Protein AF-0000000077170512 (afdb_homodimer)

Nearest PDB structures (foldseek):
  5c8l-assembly1_B  TM=9.390E-01  e=8.797E-17  Bdellovibrio bacteriovorus HD100
  5c7q-assembly1_B  TM=9.021E-01  e=3.080E-17  Bdellovibrio bacteriovorus HD100
  8wv3-assembly1_A  TM=8.940E-01  e=6.772E-16  Bacillus methanolicus
  8wv3-assembly1_E  TM=8.574E-01  e=9.608E-16  Bacillus methanolicus
  8wv3-assembly1_D  TM=8.695E-01  e=1.624E-15  Bacillus methanolicus

Solvent-accessible surface area (backbone atoms only — not comparable to full-atom values): 24021 Å² total; per-residue (Å²): 134,82,80,77,80,73,77,77,74,79,69,76,72,68,70,63,70,68,68,71,76,76,66,76,72,72,63,60,56,57,63,62,65,64,47,69,57,77,74,52,62,45,78,74,48,74,44,79,79,46,77,58,99,75,40,31,38,33,39,30,35,34,31,37,65,88,64,52,71,51,77,47,64,35,39,46,48,73,22,31,23,36,36,48,38,28,78,47,100,55,31,34,46,28,24,42,33,72,36,74,78,72,71,43,67,30,49,33,52,35,47,47,71,35,55,84,90,53,53,65,66,58,40,35,55,50,29,35,18,72,48,58,20,30,45,62,76,42,78,42,79,61,51,60,28,26,33,41,77,83,44,38,60,34,44,35,38,28,32,40,30,31,68,63,42,87,50,66,63,88,74,76,56,92,83,59,63,54,43,62,38,80,38,51,56,86,46,50,66,58,33,39,74,71,53,44,32,31,45,20,49,41,48,23,46,45,56,50,47,54,63,59,66,77,101,135,82,81,74,80,73,77,77,76,78,72,78,73,69,69,63,73,69,66,70,79,79,66,74,71,72,62,59,57,56,62,64,64,63,47,71,55,77,74,53,62,44,77,73,47,76,46,80,79,45,76,57,101,74,42,31,40,34,37,31,36,33,30,40,65,88,62,53,70,51,77,47,64,32,38,45,50,74,21,31,24,37,36,48,39,29,76,47,99,55,30,34,47,28,23,42,32,71,37,74,78,72,70,44,68,29,47,32,50,36,47,47,72,36,54,84,90,53,50,64,67,59,41,33,54,50,29,35,19,72,50,58,20,30,45,62,76,43,77,41,78,61,51,60,26,28,34,41,75,81,45,38,60,34,44,34,40,30,30,40,30,30,66,64,41,87,50,66,64,86,77,74,57,92,84,57,62,54,44,62,40,82,37,52,57,86,46,49,68,57,34,40,74,70,54,45,33,32,44,20,51,39,48,24,45,45,56,49,47,55,64,60,68,78,101

Foldseek 3Di:
DPPPPPPDPPDPVVVPPVPPPPPDPPVVVVVVVPPPVLWDKAWPDKDFPDDDPFWTWMKTWIATSVGDIDIAIAIEGPAKEFEFEDADLFKTKWKWWQDPVVRHIATFTFMDGDDVPDDRVNRHQVRCCQQEQKGFDDKDWLAWDDQDPSHYPHIYTYMYTYDIDGHHDPDHPPRTDIYIDMDTLVCVVVCCVVPNHVRSRRVVNNVSVVVVSVD/DPPPPPPPPPDPPVVPPVPPDPPDVPVVVVVVVPPPVLWDKAWPDKDFPDDDPFWTWMKTWIATSVGDIDIAIAIEGPAKEFEFEDADLFKTKWKWWQDPVVRHIATFTFMDGDDVPDDRVRRHQVRCCQQEQKGFDDKDWLAWDDQDPSHYPHIYTYMYTYDIDGHHDPDHDPRTDIDIDMDTLVCVVVCCVVPNHVRSRRVVNNVSVVVVSVD

Structure (mmCIF, N/CA/C/O backbone):
data_AF-0000000077170512-model_v1
#
loop_
_entity.id
_entity.type
_entity.pdbx_description
1 polymer 'Gll1085 protein'
#
loop_
_atom_site.group_PDB
_atom_site.id
_atom_site.type_symbol
_atom_site.label_atom_id
_atom_site.label_alt_id
_atom_site.label_comp_id
_atom_site.label_asym_id
_atom_site.label_entity_id
_atom_site.label_seq_id
_atom_site.pdbx_PDB_ins_code
_atom_site.Cartn_x
_atom_site.Cartn_y
_atom_site.Cartn_z
_atom_site.occupancy
_atom_site.B_iso_or_equiv
_atom_site.auth_seq_id
_atom_site.auth_comp_id
_atom_site.auth_asym_id
_atom_site.auth_atom_id
_atom_site.pdbx_PDB_model_num
ATOM 1 N N . MET A 1 1 ? 16.453 44.406 10.508 1 22.77 1 MET A N 1
ATOM 2 C CA . MET A 1 1 ? 15.117 44.969 10.312 1 22.77 1 MET A CA 1
ATOM 3 C C . MET A 1 1 ? 14.242 44.031 9.484 1 22.77 1 MET A C 1
ATOM 5 O O . MET A 1 1 ? 14.5 43.812 8.297 1 22.77 1 MET A O 1
ATOM 9 N N . ILE A 1 2 ? 13.875 42.812 10.047 1 24.81 2 ILE A N 1
ATOM 10 C CA . ILE A 1 2 ? 13.375 41.562 9.484 1 24.81 2 ILE A CA 1
ATOM 11 C C . ILE A 1 2 ? 12 41.812 8.859 1 24.81 2 ILE A C 1
ATOM 13 O O . ILE A 1 2 ? 11.062 42.219 9.547 1 24.81 2 ILE A O 1
ATOM 17 N N . PHE A 1 3 ? 11.906 42.219 7.582 1 23.97 3 PHE A N 1
ATOM 18 C CA . PHE A 1 3 ? 10.734 42.562 6.793 1 23.97 3 PHE A CA 1
ATOM 19 C C . PHE A 1 3 ? 9.688 41.469 6.867 1 23.97 3 PHE A C 1
ATOM 21 O O . PHE A 1 3 ? 9.961 40.312 6.5 1 23.97 3 PHE A O 1
ATOM 28 N N . TRP A 1 4 ? 8.781 41.406 7.887 1 22.59 4 TRP A N 1
ATOM 29 C CA . TRP A 1 4 ? 7.609 40.594 8.219 1 22.59 4 TRP A CA 1
ATOM 30 C C . TRP A 1 4 ? 6.598 40.625 7.078 1 22.59 4 TRP A C 1
ATOM 32 O O . TRP A 1 4 ? 6.02 41.688 6.773 1 22.59 4 TRP A O 1
ATOM 42 N N . TYR A 1 5 ? 6.918 40.094 5.891 1 26.72 5 TYR A N 1
ATOM 43 C CA . TYR A 1 5 ? 5.93 40.031 4.82 1 26.72 5 TYR A CA 1
ATOM 44 C C . TYR A 1 5 ? 4.617 39.438 5.32 1 26.72 5 TYR A C 1
ATOM 46 O O . TYR A 1 5 ? 4.59 38.312 5.812 1 26.72 5 TYR A O 1
ATOM 54 N N . THR A 1 6 ? 3.654 40.219 5.902 1 26.62 6 THR A N 1
ATOM 55 C CA . THR A 1 6 ? 2.275 39.969 6.316 1 26.62 6 THR A CA 1
ATOM 56 C C . THR A 1 6 ? 1.455 39.406 5.16 1 26.62 6 THR A C 1
ATOM 58 O O . THR A 1 6 ? 1.339 40.031 4.105 1 26.62 6 THR A O 1
ATOM 61 N N . VAL A 1 7 ? 1.487 38.156 4.891 1 29.14 7 VAL A N 1
ATOM 62 C CA . VAL A 1 7 ? 0.583 37.562 3.91 1 29.14 7 VAL A CA 1
ATOM 63 C C . VAL A 1 7 ? -0.853 38 4.211 1 29.14 7 VAL A C 1
ATOM 65 O O . VAL A 1 7 ? -1.357 37.781 5.312 1 29.14 7 VAL A O 1
ATOM 68 N N . PRO A 1 8 ? -1.385 39.031 3.523 1 30.42 8 PRO A N 1
ATOM 69 C CA . PRO A 1 8 ? -2.732 39.562 3.746 1 30.42 8 PRO A CA 1
ATOM 70 C C . PRO A 1 8 ? -3.809 38.5 3.682 1 30.42 8 PRO A C 1
ATOM 72 O O . PRO A 1 8 ? -3.736 37.594 2.84 1 30.42 8 PRO A O 1
ATOM 75 N N . VAL A 1 9 ? -4.379 38.094 4.797 1 29.77 9 VAL A N 1
ATOM 76 C CA . VAL A 1 9 ? -5.574 37.281 4.957 1 29.77 9 VAL A CA 1
ATOM 77 C C . VAL A 1 9 ? -6.723 37.875 4.141 1 29.77 9 VAL A C 1
ATOM 79 O O . VAL A 1 9 ? -7.043 39.062 4.273 1 29.77 9 VAL A O 1
ATOM 82 N N . LEU A 1 10 ? -6.953 37.438 2.91 1 31.06 10 LEU A N 1
ATOM 83 C CA . LEU A 1 10 ? -8.055 37.938 2.088 1 31.06 10 LEU A CA 1
ATOM 84 C C . LEU A 1 10 ? -9.359 37.938 2.875 1 31.06 10 LEU A C 1
ATOM 86 O O . LEU A 1 10 ? -9.648 37 3.609 1 31.06 10 LEU A O 1
ATOM 90 N N . PRO A 1 11 ? -10.008 39.062 3.113 1 29.45 11 PRO A N 1
ATOM 91 C CA . PRO A 1 11 ? -11.242 39.312 3.873 1 29.45 11 PRO A CA 1
ATOM 92 C C . PRO A 1 11 ? -12.398 38.438 3.402 1 29.45 11 PRO A C 1
ATOM 94 O O . PRO A 1 11 ? -12.43 38.031 2.238 1 29.45 11 PRO A O 1
ATOM 97 N N . ALA A 1 12 ? -13.141 37.781 4.293 1 31.14 12 ALA A N 1
ATOM 98 C CA . ALA A 1 12 ? -14.297 36.906 4.211 1 31.14 12 ALA A CA 1
ATOM 99 C C . ALA A 1 12 ? -15.383 37.5 3.314 1 31.14 12 ALA A C 1
ATOM 101 O O . ALA A 1 12 ? -16.203 36.781 2.752 1 31.14 12 ALA A O 1
ATOM 102 N N . ARG A 1 13 ? -15.555 38.844 3.271 1 31.28 13 ARG A N 1
ATOM 103 C CA . ARG A 1 13 ? -16.703 39.469 2.641 1 31.28 13 ARG A CA 1
ATOM 104 C C . ARG A 1 13 ? -16.734 39.188 1.141 1 31.28 13 ARG A C 1
ATOM 106 O O . ARG A 1 13 ? -17.75 39.406 0.479 1 31.28 13 ARG A O 1
ATOM 113 N N . LEU A 1 14 ? -15.578 39.031 0.5 1 31.12 14 LEU A N 1
ATOM 114 C CA . LEU A 1 14 ? -15.609 38.969 -0.957 1 31.12 14 LEU A CA 1
ATOM 115 C C . LEU A 1 14 ? -16.281 37.688 -1.435 1 31.12 14 LEU A C 1
ATOM 117 O O . LEU A 1 14 ? -16.547 37.531 -2.629 1 31.12 14 LEU A O 1
ATOM 121 N N . VAL A 1 15 ? -16.5 36.688 -0.584 1 28.34 15 VAL A N 1
ATOM 122 C CA . VAL A 1 15 ? -17.016 35.438 -1.14 1 28.34 15 VAL A CA 1
ATOM 123 C C . VAL A 1 15 ? -18.5 35.594 -1.431 1 28.34 15 VAL A C 1
ATOM 125 O O . VAL A 1 15 ? -19.078 34.75 -2.121 1 28.34 15 VAL A O 1
ATOM 128 N N . ARG A 1 16 ? -19.203 36.469 -0.872 1 27.42 16 ARG A N 1
ATOM 129 C CA . ARG A 1 16 ? -20.656 36.469 -1.036 1 27.42 16 ARG A CA 1
ATOM 130 C C . ARG A 1 16 ? -21.047 36.875 -2.451 1 27.42 16 ARG A C 1
ATOM 132 O O . ARG A 1 16 ? -21.969 36.344 -3.033 1 27.42 16 ARG A O 1
ATOM 139 N N . ASP A 1 17 ? -20.547 38.031 -2.9 1 28.09 17 ASP A N 1
ATOM 140 C CA . ASP A 1 17 ? -21.188 38.688 -4.039 1 28.09 17 ASP A CA 1
ATOM 141 C C . ASP A 1 1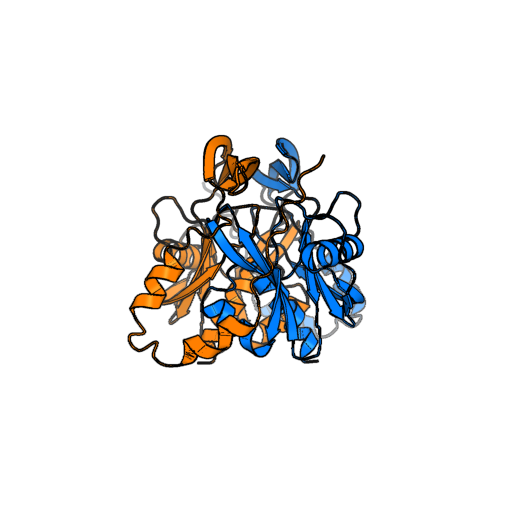7 ? -20.891 37.938 -5.336 1 28.09 17 ASP A C 1
ATOM 143 O O . ASP A 1 17 ? -21.375 38.312 -6.406 1 28.09 17 ASP A O 1
ATOM 147 N N . ALA A 1 18 ? -19.844 37.219 -5.508 1 30.72 18 ALA A N 1
ATOM 148 C CA . ALA A 1 18 ? -19.562 36.625 -6.812 1 30.72 18 ALA A CA 1
ATOM 149 C C . ALA A 1 18 ? -20.625 35.594 -7.18 1 30.72 18 ALA A C 1
ATOM 151 O O . ALA A 1 18 ? -20.516 34.938 -8.219 1 30.72 18 ALA A O 1
ATOM 152 N N . ALA A 1 19 ? -21.609 35.312 -6.398 1 30.95 19 ALA A N 1
ATOM 153 C CA . ALA A 1 19 ? -22.625 34.344 -6.727 1 30.95 19 ALA A CA 1
ATOM 154 C C . ALA A 1 19 ? -23.469 34.781 -7.906 1 30.95 19 ALA A C 1
ATOM 156 O O . ALA A 1 19 ? -24.25 34 -8.461 1 30.95 19 ALA A O 1
ATOM 157 N N . GLY A 1 20 ? -23.672 36.062 -8.078 1 28.64 20 GLY A N 1
ATOM 158 C CA . GLY A 1 20 ? -24.75 36.344 -9.008 1 28.64 20 GLY A CA 1
ATOM 159 C C . GLY A 1 20 ? -24.453 35.938 -10.43 1 28.64 20 GLY A C 1
ATOM 160 O O . GLY A 1 20 ? -25.297 35.344 -11.102 1 28.64 20 GLY A O 1
ATOM 161 N N . ARG A 1 21 ? -23.688 36.812 -11.219 1 29.8 21 ARG A N 1
ATOM 162 C CA . ARG A 1 21 ? -23.656 36.906 -12.672 1 29.8 21 ARG A CA 1
ATOM 163 C C . ARG A 1 21 ? -22.859 35.781 -13.297 1 29.8 21 ARG A C 1
ATOM 165 O O . ARG A 1 21 ? -22.516 35.844 -14.484 1 29.8 21 ARG A O 1
ATOM 172 N N . LEU A 1 22 ? -22.078 34.938 -12.562 1 31.88 22 LEU A N 1
ATOM 173 C CA . LEU A 1 22 ? -21.219 34.094 -13.398 1 31.88 22 LEU A CA 1
ATOM 174 C C . LEU A 1 22 ? -22.031 33.094 -14.18 1 31.88 22 LEU A C 1
ATOM 176 O O . LEU A 1 22 ? -22.578 32.156 -13.602 1 31.88 22 LEU A O 1
ATOM 180 N N . HIS A 1 23 ? -22.703 33.594 -15.227 1 28.78 23 HIS A N 1
ATOM 181 C CA . HIS A 1 23 ? -23.484 32.812 -16.188 1 28.78 23 HIS A CA 1
ATOM 182 C C . HIS A 1 23 ? -22.719 31.594 -16.672 1 28.78 23 HIS A C 1
ATOM 184 O O . HIS A 1 23 ? -23.281 30.516 -16.781 1 28.78 23 HIS A O 1
ATOM 190 N N . HIS A 1 24 ? -21.766 31.938 -17.672 1 30.2 24 HIS A N 1
ATOM 191 C CA . HIS A 1 24 ? -21.391 30.859 -18.578 1 30.2 24 HIS A CA 1
ATOM 192 C C . HIS A 1 24 ? -20.484 29.844 -17.891 1 30.2 24 HIS A C 1
ATOM 194 O O . HIS A 1 24 ? -19.406 30.188 -17.406 1 30.2 24 HIS A O 1
ATOM 200 N N . PRO A 1 25 ? -20.938 28.688 -17.422 1 30.44 25 PRO A N 1
ATOM 201 C CA . PRO A 1 25 ? -20.328 27.672 -16.562 1 30.44 25 PRO A CA 1
ATOM 202 C C . PRO A 1 25 ? -19.031 27.094 -17.156 1 30.44 25 PRO A C 1
ATOM 204 O O . PRO A 1 25 ? -18.281 26.406 -16.453 1 30.44 25 PRO A O 1
ATOM 207 N N . HIS A 1 26 ? -18.922 27.188 -18.484 1 31.75 26 HIS A N 1
ATOM 208 C CA . HIS A 1 26 ? -17.844 26.406 -19.094 1 31.75 26 HIS A CA 1
ATOM 209 C C . HIS A 1 26 ? -16.484 27 -18.734 1 31.75 26 HIS A C 1
ATOM 211 O O . HIS A 1 26 ? -15.445 26.344 -18.891 1 31.75 26 HIS A O 1
ATOM 217 N N . GLN A 1 27 ? -16.328 28.406 -18.719 1 28.5 27 GLN A N 1
ATOM 218 C CA . GLN A 1 27 ? -15.016 29.031 -18.641 1 28.5 27 GLN A CA 1
ATOM 219 C C . GLN A 1 27 ? -14.344 28.75 -17.312 1 28.5 27 GLN A C 1
ATOM 221 O O . GLN A 1 27 ? -13.133 28.938 -17.156 1 28.5 27 GLN A O 1
ATOM 226 N N . ILE A 1 28 ? -15.133 28.609 -16.234 1 29.56 28 ILE A N 1
ATOM 227 C CA . ILE A 1 28 ? -14.477 28.578 -14.93 1 29.56 28 ILE A CA 1
ATOM 228 C C . ILE A 1 28 ? -13.68 27.281 -14.789 1 29.56 28 ILE A C 1
ATOM 230 O O . ILE A 1 28 ? -12.664 27.25 -14.094 1 29.56 28 ILE A O 1
ATOM 234 N N . LEU A 1 29 ? -14.133 26.234 -15.539 1 31.84 29 LEU A N 1
ATOM 235 C CA . LEU A 1 29 ? -13.406 24.984 -15.344 1 31.84 29 LEU A CA 1
ATOM 236 C C . LEU A 1 29 ? -11.992 25.078 -15.914 1 31.84 29 LEU A C 1
ATOM 238 O O . LEU A 1 29 ? -11.086 24.375 -15.445 1 31.84 29 LEU A O 1
ATOM 242 N N . GLU A 1 30 ? -11.797 25.734 -17.094 1 32.41 30 GLU A N 1
ATOM 243 C CA . GLU A 1 30 ? -10.461 25.812 -17.672 1 32.41 30 GLU A CA 1
ATOM 244 C C . GLU A 1 30 ? -9.508 26.562 -16.734 1 32.41 30 GLU A C 1
ATOM 246 O O . GLU A 1 30 ? -8.32 26.266 -16.688 1 32.41 30 GLU A O 1
ATOM 251 N N . SER A 1 31 ? -9.953 27.734 -16.25 1 33.31 31 SER A N 1
ATOM 252 C CA . SER A 1 31 ? -9.031 28.531 -15.445 1 33.31 31 SER A CA 1
ATOM 253 C C . SER A 1 31 ? -8.617 27.797 -14.172 1 33.31 31 SER A C 1
ATOM 255 O O . SER A 1 31 ? -7.559 28.078 -13.602 1 33.31 31 SER A O 1
ATOM 257 N N . PHE A 1 32 ? -9.5 26.984 -13.578 1 33.38 32 PHE A N 1
ATOM 258 C CA . PHE A 1 32 ? -9.102 26.234 -12.383 1 33.38 32 PHE A CA 1
ATOM 259 C C . PHE A 1 32 ? -8.109 25.141 -12.734 1 33.38 32 PHE A C 1
ATOM 261 O O . PHE A 1 32 ? -7.367 24.656 -11.875 1 33.38 32 PHE A O 1
ATOM 268 N N . MET A 1 33 ? -8.172 24.484 -13.883 1 35.94 33 MET A N 1
ATOM 269 C CA . MET A 1 33 ? -7.258 23.406 -14.219 1 35.94 33 MET A CA 1
ATOM 270 C C . MET A 1 33 ? -5.848 23.922 -14.461 1 35.94 33 MET A C 1
ATOM 272 O O . MET A 1 33 ? -4.879 23.172 -14.414 1 35.94 33 MET A O 1
ATOM 276 N N . SER A 1 34 ? -5.691 25.047 -15.18 1 37.09 34 SER A N 1
ATOM 277 C CA . SER A 1 34 ? -4.328 25.531 -15.352 1 37.09 34 SER A CA 1
ATOM 278 C C . SER A 1 34 ? -3.707 25.938 -14.023 1 37.09 34 SER A C 1
ATOM 280 O O . SER A 1 34 ? -2.828 26.797 -13.977 1 37.09 34 SER A O 1
ATOM 282 N N . SER A 1 35 ? -4.492 26.109 -12.953 1 37.19 35 SER A N 1
ATOM 283 C CA . SER A 1 35 ? -3.805 26.484 -11.727 1 37.19 35 SER A CA 1
ATOM 284 C C . SER A 1 35 ? -2.504 25.703 -11.555 1 37.19 35 SER A C 1
ATOM 286 O O . SER A 1 35 ? -2.516 24.484 -11.461 1 37.19 35 SER A O 1
ATOM 288 N N . GLU A 1 36 ? -1.503 25.953 -12.305 1 42.88 36 GLU A N 1
ATOM 289 C CA . GLU A 1 36 ? -0.194 25.656 -11.734 1 42.88 36 GLU A CA 1
ATOM 290 C C . GLU A 1 36 ? -0.282 25.469 -10.227 1 42.88 36 GLU A C 1
ATOM 292 O O . GLU A 1 36 ? -0.507 26.422 -9.484 1 42.88 36 GLU A O 1
ATOM 297 N N . SER A 1 37 ? -1.019 24.547 -9.797 1 49.59 37 SER A N 1
ATOM 298 C CA . SER A 1 37 ? -1.184 24.344 -8.359 1 49.59 37 SER A CA 1
ATOM 299 C C . SER A 1 37 ? 0.036 24.844 -7.59 1 49.59 37 SER A C 1
ATOM 301 O O . SER A 1 37 ? 1.172 24.5 -7.93 1 49.59 37 SER A O 1
ATOM 303 N N . LEU A 1 38 ? 0.061 26.031 -7.113 1 53 38 LEU A N 1
ATOM 304 C CA . LEU A 1 38 ? 0.953 26.719 -6.188 1 53 38 LEU A CA 1
ATOM 305 C C . LEU A 1 38 ? 1.815 25.719 -5.422 1 53 38 LEU A C 1
ATOM 307 O O . LEU A 1 38 ? 2.902 26.062 -4.953 1 53 38 LEU A O 1
ATOM 311 N N . ASP A 1 39 ? 1.523 24.375 -5.457 1 63.28 39 ASP A N 1
ATOM 312 C CA . ASP A 1 39 ? 2.299 23.531 -4.551 1 63.28 39 ASP A CA 1
ATOM 313 C C . ASP A 1 39 ? 3.1 22.484 -5.324 1 63.28 39 ASP A C 1
ATOM 315 O O . ASP A 1 39 ? 3.795 21.656 -4.723 1 63.28 39 ASP A O 1
ATOM 319 N N . SER A 1 40 ? 3.215 22.672 -6.723 1 81.62 40 SER A N 1
ATOM 320 C CA . SER A 1 40 ? 3.938 21.641 -7.449 1 81.62 40 SER A CA 1
ATOM 321 C C . SER A 1 40 ? 5.445 21.812 -7.297 1 81.62 40 SER A C 1
ATOM 323 O O . SER A 1 40 ? 5.941 22.922 -7.16 1 81.62 40 SER A O 1
ATOM 325 N N . TRP A 1 41 ? 6.133 20.656 -7.172 1 89.56 41 TRP A N 1
ATOM 326 C CA . TRP A 1 41 ? 7.59 20.594 -7.117 1 89.56 41 TRP A CA 1
ATOM 327 C C . TRP A 1 41 ? 8.172 20.297 -8.492 1 89.56 41 TRP A C 1
ATOM 329 O O . TRP A 1 41 ? 7.676 19.438 -9.211 1 89.56 41 TRP A O 1
ATOM 339 N N . GLN A 1 42 ? 9.172 21.109 -8.852 1 93.75 42 GLN A N 1
ATOM 340 C CA . GLN A 1 42 ? 9.82 20.922 -10.148 1 93.75 42 GLN A CA 1
ATOM 341 C C . GLN A 1 42 ? 11.008 19.969 -10.039 1 93.75 42 GLN A C 1
ATOM 343 O O . GLN A 1 42 ? 11.914 20.188 -9.234 1 93.75 42 GLN A O 1
ATOM 348 N N . LYS A 1 43 ? 11.023 18.938 -10.875 1 96.56 43 LYS A N 1
ATOM 349 C CA . LYS A 1 43 ? 12.188 18.047 -10.953 1 96.56 43 LYS A CA 1
ATOM 350 C C . LYS A 1 43 ? 13.336 18.719 -11.695 1 96.56 43 LYS A C 1
ATOM 352 O O . LYS A 1 43 ? 13.18 19.156 -12.836 1 96.56 43 LYS A O 1
ATOM 357 N N . LEU A 1 44 ? 14.438 18.797 -11.102 1 97.5 44 LEU A N 1
ATOM 358 C CA . LEU A 1 44 ? 15.617 19.422 -11.695 1 97.5 44 LEU A CA 1
ATOM 359 C C . LEU A 1 44 ? 16.469 18.391 -12.43 1 97.5 44 LEU A C 1
ATOM 361 O O . LEU A 1 44 ? 16.969 18.656 -13.523 1 97.5 44 LEU A O 1
ATOM 365 N N . ASP A 1 45 ? 16.719 17.312 -11.781 1 97.62 45 ASP A N 1
ATOM 366 C CA . ASP A 1 45 ? 17.422 16.172 -12.367 1 97.62 45 ASP A CA 1
ATOM 367 C C . ASP A 1 45 ? 17.094 14.883 -11.625 1 97.62 45 ASP A C 1
ATOM 369 O O . ASP A 1 45 ? 16.453 14.914 -10.578 1 97.62 45 ASP A O 1
ATOM 373 N N . SER A 1 46 ? 17.484 13.789 -12.297 1 98 46 SER A N 1
ATOM 374 C CA . SER A 1 46 ? 17.203 12.469 -11.727 1 98 46 SER A CA 1
ATOM 375 C C . SER A 1 46 ? 18.375 11.516 -11.953 1 98 46 SER A C 1
ATOM 377 O O . SER A 1 46 ? 19.109 11.648 -12.945 1 98 46 SER A O 1
ATOM 379 N N . GLU A 1 47 ? 18.484 10.609 -10.961 1 98.12 47 GLU A N 1
ATOM 380 C CA . GLU A 1 47 ? 19.547 9.617 -11.031 1 98.12 47 GLU A CA 1
ATOM 381 C C . GLU A 1 47 ? 19.047 8.234 -10.609 1 98.12 47 GLU A C 1
ATOM 383 O O . GLU A 1 47 ? 18.281 8.117 -9.656 1 98.12 47 GLU A O 1
ATOM 388 N N . THR A 1 48 ? 19.547 7.203 -11.375 1 98.31 48 THR A N 1
ATOM 389 C CA . THR A 1 48 ? 19.344 5.832 -10.922 1 98.31 48 THR A CA 1
ATOM 390 C C . THR A 1 48 ? 20.469 5.391 -10 1 98.31 48 THR A C 1
ATOM 392 O O . THR A 1 48 ? 21.625 5.328 -10.422 1 98.31 48 THR A O 1
ATOM 395 N N . LEU A 1 49 ? 20.094 5.062 -8.766 1 98.25 49 LEU A N 1
ATOM 396 C CA . LEU A 1 49 ? 21.109 4.695 -7.773 1 98.25 49 LEU A CA 1
ATOM 397 C C . LEU A 1 49 ? 21.359 3.193 -7.793 1 98.25 49 LEU A C 1
ATOM 399 O O . LEU A 1 49 ? 22.422 2.738 -7.344 1 98.25 49 LEU A O 1
ATOM 403 N N . GLY A 1 50 ? 20.391 2.377 -8.25 1 97.62 50 GLY A N 1
ATOM 404 C CA . GLY A 1 50 ? 20.453 0.931 -8.383 1 97.62 50 GLY A CA 1
ATOM 405 C C . GLY A 1 50 ? 19.281 0.347 -9.156 1 97.62 50 GLY A C 1
ATOM 406 O O . GLY A 1 50 ? 18.25 1.001 -9.312 1 97.62 50 GLY A O 1
ATOM 407 N N . THR A 1 51 ? 19.609 -0.862 -9.672 1 96.75 51 THR A N 1
ATOM 408 C CA . THR A 1 51 ? 18.547 -1.569 -10.398 1 96.75 51 THR A CA 1
ATOM 409 C C . THR A 1 51 ? 18.5 -3.035 -9.977 1 96.75 51 THR A C 1
ATOM 411 O O . THR A 1 51 ? 19.484 -3.574 -9.461 1 96.75 51 THR A O 1
ATOM 414 N N . ASN A 1 52 ? 17.391 -3.625 -10.039 1 96.69 52 ASN A N 1
ATOM 415 C CA . ASN A 1 52 ? 17.156 -5.062 -9.945 1 96.69 52 ASN A CA 1
ATOM 416 C C . ASN A 1 52 ? 16.109 -5.527 -10.953 1 96.69 52 ASN A C 1
ATOM 418 O O . ASN A 1 52 ? 15.586 -4.723 -11.727 1 96.69 52 ASN A O 1
ATOM 422 N N . PRO A 1 53 ? 15.773 -6.781 -10.969 1 93.81 53 PRO A N 1
ATOM 423 C CA . PRO A 1 53 ? 14.891 -7.266 -12.031 1 93.81 53 PRO A CA 1
ATOM 424 C C . PRO A 1 53 ? 13.477 -6.703 -11.938 1 93.81 53 PRO A C 1
ATOM 426 O O . PRO A 1 53 ? 12.727 -6.742 -12.914 1 93.81 53 PRO A O 1
ATOM 429 N N . TYR A 1 54 ? 13.109 -6.074 -10.859 1 94.12 54 TYR A N 1
ATOM 430 C CA . TYR A 1 54 ? 11.711 -5.762 -10.609 1 94.12 54 TYR A CA 1
ATOM 431 C C . TYR A 1 54 ? 11.484 -4.254 -10.555 1 94.12 54 TYR A C 1
ATOM 433 O O . TYR A 1 54 ? 10.414 -3.764 -10.922 1 94.12 54 TYR A O 1
ATOM 441 N N . TRP A 1 55 ? 12.508 -3.533 -10.039 1 96.31 55 TRP A N 1
ATOM 442 C CA . TRP A 1 55 ? 12.328 -2.098 -9.844 1 96.31 55 TRP A CA 1
ATOM 443 C C . TRP A 1 55 ? 13.68 -1.391 -9.758 1 96.31 55 TRP A C 1
ATOM 445 O O . TRP A 1 55 ? 14.727 -2.041 -9.68 1 96.31 55 TRP A O 1
ATOM 455 N N . SER A 1 56 ? 13.633 -0.048 -9.859 1 97.94 56 SER A N 1
ATOM 456 C CA . SER A 1 56 ? 14.828 0.789 -9.758 1 97.94 56 SER A CA 1
ATOM 457 C C . SER A 1 56 ? 14.766 1.699 -8.539 1 97.94 56 SER A C 1
ATOM 459 O O . SER A 1 56 ? 13.688 2.193 -8.18 1 97.94 56 SER A O 1
ATOM 461 N N . TYR A 1 57 ? 15.922 1.845 -7.906 1 98.5 57 TYR A N 1
ATOM 462 C CA . TYR A 1 57 ? 16.141 2.83 -6.855 1 98.5 57 TYR A CA 1
ATOM 463 C C . TYR A 1 57 ? 16.578 4.168 -7.445 1 98.5 57 TYR A C 1
ATOM 465 O O . TYR A 1 57 ? 17.641 4.262 -8.062 1 98.5 57 TYR A O 1
ATOM 473 N N . ARG A 1 58 ? 15.719 5.238 -7.211 1 98.62 58 ARG A N 1
ATOM 474 C CA . ARG A 1 58 ? 15.906 6.512 -7.895 1 98.62 58 ARG A CA 1
ATOM 475 C C . ARG A 1 58 ? 16.094 7.648 -6.895 1 98.62 58 ARG A C 1
ATOM 477 O O . ARG A 1 58 ? 15.664 7.543 -5.742 1 98.62 58 ARG A O 1
ATOM 484 N N . ARG A 1 59 ? 16.719 8.703 -7.418 1 98.38 59 ARG A N 1
ATOM 485 C CA . ARG A 1 59 ? 16.875 9.961 -6.688 1 98.38 59 ARG A CA 1
ATOM 486 C C . ARG A 1 59 ? 16.594 11.156 -7.594 1 98.38 59 ARG A C 1
ATOM 488 O O . ARG A 1 59 ? 17.141 11.25 -8.688 1 98.38 59 ARG A O 1
ATOM 495 N N . ASP A 1 60 ? 15.75 12.055 -7.102 1 98.12 60 ASP A N 1
ATOM 496 C CA . ASP A 1 60 ? 15.469 13.297 -7.816 1 98.12 60 ASP A CA 1
ATOM 497 C C . ASP A 1 60 ? 15.906 14.508 -7 1 98.12 60 ASP A C 1
ATOM 499 O O . ASP A 1 60 ? 15.734 14.539 -5.781 1 98.12 60 ASP A O 1
ATOM 503 N N . HIS A 1 61 ? 16.516 15.406 -7.707 1 97.88 61 HIS A N 1
ATOM 504 C CA . HIS A 1 61 ? 16.609 16.766 -7.176 1 97.88 61 HIS A CA 1
ATOM 505 C C . HIS A 1 61 ? 15.391 17.594 -7.586 1 97.88 61 HIS A C 1
ATOM 507 O O . HIS A 1 61 ? 14.961 17.547 -8.742 1 97.88 61 HIS A O 1
ATOM 513 N N . PHE A 1 62 ? 14.844 18.234 -6.57 1 95.38 62 PHE A N 1
ATOM 514 C CA . PHE A 1 62 ? 13.648 19 -6.902 1 95.38 62 PHE A CA 1
ATOM 515 C C . PHE A 1 62 ? 13.719 20.406 -6.309 1 95.38 62 PHE A C 1
ATOM 517 O O . PHE A 1 62 ? 14.578 20.688 -5.477 1 95.38 62 PHE A O 1
ATOM 524 N N . ARG A 1 63 ? 12.844 21.297 -6.855 1 94.5 63 ARG A N 1
ATOM 525 C CA . ARG A 1 63 ? 12.617 22.641 -6.34 1 94.5 63 ARG A CA 1
ATOM 526 C C . ARG A 1 63 ? 11.133 22.891 -6.086 1 94.5 63 ARG A C 1
ATOM 528 O O . ARG A 1 63 ? 10.297 22.578 -6.938 1 94.5 63 ARG A O 1
ATOM 535 N N . THR A 1 64 ? 10.93 23.375 -4.855 1 89.69 64 THR A N 1
ATOM 536 C CA . THR A 1 64 ? 9.539 23.672 -4.516 1 89.69 64 THR A CA 1
ATOM 537 C C . THR A 1 64 ? 9.102 25 -5.141 1 89.69 64 THR A C 1
ATOM 539 O O . THR A 1 64 ? 9.93 25.734 -5.695 1 89.69 64 THR A O 1
ATOM 542 N N . ALA A 1 65 ? 7.766 25.25 -5.078 1 83.94 65 ALA A N 1
ATOM 543 C CA . ALA A 1 65 ? 7.234 26.516 -5.578 1 83.94 65 ALA A CA 1
ATOM 544 C C . ALA A 1 65 ? 7.848 27.703 -4.836 1 83.94 65 ALA A C 1
ATOM 546 O O . ALA A 1 65 ? 8.047 28.766 -5.418 1 83.94 65 ALA A O 1
ATOM 547 N N . GLY A 1 66 ? 8.203 27.516 -3.574 1 83.5 66 GLY A N 1
ATOM 548 C CA . GLY A 1 66 ? 8.82 28.547 -2.76 1 83.5 66 GLY A CA 1
ATOM 549 C C . GLY A 1 66 ? 10.305 28.703 -3.025 1 83.5 66 GLY A C 1
ATOM 550 O O . GLY A 1 66 ? 10.961 29.578 -2.451 1 83.5 66 GLY A O 1
ATOM 551 N N . GLY A 1 67 ? 10.812 27.828 -3.811 1 87.75 67 GLY A N 1
ATOM 552 C CA . GLY A 1 67 ? 12.195 27.969 -4.23 1 87.75 67 GLY A CA 1
ATOM 553 C C . GLY A 1 67 ? 13.148 27.062 -3.463 1 87.75 67 GLY A C 1
ATOM 554 O O . GLY A 1 67 ? 14.328 26.984 -3.795 1 87.75 67 GLY A O 1
ATOM 555 N N . ASN A 1 68 ? 12.641 26.375 -2.432 1 89.06 68 ASN A N 1
ATOM 556 C CA . ASN A 1 68 ? 13.484 25.453 -1.68 1 89.06 68 ASN A CA 1
ATOM 557 C C . ASN A 1 68 ? 13.844 24.219 -2.502 1 89.06 68 ASN A C 1
ATOM 559 O O . ASN A 1 68 ? 13.008 23.719 -3.256 1 89.06 68 ASN A O 1
ATOM 563 N N . THR A 1 69 ? 15.117 23.797 -2.352 1 93.44 69 THR A N 1
ATOM 564 C CA . THR A 1 69 ? 15.562 22.609 -3.072 1 93.44 69 THR A CA 1
ATOM 565 C C . THR A 1 69 ? 15.719 21.422 -2.119 1 93.44 69 THR A C 1
ATOM 567 O O . THR A 1 69 ? 15.898 21.609 -0.914 1 93.44 69 THR A O 1
ATOM 570 N N . GLY A 1 70 ? 15.516 20.203 -2.721 1 94 70 GLY A N 1
ATOM 571 C CA . GLY A 1 70 ? 15.648 19 -1.93 1 94 70 GLY A CA 1
ATOM 572 C C . GLY A 1 70 ? 15.891 17.75 -2.773 1 94 70 GLY A C 1
ATOM 573 O O . GLY A 1 70 ? 16.109 17.859 -3.982 1 94 70 GLY A O 1
ATOM 574 N N . ILE A 1 71 ? 16.078 16.656 -2.076 1 96.69 71 ILE A N 1
ATOM 575 C CA . ILE A 1 71 ? 16.297 15.359 -2.703 1 96.69 71 ILE A CA 1
ATOM 576 C C . ILE A 1 71 ? 15.141 14.422 -2.365 1 96.69 71 ILE A C 1
ATOM 578 O O . ILE A 1 71 ? 14.68 14.383 -1.223 1 96.69 71 ILE A O 1
ATOM 582 N N . TYR A 1 72 ? 14.648 13.812 -3.41 1 97.06 72 TYR A N 1
ATOM 583 C CA . TYR A 1 72 ? 13.602 12.812 -3.223 1 97.06 72 TYR A CA 1
ATOM 584 C C . TYR A 1 72 ? 14.086 11.422 -3.627 1 97.06 72 TYR A C 1
ATOM 586 O O . TYR A 1 72 ? 14.57 11.234 -4.746 1 97.06 72 TYR A O 1
ATOM 594 N N . TYR A 1 73 ? 13.977 10.43 -2.725 1 98.12 73 TYR A N 1
ATOM 595 C CA . TYR A 1 73 ? 14.336 9.039 -2.98 1 98.12 73 TYR A CA 1
ATOM 596 C C . TYR A 1 73 ? 13.086 8.188 -3.178 1 98.12 73 TYR A C 1
ATOM 598 O O . TYR A 1 73 ? 12.109 8.32 -2.43 1 98.12 73 TYR A O 1
ATOM 606 N N . TYR A 1 74 ? 13.102 7.324 -4.254 1 98.38 74 TYR A N 1
ATOM 607 C CA . TYR A 1 74 ? 11.906 6.523 -4.484 1 98.38 74 TYR A CA 1
ATOM 608 C C . TYR A 1 74 ? 12.227 5.281 -5.305 1 98.38 74 TYR A C 1
ATOM 610 O O . TYR A 1 74 ? 13.328 5.156 -5.852 1 98.38 74 TYR A O 1
ATOM 618 N N . VAL A 1 75 ? 11.281 4.348 -5.234 1 98.44 75 VAL A N 1
ATOM 619 C CA . VAL A 1 75 ? 11.312 3.148 -6.066 1 98.44 75 VAL A CA 1
ATOM 620 C C . VAL A 1 75 ? 10.453 3.363 -7.312 1 98.44 75 VAL A C 1
ATOM 622 O O . VAL A 1 75 ? 9.297 3.773 -7.211 1 98.44 75 VAL A O 1
ATOM 625 N N . GLN A 1 76 ? 11.047 3.129 -8.43 1 97.81 76 GLN A N 1
ATOM 626 C CA . GLN A 1 76 ? 10.312 3.219 -9.688 1 97.81 76 GLN A CA 1
ATOM 627 C C . GLN A 1 76 ? 9.977 1.831 -10.227 1 97.81 76 GLN A C 1
ATOM 629 O O . GLN A 1 76 ? 10.852 0.966 -10.312 1 97.81 76 GLN A O 1
ATOM 634 N N . THR A 1 77 ? 8.75 1.587 -10.562 1 96.25 77 THR A N 1
ATOM 635 C CA . THR A 1 77 ? 8.289 0.316 -11.109 1 96.25 77 THR A CA 1
ATOM 636 C C . THR A 1 77 ? 7.375 0.544 -12.312 1 96.25 77 THR A C 1
ATOM 638 O O . THR A 1 77 ? 6.844 1.643 -12.492 1 96.25 77 THR A O 1
ATOM 641 N N . PRO A 1 78 ? 7.152 -0.504 -13.172 1 95.31 78 PRO A N 1
ATOM 642 C CA . PRO A 1 78 ? 6.234 -0.377 -14.305 1 95.31 78 PRO A CA 1
ATOM 643 C C . PRO A 1 78 ? 4.77 -0.344 -13.875 1 95.31 78 PRO A C 1
ATOM 645 O O . PRO A 1 78 ? 3.885 -0.089 -14.703 1 95.31 78 PRO A O 1
ATOM 648 N N . GLY A 1 79 ? 4.477 -0.568 -12.594 1 97 79 GLY A N 1
ATOM 649 C CA . GLY A 1 79 ? 3.107 -0.646 -12.117 1 97 79 GLY A CA 1
ATOM 650 C C . GLY A 1 79 ? 2.656 -2.064 -11.828 1 97 79 GLY A C 1
ATOM 651 O O . GLY A 1 79 ? 3.439 -3.008 -11.945 1 97 79 GLY A O 1
ATOM 652 N N . SER A 1 80 ? 1.445 -2.201 -11.344 1 98.38 80 SER A N 1
ATOM 653 C CA . SER A 1 80 ? 0.914 -3.504 -10.961 1 98.38 80 SER A CA 1
ATOM 654 C C . SER A 1 80 ? -0.582 -3.596 -11.242 1 98.38 80 SER A C 1
ATOM 656 O O . SER A 1 80 ? -1.207 -2.607 -11.633 1 98.38 80 SER A O 1
ATOM 658 N N . VAL A 1 81 ? -1.082 -4.828 -11.133 1 98.75 81 VAL A N 1
ATOM 659 C CA . VAL A 1 81 ? -2.508 -5.094 -11.305 1 98.75 81 VAL A CA 1
ATOM 660 C C . VAL A 1 81 ? -2.99 -6.031 -10.203 1 98.75 81 VAL A C 1
ATOM 662 O O . VAL A 1 81 ? -2.232 -6.879 -9.719 1 98.75 81 VAL A O 1
ATOM 665 N N . LEU A 1 82 ? -4.176 -5.828 -9.805 1 98.81 82 LEU A N 1
ATOM 666 C CA . LEU A 1 82 ? -4.898 -6.781 -8.969 1 98.81 82 LEU A CA 1
ATOM 667 C C . LEU A 1 82 ? -6.234 -7.156 -9.602 1 98.81 82 LEU A C 1
ATOM 669 O O . LEU A 1 82 ? -6.871 -6.324 -10.25 1 98.81 82 LEU A O 1
ATOM 673 N N . VAL A 1 83 ? -6.625 -8.383 -9.422 1 98.81 83 VAL A N 1
ATOM 674 C CA . VAL A 1 83 ? -7.836 -8.914 -10.039 1 98.81 83 VAL A CA 1
ATOM 675 C C . VAL A 1 83 ? -8.797 -9.406 -8.953 1 98.81 83 VAL A C 1
ATOM 677 O O . VAL A 1 83 ? -8.375 -10.055 -7.992 1 98.81 83 VAL A O 1
ATOM 680 N N . VAL A 1 84 ? -10.023 -9.039 -9.078 1 98.81 84 VAL A N 1
ATOM 681 C CA . VAL A 1 84 ? -11.109 -9.547 -8.242 1 98.81 84 VAL A CA 1
ATOM 682 C C . VAL A 1 84 ? -11.992 -10.484 -9.055 1 98.81 84 VAL A C 1
ATOM 684 O O . VAL A 1 84 ? -12.984 -10.062 -9.656 1 98.81 84 VAL A O 1
ATOM 687 N N . PRO A 1 85 ? -11.617 -11.75 -9.062 1 98.69 85 PRO A N 1
ATOM 688 C CA . PRO A 1 85 ? -12.375 -12.719 -9.852 1 98.69 85 PRO A CA 1
ATOM 689 C C . PRO A 1 85 ? -13.617 -13.234 -9.117 1 98.69 85 PRO A C 1
ATOM 691 O O . PRO A 1 85 ? -13.492 -13.953 -8.125 1 98.69 85 PRO A O 1
ATOM 694 N N . LEU A 1 86 ? -14.75 -12.93 -9.648 1 98.38 86 LEU A N 1
ATOM 695 C CA . LEU A 1 86 ? -16 -13.398 -9.055 1 98.38 86 LEU A CA 1
ATOM 696 C C . LEU A 1 86 ? -16.453 -14.695 -9.711 1 98.38 86 LEU A C 1
ATOM 698 O O . LEU A 1 86 ? -16.797 -14.711 -10.898 1 98.38 86 LEU A O 1
ATOM 702 N N . MET A 1 87 ? -16.453 -15.758 -8.906 1 97.62 87 MET A N 1
ATOM 703 C CA . MET A 1 87 ? -16.953 -17.047 -9.383 1 97.62 87 MET A CA 1
ATOM 704 C C . MET A 1 87 ? -18.469 -17 -9.547 1 97.62 87 MET A C 1
ATOM 706 O O . MET A 1 87 ? -19.016 -17.625 -10.461 1 97.62 87 MET A O 1
ATOM 710 N N . ASP A 1 88 ? -19.078 -16.344 -8.625 1 95.69 88 ASP A N 1
ATOM 711 C CA . ASP A 1 88 ? -20.484 -15.922 -8.625 1 95.69 88 ASP A CA 1
ATOM 712 C C . ASP A 1 88 ? -20.688 -14.656 -7.797 1 95.69 88 ASP A C 1
ATOM 714 O O . ASP A 1 88 ? -19.719 -14 -7.418 1 95.69 88 ASP A O 1
ATOM 718 N N . GLU A 1 89 ? -21.859 -14.297 -7.543 1 92.12 89 GLU A N 1
ATOM 719 C CA . GLU A 1 89 ? -22.125 -13.008 -6.902 1 92.12 89 GLU A CA 1
ATOM 720 C C . GLU A 1 89 ? -21.672 -13.016 -5.441 1 92.12 89 GLU A C 1
ATOM 722 O O . GLU A 1 89 ? -21.562 -11.961 -4.82 1 92.12 89 GLU A O 1
ATOM 727 N N . LYS A 1 90 ? -21.375 -14.195 -4.914 1 95.88 90 LYS A N 1
ATOM 728 C CA . LYS A 1 90 ? -21.125 -14.266 -3.477 1 95.88 90 LYS A CA 1
ATOM 729 C C . LYS A 1 90 ? -19.766 -14.891 -3.186 1 95.88 90 LYS A C 1
ATOM 731 O O . LYS A 1 90 ? -19.406 -15.117 -2.025 1 95.88 90 LYS A O 1
ATOM 736 N N . THR A 1 91 ? -19.078 -15.203 -4.246 1 97.69 91 THR A N 1
ATOM 737 C CA . THR A 1 91 ? -17.812 -15.914 -4.039 1 97.69 91 THR A CA 1
ATOM 738 C C . THR A 1 91 ? -16.703 -15.289 -4.867 1 97.69 91 THR A C 1
ATOM 740 O O . THR A 1 91 ? -16.844 -15.117 -6.078 1 97.69 91 THR A O 1
ATOM 743 N N . VAL A 1 92 ? -15.633 -14.914 -4.223 1 98.38 92 VAL A N 1
ATOM 744 C CA . VAL A 1 92 ? -14.453 -14.375 -4.887 1 98.38 92 VAL A CA 1
ATOM 745 C C . VAL A 1 92 ? -13.305 -15.383 -4.801 1 98.38 92 VAL A C 1
ATOM 747 O O . VAL A 1 92 ? -13.141 -16.047 -3.779 1 98.38 92 VAL A O 1
ATOM 750 N N . LEU A 1 93 ? -12.586 -15.562 -5.875 1 98.38 93 LEU A N 1
ATOM 751 C CA . LEU A 1 93 ? -11.422 -16.438 -5.906 1 98.38 93 LEU A CA 1
ATOM 752 C C . LEU A 1 93 ? -10.164 -15.695 -5.457 1 98.38 93 LEU A C 1
ATOM 754 O O . LEU A 1 93 ? -9.758 -14.727 -6.09 1 98.38 93 LEU A O 1
ATOM 758 N N . MET A 1 94 ? -9.586 -16.109 -4.348 1 98.38 94 MET A N 1
ATOM 759 C CA . MET A 1 94 ? -8.352 -15.547 -3.818 1 98.38 94 MET A CA 1
ATOM 760 C C . MET A 1 94 ? -7.211 -16.562 -3.881 1 98.38 94 MET A C 1
ATOM 762 O O . MET A 1 94 ? -7.395 -17.672 -4.375 1 98.38 94 MET A O 1
ATOM 766 N N . VAL A 1 95 ? -6.023 -16.109 -3.518 1 97.19 95 VAL A N 1
ATOM 767 C CA . VAL A 1 95 ? -4.867 -17 -3.488 1 97.19 95 VAL A CA 1
ATOM 768 C C . VAL A 1 95 ? -4.184 -16.922 -2.125 1 97.19 95 VAL A C 1
ATOM 770 O O . VAL A 1 95 ? -4.09 -15.836 -1.539 1 97.19 95 VAL A O 1
ATOM 773 N N . ARG A 1 96 ? -3.846 -18.016 -1.607 1 95.06 96 ARG A N 1
ATOM 774 C CA . ARG A 1 96 ? -2.965 -18.047 -0.444 1 95.06 96 ARG A CA 1
ATOM 775 C C . ARG A 1 96 ? -1.499 -18.031 -0.866 1 95.06 96 ARG A C 1
ATOM 777 O O . ARG A 1 96 ? -1.05 -18.906 -1.606 1 95.06 96 ARG A O 1
ATOM 784 N N . GLN A 1 97 ? -0.778 -17.078 -0.463 1 91.38 97 GLN A N 1
ATOM 785 C CA . GLN A 1 97 ? 0.589 -16.875 -0.927 1 91.38 97 GLN A CA 1
ATOM 786 C C . GLN A 1 97 ? 1.544 -16.672 0.248 1 91.38 97 GLN A C 1
ATOM 788 O O . GLN A 1 97 ? 1.252 -15.914 1.169 1 91.38 97 GLN A O 1
ATOM 793 N N . TYR A 1 98 ? 2.693 -17.406 0.185 1 91.19 98 TYR A N 1
ATOM 794 C CA . TYR A 1 98 ? 3.768 -17.188 1.146 1 91.19 98 TYR A CA 1
ATOM 795 C C . TYR A 1 98 ? 4.551 -15.922 0.799 1 91.19 98 TYR A C 1
ATOM 797 O O . TYR A 1 98 ? 4.914 -15.711 -0.359 1 91.19 98 TYR A O 1
ATOM 805 N N . ARG A 1 99 ? 4.789 -15.109 1.825 1 92.88 99 ARG A N 1
ATOM 806 C CA . ARG A 1 99 ? 5.555 -13.883 1.65 1 92.88 99 ARG A CA 1
ATOM 807 C C . ARG A 1 99 ? 6.828 -13.906 2.492 1 92.88 99 ARG A C 1
ATOM 809 O O . ARG A 1 99 ? 6.766 -13.82 3.721 1 92.88 99 ARG A O 1
ATOM 816 N N . TYR A 1 100 ? 7.918 -13.922 1.833 1 92.94 100 TYR A N 1
ATOM 817 C CA . TYR A 1 100 ? 9.242 -14.078 2.418 1 92.94 100 TYR A CA 1
ATOM 818 C C . TYR A 1 100 ? 9.516 -12.992 3.455 1 92.94 100 TYR A C 1
ATOM 820 O O . TYR A 1 100 ? 9.969 -13.289 4.566 1 92.94 100 TYR A O 1
ATOM 828 N N . LEU A 1 101 ? 9.172 -11.789 3.184 1 95.38 101 LEU A N 1
ATOM 829 C CA . LEU A 1 101 ? 9.586 -10.664 4.016 1 95.38 101 LEU A CA 1
ATOM 830 C C . LEU A 1 101 ? 8.844 -10.672 5.348 1 95.38 101 LEU A C 1
ATOM 832 O O . LEU A 1 101 ? 9.273 -10.031 6.305 1 95.38 101 LEU A O 1
ATOM 836 N N . ARG A 1 102 ? 7.715 -11.383 5.371 1 93.5 102 ARG A N 1
ATOM 837 C CA . ARG A 1 102 ? 6.965 -11.477 6.621 1 93.5 102 ARG A CA 1
ATOM 838 C C . ARG A 1 102 ? 6.949 -12.914 7.133 1 93.5 102 ARG A C 1
ATOM 840 O O . ARG A 1 102 ? 6.34 -13.203 8.164 1 93.5 102 ARG A O 1
ATOM 847 N N . ASP A 1 103 ? 7.512 -13.781 6.43 1 92.12 103 ASP A N 1
ATOM 848 C CA . ASP A 1 103 ? 7.652 -15.195 6.746 1 92.12 103 ASP A CA 1
ATOM 849 C C . ASP A 1 103 ? 6.312 -15.805 7.164 1 92.12 103 ASP A C 1
ATOM 851 O O . ASP A 1 103 ? 6.223 -16.484 8.188 1 92.12 103 ASP A O 1
ATOM 855 N N . CYS A 1 104 ? 5.27 -15.445 6.441 1 92.12 104 CYS A N 1
ATOM 856 C CA . CYS A 1 104 ? 3.939 -16 6.664 1 92.12 104 CYS A CA 1
ATOM 857 C C . CYS A 1 104 ? 3.094 -15.922 5.402 1 92.12 104 CYS A C 1
ATOM 859 O O . CYS A 1 104 ? 3.502 -15.312 4.41 1 92.12 104 CYS A O 1
ATOM 861 N N . GLU A 1 105 ? 2.002 -16.641 5.441 1 92.62 105 GLU A N 1
ATOM 862 C CA . GLU A 1 105 ? 1.076 -16.609 4.312 1 92.62 105 GLU A CA 1
ATOM 863 C C . GLU A 1 105 ? 0.07 -15.469 4.449 1 92.62 105 GLU A C 1
ATOM 865 O O . GLU A 1 105 ? -0.214 -15.016 5.559 1 92.62 105 GLU A O 1
ATOM 870 N N . SER A 1 106 ? -0.353 -15.023 3.363 1 93.62 106 SER A N 1
ATOM 871 C CA . SER A 1 106 ? -1.479 -14.102 3.281 1 93.62 106 SER A CA 1
ATOM 872 C C . SER A 1 106 ? -2.516 -14.578 2.271 1 93.62 106 SER A C 1
ATOM 874 O O . SER A 1 106 ? -2.164 -15.133 1.228 1 93.62 106 SER A O 1
ATOM 876 N N . LEU A 1 107 ? -3.727 -14.445 2.674 1 97.5 107 LEU A N 1
ATOM 877 C CA . LEU A 1 107 ? -4.785 -14.547 1.674 1 97.5 107 LEU A CA 1
ATOM 878 C C . LEU A 1 107 ? -4.887 -13.258 0.862 1 97.5 107 LEU A C 1
ATOM 880 O O . LEU A 1 107 ? -5.059 -12.172 1.427 1 97.5 107 LEU A O 1
ATOM 884 N N . GLU A 1 108 ? -4.738 -13.359 -0.487 1 98.31 108 GLU A N 1
ATOM 885 C CA . GLU A 1 108 ? -4.605 -12.18 -1.334 1 98.31 108 GLU A CA 1
ATOM 886 C C . GLU A 1 108 ? -5.465 -12.305 -2.59 1 98.31 108 GLU A C 1
ATOM 888 O O . GLU A 1 108 ? -5.852 -13.406 -2.979 1 98.31 108 GLU A O 1
ATOM 893 N N . LEU A 1 109 ? -5.77 -11.156 -3.143 1 98.62 109 LEU A N 1
ATOM 894 C CA . LEU A 1 109 ? -6.258 -11.164 -4.516 1 98.62 109 LEU A CA 1
ATOM 895 C C . LEU A 1 109 ? -5.133 -11.492 -5.492 1 98.62 109 LEU A C 1
ATOM 897 O O . LEU A 1 109 ? -3.99 -11.07 -5.297 1 98.62 109 LEU A O 1
ATOM 901 N N . PRO A 1 110 ? -5.465 -12.289 -6.551 1 97.81 110 PRO A N 1
ATOM 902 C CA . PRO A 1 110 ? -4.414 -12.516 -7.543 1 97.81 110 PRO A CA 1
ATOM 903 C C . PRO A 1 110 ? -3.955 -11.234 -8.227 1 97.81 110 PRO A C 1
ATOM 905 O O . PRO A 1 110 ? -4.742 -10.289 -8.367 1 97.81 110 PRO A O 1
ATOM 908 N N . GLY A 1 111 ? -2.736 -11.141 -8.586 1 96.94 111 GLY A N 1
ATOM 909 C CA . GLY A 1 111 ? -2.133 -9.977 -9.211 1 96.94 111 GLY A CA 1
ATOM 910 C C . GLY A 1 111 ? -0.617 -10.023 -9.227 1 96.94 111 GLY A C 1
ATOM 911 O O . GLY A 1 111 ? -0.017 -11.016 -8.805 1 96.94 111 GLY A O 1
ATOM 912 N N . GLY A 1 112 ? -0.001 -8.914 -9.719 1 95.94 112 GLY A N 1
ATOM 913 C CA . GLY A 1 112 ? 1.447 -8.828 -9.805 1 95.94 112 GLY A CA 1
ATOM 914 C C . GLY A 1 112 ? 1.924 -7.605 -10.57 1 95.94 112 GLY A C 1
ATOM 915 O O . GLY A 1 112 ? 1.119 -6.758 -10.961 1 95.94 112 GLY A O 1
ATOM 916 N N . GLY A 1 113 ? 3.201 -7.523 -10.648 1 95.56 113 GLY A N 1
ATOM 917 C CA . GLY A 1 113 ? 3.801 -6.434 -11.406 1 95.56 113 GLY A CA 1
ATOM 918 C C . GLY A 1 113 ? 3.568 -6.551 -12.898 1 95.56 113 GLY A C 1
ATOM 919 O O . GLY A 1 113 ? 3.443 -7.656 -13.43 1 95.56 113 GLY A O 1
ATOM 920 N N . ARG A 1 114 ? 3.551 -5.418 -13.453 1 95.25 114 ARG A N 1
ATOM 921 C CA . ARG A 1 114 ? 3.461 -5.383 -14.914 1 95.25 114 ARG A CA 1
ATOM 922 C C . ARG A 1 114 ? 4.848 -5.406 -15.547 1 95.25 114 ARG A C 1
ATOM 924 O O . ARG A 1 114 ? 5.805 -4.875 -14.977 1 95.25 114 ARG A O 1
ATOM 931 N N . LYS A 1 115 ? 4.895 -5.957 -16.734 1 91.88 115 LYS A N 1
ATOM 932 C CA . LYS A 1 115 ? 6.102 -5.836 -17.547 1 91.88 115 LYS A CA 1
ATOM 933 C C . LYS A 1 115 ? 6.094 -4.531 -18.344 1 91.88 115 LYS A C 1
ATOM 935 O O . LYS A 1 115 ? 5.031 -3.998 -18.656 1 91.88 115 LYS A O 1
ATOM 940 N N . ILE A 1 116 ? 7.254 -4.094 -18.656 1 90.69 116 ILE A N 1
ATOM 941 C CA . ILE A 1 116 ? 7.371 -2.875 -19.453 1 90.69 116 ILE A CA 1
ATOM 942 C C . ILE A 1 116 ? 6.621 -3.047 -20.766 1 90.69 116 ILE A C 1
ATOM 944 O O . ILE A 1 116 ? 6.805 -4.047 -21.469 1 90.69 116 ILE A O 1
ATOM 948 N N . GLY A 1 117 ? 5.746 -2.146 -21.016 1 91.81 117 GLY A N 1
ATOM 949 C CA . GLY A 1 117 ? 5.035 -2.156 -22.281 1 91.81 117 GLY A CA 1
ATOM 950 C C . GLY A 1 117 ? 3.752 -2.969 -22.234 1 91.81 117 GLY A C 1
ATOM 951 O O . GLY A 1 117 ? 2.951 -2.922 -23.172 1 91.81 117 GLY A O 1
ATOM 952 N N . GLN A 1 118 ? 3.543 -3.684 -21.219 1 95.06 118 GLN A N 1
ATOM 953 C CA . GLN A 1 118 ? 2.34 -4.496 -21.062 1 95.06 118 GLN A CA 1
ATOM 954 C C . GLN A 1 118 ? 1.167 -3.648 -20.562 1 95.06 118 GLN A C 1
ATOM 956 O O . GLN A 1 118 ? 1.311 -2.861 -19.625 1 95.06 118 GLN A O 1
ATOM 961 N N . SER A 1 119 ? 0 -3.824 -21.281 1 97.56 119 SER A N 1
ATOM 962 C CA . SER A 1 119 ? -1.175 -3.121 -20.781 1 97.56 119 SER A CA 1
ATOM 963 C C . SER A 1 119 ? -1.615 -3.682 -19.422 1 97.56 119 SER A C 1
ATOM 965 O O . SER A 1 119 ? -1.297 -4.824 -19.094 1 97.56 119 SER A O 1
ATOM 967 N N . ALA A 1 120 ? -2.322 -2.904 -18.719 1 98.31 120 ALA A N 1
ATOM 968 C CA . ALA A 1 120 ? -2.82 -3.352 -17.406 1 98.31 120 ALA A CA 1
ATOM 969 C C . ALA A 1 120 ? -3.729 -4.566 -17.562 1 98.31 120 ALA A C 1
ATOM 971 O O . ALA A 1 120 ? -3.645 -5.516 -16.781 1 98.31 120 ALA A O 1
ATOM 972 N N . LEU A 1 121 ? -4.59 -4.523 -18.594 1 98.69 121 LEU A N 1
ATOM 973 C CA . LEU A 1 121 ? -5.52 -5.629 -18.797 1 98.69 121 LEU A CA 1
ATOM 974 C C . LEU A 1 121 ? -4.77 -6.91 -19.141 1 98.69 121 LEU A C 1
ATOM 976 O O . LEU A 1 121 ? -5.066 -7.973 -18.578 1 98.69 121 LEU A O 1
ATOM 980 N N . GLU A 1 122 ? -3.787 -6.801 -20 1 98.31 122 GLU A N 1
ATOM 981 C CA . GLU A 1 122 ? -2.977 -7.969 -20.344 1 98.31 122 GLU A CA 1
ATOM 982 C C . GLU A 1 122 ? -2.283 -8.531 -19.109 1 98.31 122 GLU A C 1
ATOM 984 O O . GLU A 1 122 ? -2.25 -9.75 -18.906 1 98.31 122 GLU A O 1
ATOM 989 N N . GLY A 1 123 ? -1.72 -7.668 -18.297 1 97.81 123 GLY A N 1
ATOM 990 C CA . GLY A 1 123 ? -1.099 -8.094 -17.047 1 97.81 123 GLY A CA 1
ATOM 991 C C . GLY A 1 123 ? -2.061 -8.805 -16.125 1 97.81 123 GLY A C 1
ATOM 992 O O . GLY A 1 123 ? -1.727 -9.844 -15.547 1 97.81 123 GLY A O 1
ATOM 993 N N . ALA A 1 124 ? -3.262 -8.242 -16.047 1 98.69 124 ALA A N 1
ATOM 994 C CA . ALA A 1 124 ? -4.281 -8.812 -15.172 1 98.69 124 ALA A CA 1
ATOM 995 C C . ALA A 1 124 ? -4.668 -10.219 -15.641 1 98.69 124 ALA A C 1
ATOM 997 O O . ALA A 1 124 ? -4.766 -11.141 -14.828 1 98.69 124 ALA A O 1
ATOM 998 N N . GLN A 1 125 ? -4.855 -10.367 -16.891 1 98.31 125 GLN A N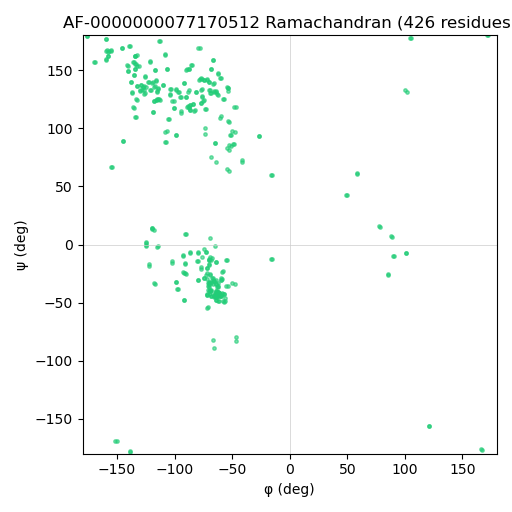 1
ATOM 999 C CA . GLN A 1 125 ? -5.234 -11.648 -17.469 1 98.31 125 GLN A CA 1
ATOM 1000 C C . GLN A 1 125 ? -4.129 -12.688 -17.281 1 98.31 125 GLN A C 1
ATOM 1002 O O . GLN A 1 125 ? -4.402 -13.828 -16.922 1 98.31 125 GLN A O 1
ATOM 1007 N N . ASN A 1 126 ? -2.924 -12.289 -17.484 1 95.5 126 ASN A N 1
ATOM 1008 C CA . ASN A 1 126 ? -1.791 -13.195 -17.297 1 95.5 126 ASN A CA 1
ATOM 1009 C C . ASN A 1 126 ? -1.661 -13.633 -15.844 1 95.5 126 ASN A C 1
ATOM 1011 O O . ASN A 1 126 ? -1.502 -14.828 -15.57 1 95.5 126 ASN A O 1
ATOM 1015 N N . GLU A 1 127 ? -1.723 -12.695 -14.922 1 96.19 127 GLU A N 1
ATOM 1016 C CA . GLU A 1 127 ? -1.567 -13.016 -13.508 1 96.19 127 GLU A CA 1
ATOM 1017 C C . GLU A 1 127 ? -2.693 -13.914 -13.016 1 96.19 127 GLU A C 1
ATOM 1019 O O . GLU A 1 127 ? -2.465 -14.82 -12.211 1 96.19 127 GLU A O 1
ATOM 1024 N N . LEU A 1 128 ? -3.941 -13.648 -13.477 1 97.12 128 LEU A N 1
ATOM 1025 C CA . LEU A 1 128 ? -5.055 -14.508 -13.086 1 97.12 128 LEU A CA 1
ATOM 1026 C C . LEU A 1 128 ? -4.789 -15.953 -13.484 1 97.12 128 LEU A C 1
ATOM 1028 O O . LEU A 1 128 ? -4.918 -16.859 -12.656 1 97.12 128 LEU A O 1
ATOM 1032 N N . ARG A 1 129 ? -4.398 -16.141 -14.688 1 95.5 129 ARG A N 1
ATOM 1033 C CA . ARG A 1 129 ? -4.168 -17.484 -15.188 1 95.5 129 ARG A CA 1
ATOM 1034 C C . ARG A 1 129 ? -2.996 -18.141 -14.469 1 95.5 129 ARG A C 1
ATOM 1036 O O . ARG A 1 129 ? -3.09 -19.297 -14.039 1 95.5 129 ARG A O 1
ATOM 1043 N N . GLU A 1 130 ? -1.953 -17.469 -14.305 1 93.31 130 GLU A N 1
ATOM 1044 C CA . GLU A 1 130 ? -0.753 -18.016 -13.68 1 93.31 130 GLU A CA 1
ATOM 1045 C C . GLU A 1 130 ? -1.022 -18.422 -12.227 1 93.31 130 GLU A C 1
ATOM 1047 O O . GLU A 1 130 ? -0.619 -19.5 -11.797 1 93.31 130 GLU A O 1
ATOM 1052 N N . GLU A 1 131 ? -1.745 -17.609 -11.531 1 94.31 131 GLU A N 1
ATOM 1053 C CA . GLU A 1 131 ? -1.85 -17.797 -10.086 1 94.31 131 GLU A CA 1
ATOM 1054 C C . GLU A 1 131 ? -3.055 -18.672 -9.734 1 94.31 131 GLU A C 1
ATOM 1056 O O . GLU A 1 131 ? -3.096 -19.266 -8.656 1 94.31 131 GLU A O 1
ATOM 1061 N N . THR A 1 132 ? -4.086 -18.719 -10.609 1 94.5 132 THR A N 1
ATOM 1062 C CA . THR A 1 13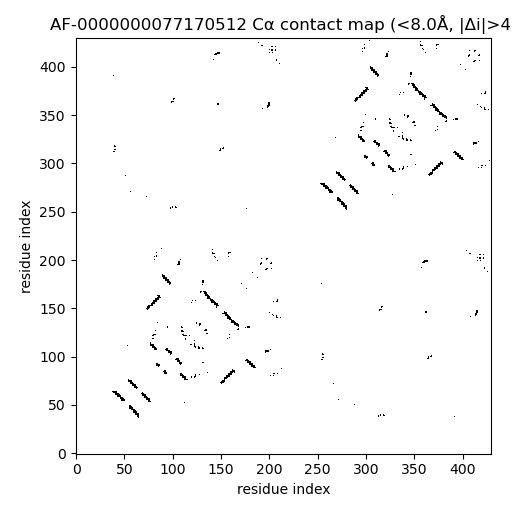2 ? -5.316 -19.406 -10.211 1 94.5 132 THR A CA 1
ATOM 1063 C C . THR A 1 132 ? -5.66 -20.516 -11.188 1 94.5 132 THR A C 1
ATOM 1065 O O . THR A 1 132 ? -6.488 -21.375 -10.883 1 94.5 132 THR A O 1
ATOM 1068 N N . GLY A 1 133 ? -5.082 -20.516 -12.375 1 93.75 133 GLY A N 1
ATOM 1069 C CA . GLY A 1 133 ? -5.418 -21.484 -13.398 1 93.75 133 GLY A CA 1
ATOM 1070 C C . GLY A 1 133 ? -6.727 -21.188 -14.102 1 93.75 133 GLY A C 1
ATOM 1071 O O . GLY A 1 133 ? -7.316 -22.062 -14.734 1 93.75 133 GLY A O 1
ATOM 1072 N N . PHE A 1 134 ? -7.246 -19.938 -13.953 1 96.38 134 PHE A N 1
ATOM 1073 C CA . PHE A 1 134 ? -8.516 -19.562 -14.578 1 96.38 134 PHE A CA 1
ATOM 1074 C C . PHE A 1 134 ? -8.312 -18.438 -15.594 1 96.38 134 PHE A C 1
ATOM 1076 O O . PHE A 1 134 ? -7.395 -17.641 -15.453 1 96.38 134 PHE A O 1
ATOM 1083 N N . ARG A 1 135 ? -9.125 -18.406 -16.594 1 97.62 135 ARG A N 1
ATOM 1084 C CA . ARG A 1 135 ? -9.383 -17.25 -17.453 1 97.62 135 ARG A CA 1
ATOM 1085 C C . ARG A 1 135 ? -10.773 -16.672 -17.188 1 97.62 135 ARG A C 1
ATOM 1087 O O . ARG A 1 135 ? -11.617 -17.328 -16.578 1 97.62 135 ARG A O 1
ATOM 1094 N N . ALA A 1 136 ? -11.016 -15.469 -17.641 1 98.56 136 ALA A N 1
ATOM 1095 C CA . ALA A 1 136 ? -12.328 -14.836 -17.5 1 98.56 136 ALA A CA 1
ATOM 1096 C C . ALA A 1 136 ? -12.789 -14.227 -18.812 1 98.56 136 ALA A C 1
ATOM 1098 O O . ALA A 1 136 ? -11.969 -13.812 -19.641 1 98.56 136 ALA A O 1
ATOM 1099 N N . ALA A 1 137 ? -14.078 -14.125 -18.969 1 98.38 137 ALA A N 1
ATOM 1100 C CA . ALA A 1 137 ? -14.633 -13.602 -20.219 1 98.38 137 ALA A CA 1
ATOM 1101 C C . ALA A 1 137 ? -15 -12.133 -20.078 1 98.38 137 ALA A C 1
ATOM 1103 O O . ALA A 1 137 ? -15 -11.383 -21.062 1 98.38 137 ALA A O 1
ATOM 1104 N N . LEU A 1 138 ? -15.406 -11.703 -18.922 1 98.38 138 LEU A N 1
ATOM 1105 C CA . LEU A 1 138 ? -15.828 -10.328 -18.672 1 98.38 138 LEU A CA 1
ATOM 1106 C C . LEU A 1 138 ? -14.859 -9.625 -17.734 1 98.38 138 LEU A C 1
ATOM 1108 O O . LEU A 1 138 ? -14.531 -10.148 -16.656 1 98.38 138 LEU A O 1
ATOM 1112 N N . TRP A 1 139 ? -14.359 -8.516 -18.203 1 98.62 139 TRP A N 1
ATOM 1113 C CA . TRP A 1 139 ? -13.406 -7.715 -17.438 1 98.62 139 TRP A CA 1
ATOM 1114 C C . TRP A 1 139 ? -13.891 -6.277 -17.297 1 98.62 139 TRP A C 1
ATOM 1116 O O . TRP A 1 139 ? -14.422 -5.695 -18.25 1 98.62 139 TRP A O 1
ATOM 1126 N N . GLN A 1 140 ? -13.781 -5.715 -16.094 1 98.12 140 GLN A N 1
ATOM 1127 C CA . GLN A 1 140 ? -14.102 -4.316 -15.812 1 98.12 140 GLN A CA 1
ATOM 1128 C C . GLN A 1 140 ? -13.031 -3.666 -14.945 1 98.12 140 GLN A C 1
ATOM 1130 O O . GLN A 1 140 ? -12.75 -4.137 -13.836 1 98.12 140 GLN A O 1
ATOM 1135 N N . GLU A 1 141 ? -12.367 -2.658 -15.469 1 98.38 141 GLU A N 1
ATOM 1136 C CA . GLU A 1 141 ? -11.492 -1.849 -14.625 1 98.38 141 GLU A CA 1
ATOM 1137 C C . GLU A 1 141 ? -12.297 -1.025 -13.625 1 98.38 141 GLU A C 1
ATOM 1139 O O . GLU A 1 141 ? -13.242 -0.329 -14 1 98.38 141 GLU A O 1
ATOM 1144 N N . VAL A 1 142 ? -11.961 -1.048 -12.344 1 97.56 142 VAL A N 1
ATOM 1145 C CA . VAL A 1 142 ? -12.797 -0.386 -11.344 1 97.56 142 VAL A CA 1
ATOM 1146 C C . VAL A 1 142 ? -11.992 0.701 -10.641 1 97.56 142 VAL A C 1
ATOM 1148 O O . VAL A 1 142 ? -12.375 1.166 -9.562 1 97.56 142 VAL A O 1
ATOM 1151 N N . GLY A 1 143 ? -10.836 1.056 -11.211 1 97 143 GLY A N 1
ATOM 1152 C CA . GLY A 1 143 ? -9.992 2.098 -10.648 1 97 143 GLY A CA 1
ATOM 1153 C C . GLY A 1 143 ? -8.594 1.614 -10.297 1 97 143 GLY A C 1
ATOM 1154 O O . GLY A 1 143 ? -8.094 0.671 -10.906 1 97 143 GLY A O 1
ATOM 1155 N N . GLY A 1 144 ? -7.996 2.326 -9.375 1 98.19 144 GLY A N 1
ATOM 1156 C CA . GLY A 1 144 ? -6.637 2.031 -8.953 1 98.19 144 GLY A CA 1
ATOM 1157 C C . GLY A 1 144 ? -6.16 2.918 -7.816 1 98.19 144 GLY A C 1
ATOM 1158 O O . GLY A 1 144 ? -6.918 3.746 -7.312 1 98.19 144 GLY A O 1
ATOM 1159 N N . PHE A 1 145 ? -4.945 2.672 -7.398 1 98.56 145 PHE A N 1
ATOM 1160 C CA . PHE A 1 145 ? -4.363 3.404 -6.281 1 98.56 145 PHE A CA 1
ATOM 1161 C C . PHE A 1 145 ? -2.842 3.307 -6.305 1 98.56 145 PHE A C 1
ATOM 1163 O O . PHE A 1 145 ? -2.277 2.473 -7.016 1 98.56 145 PHE A O 1
ATOM 1170 N N . ASN A 1 146 ? -2.223 4.215 -5.664 1 98.56 146 ASN A N 1
ATOM 1171 C CA . ASN A 1 146 ? -0.823 4.074 -5.277 1 98.56 146 ASN A CA 1
ATOM 1172 C C . ASN A 1 146 ? -0.677 3.291 -3.977 1 98.56 146 ASN A C 1
ATOM 1174 O O . ASN A 1 146 ? -1.229 3.682 -2.945 1 98.56 146 ASN A O 1
ATOM 1178 N N . PRO A 1 147 ? 0.043 2.162 -3.988 1 98.44 147 PRO A N 1
ATOM 1179 C CA . PRO A 1 147 ? 0.02 1.276 -2.822 1 98.44 147 PRO A CA 1
ATOM 1180 C C . PRO A 1 147 ? 0.829 1.824 -1.648 1 98.44 147 PRO A C 1
ATOM 1182 O O . PRO A 1 147 ? 0.593 1.44 -0.5 1 98.44 147 PRO A O 1
ATOM 1185 N N . CYS A 1 148 ? 1.823 2.582 -1.923 1 97.69 148 CYS A N 1
ATOM 1186 C CA . CYS A 1 148 ? 2.717 3.049 -0.868 1 97.69 148 CYS A CA 1
ATOM 1187 C C . CYS A 1 148 ? 3.199 4.465 -1.149 1 97.69 148 CYS A C 1
ATOM 1189 O O . CYS A 1 148 ? 4.281 4.66 -1.706 1 97.69 148 CYS A O 1
ATOM 1191 N N . LYS A 1 149 ? 2.412 5.371 -0.667 1 94.06 149 LYS A N 1
ATOM 1192 C CA . LYS A 1 149 ? 2.688 6.781 -0.932 1 94.06 149 LYS A CA 1
ATOM 1193 C C . LYS A 1 149 ? 4.059 7.184 -0.394 1 94.06 149 LYS A C 1
ATOM 1195 O O . LYS A 1 149 ? 4.484 6.699 0.657 1 94.06 149 LYS A O 1
ATOM 1200 N N . GLY A 1 150 ? 4.75 8.07 -1.155 1 93.44 150 GLY A N 1
ATOM 1201 C CA . GLY A 1 150 ? 6.031 8.602 -0.728 1 93.44 150 GLY A CA 1
ATOM 1202 C C . GLY A 1 150 ? 7.203 7.703 -1.086 1 93.44 150 GLY A C 1
ATOM 1203 O O . GLY A 1 150 ? 8.328 8.18 -1.253 1 93.44 150 GLY A O 1
ATOM 1204 N N . LEU A 1 151 ? 6.914 6.41 -1.225 1 97.25 151 LEU A N 1
ATOM 1205 C CA . LEU A 1 151 ? 8 5.461 -1.448 1 97.25 151 LEU A CA 1
ATOM 1206 C C . LEU A 1 151 ? 8.141 5.137 -2.932 1 97.25 151 LEU A C 1
ATOM 1208 O O . LEU A 1 151 ? 9.25 4.922 -3.422 1 97.25 151 LEU A O 1
ATOM 1212 N N . THR A 1 152 ? 7.051 5.023 -3.609 1 98.12 152 THR A N 1
ATOM 1213 C CA . THR A 1 152 ? 7.082 4.559 -4.992 1 98.12 152 THR A CA 1
ATOM 1214 C C . THR A 1 152 ? 6.082 5.332 -5.844 1 98.12 152 THR A C 1
ATOM 1216 O O . THR A 1 152 ? 5.074 5.828 -5.336 1 98.12 152 THR A O 1
ATOM 1219 N N . ASP A 1 153 ? 6.348 5.43 -7.145 1 96.81 153 ASP A N 1
ATOM 1220 C CA . ASP A 1 153 ? 5.402 5.988 -8.102 1 96.81 153 ASP A CA 1
ATOM 1221 C C . ASP A 1 153 ? 4.488 4.906 -8.672 1 96.81 153 ASP A C 1
ATOM 1223 O O . ASP A 1 153 ? 3.756 5.148 -9.633 1 96.81 153 ASP A O 1
ATOM 1227 N N . GLU A 1 154 ? 4.543 3.721 -8.109 1 97.75 154 GLU A N 1
ATOM 1228 C CA . GLU A 1 154 ? 3.742 2.586 -8.562 1 97.75 154 GLU A CA 1
ATOM 1229 C C . GLU A 1 154 ? 2.258 2.938 -8.609 1 97.75 154 GLU A C 1
ATOM 1231 O O . GLU A 1 154 ? 1.743 3.6 -7.707 1 97.75 154 GLU A O 1
ATOM 1236 N N . TRP A 1 155 ? 1.624 2.561 -9.695 1 97.94 155 TRP A N 1
ATOM 1237 C CA . TRP A 1 155 ? 0.168 2.59 -9.789 1 97.94 155 TRP A CA 1
ATOM 1238 C C . TRP A 1 155 ? -0.394 1.183 -9.953 1 97.94 155 TRP A C 1
ATOM 1240 O O . TRP A 1 155 ? 0.035 0.437 -10.836 1 97.94 155 TRP A O 1
ATOM 1250 N N . CYS A 1 156 ? -1.284 0.798 -9.094 1 98.69 156 CYS A N 1
ATOM 1251 C CA . CYS A 1 156 ? -1.946 -0.5 -9.156 1 98.69 156 CYS A CA 1
ATOM 1252 C C . CYS A 1 156 ? -3.342 -0.369 -9.758 1 98.69 156 CYS A C 1
ATOM 1254 O O . CYS A 1 156 ? -4.211 0.282 -9.172 1 98.69 156 CYS A O 1
ATOM 1256 N N . THR A 1 157 ? -3.578 -0.98 -10.867 1 98.75 157 THR A N 1
ATOM 1257 C CA . THR A 1 157 ? -4.895 -0.995 -11.5 1 98.75 157 THR A CA 1
ATOM 1258 C C . THR A 1 157 ? -5.695 -2.211 -11.047 1 98.75 157 THR A C 1
ATOM 1260 O O . THR A 1 157 ? -5.164 -3.318 -10.969 1 98.75 157 THR A O 1
ATOM 1263 N N . VAL A 1 158 ? -6.977 -1.993 -10.789 1 98.81 158 VAL A N 1
ATOM 1264 C CA . VAL A 1 158 ? -7.805 -3.061 -10.242 1 98.81 158 VAL A CA 1
ATOM 1265 C C . VAL A 1 158 ? -8.875 -3.455 -11.25 1 98.81 158 VAL A C 1
ATOM 1267 O O . VAL A 1 158 ? -9.555 -2.592 -11.82 1 98.81 158 VAL A O 1
ATOM 1270 N N . PHE A 1 159 ? -9.062 -4.762 -11.453 1 98.81 159 PHE A N 1
ATOM 1271 C CA . PHE A 1 159 ? -10.078 -5.293 -12.352 1 98.81 159 PHE A CA 1
ATOM 1272 C C . PHE A 1 159 ? -11.016 -6.242 -11.609 1 98.81 159 PHE A C 1
ATOM 1274 O O . PHE A 1 159 ? -10.57 -7.035 -10.773 1 98.81 159 PHE A O 1
ATOM 1281 N N . VAL A 1 160 ? -12.281 -6.16 -11.922 1 98.62 160 VAL A N 1
ATOM 1282 C CA . VAL A 1 160 ? -13.242 -7.211 -11.609 1 98.62 160 VAL A CA 1
ATOM 1283 C C . VAL A 1 160 ? -13.477 -8.078 -12.836 1 98.62 160 VAL A C 1
ATOM 1285 O O . VAL A 1 160 ? -13.602 -7.57 -13.953 1 98.62 160 VAL A O 1
ATOM 1288 N N . CYS A 1 161 ? -13.461 -9.352 -12.625 1 98.56 161 CYS A N 1
ATOM 1289 C CA . CYS A 1 161 ? -13.75 -10.203 -13.773 1 98.56 161 CYS A CA 1
ATOM 1290 C C . CYS A 1 161 ? -14.742 -11.297 -13.398 1 98.56 161 CYS A C 1
ATOM 1292 O O . CYS A 1 161 ? -14.914 -11.617 -12.227 1 98.56 161 CYS A O 1
ATOM 1294 N N . ARG A 1 162 ? -15.445 -11.773 -14.391 1 98.12 162 ARG A N 1
ATOM 1295 C CA . ARG A 1 162 ? -16.531 -12.742 -14.234 1 98.12 162 ARG A CA 1
ATOM 1296 C C . ARG A 1 162 ? -16.484 -13.805 -15.328 1 98.12 162 ARG A C 1
ATOM 1298 O O . ARG A 1 162 ? -15.688 -13.695 -16.266 1 98.12 162 ARG A O 1
ATOM 1305 N N . GLN A 1 163 ? -17.344 -14.844 -15.133 1 98.44 163 GLN A N 1
ATOM 1306 C CA . GLN A 1 163 ? -17.422 -15.953 -16.078 1 98.44 163 GLN A CA 1
ATOM 1307 C C . GLN A 1 163 ? -16.062 -16.641 -16.219 1 98.44 163 GLN A C 1
ATOM 1309 O O . GLN A 1 163 ? -15.539 -16.75 -17.328 1 98.44 163 GLN A O 1
ATOM 1314 N N . LEU A 1 164 ? -15.641 -17.125 -15.172 1 98.19 164 LEU A N 1
ATOM 1315 C CA . LEU A 1 164 ? -14.359 -17.812 -15.078 1 98.19 164 LEU A CA 1
ATOM 1316 C C . LEU A 1 164 ? -14.438 -19.203 -15.719 1 98.19 164 LEU A C 1
ATOM 1318 O O . LEU A 1 164 ? -15.453 -19.891 -15.586 1 98.19 164 LEU A O 1
ATOM 1322 N N . GLN A 1 165 ? -13.336 -19.547 -16.391 1 97.56 165 GLN A N 1
ATOM 1323 C CA . GLN A 1 165 ? -13.164 -20.875 -16.953 1 97.56 165 GLN A CA 1
ATOM 1324 C C . GLN A 1 165 ? -11.789 -21.453 -16.625 1 97.56 165 GLN A C 1
ATOM 1326 O O . GLN A 1 165 ? -10.781 -20.75 -16.719 1 97.56 165 GLN A O 1
ATOM 1331 N N . SER A 1 166 ? -11.805 -22.719 -16.25 1 95.19 166 SER A N 1
ATOM 1332 C CA . SER A 1 166 ? -10.531 -23.359 -15.914 1 95.19 166 SER A CA 1
ATOM 1333 C C . SER A 1 166 ? -9.609 -23.406 -17.125 1 95.19 166 SER A C 1
ATOM 1335 O O . SER A 1 166 ? -10.023 -23.781 -18.219 1 95.19 166 SER A O 1
ATOM 1337 N N . ASP A 1 167 ? -8.383 -22.953 -16.953 1 93.75 167 ASP A N 1
ATOM 1338 C CA . ASP A 1 167 ? -7.336 -22.953 -17.969 1 93.75 167 ASP A CA 1
ATOM 1339 C C . ASP A 1 167 ? -5.945 -22.953 -17.328 1 93.75 167 ASP A C 1
ATOM 1341 O O . ASP A 1 167 ? -5.188 -22 -17.484 1 93.75 167 ASP A O 1
ATOM 1345 N N . PRO A 1 168 ? -5.582 -24 -16.672 1 90.12 168 PRO A N 1
ATOM 1346 C CA . PRO A 1 168 ? -4.301 -24.047 -15.953 1 90.12 168 PRO A CA 1
ATOM 1347 C C . PRO A 1 168 ? -3.102 -24 -16.906 1 90.12 168 PRO A C 1
ATOM 1349 O O . PRO A 1 168 ? -3.176 -24.5 -18.031 1 90.12 168 PRO A O 1
ATOM 1352 N N . LEU A 1 169 ? -2.09 -23.219 -16.5 1 85 169 LEU A N 1
ATOM 1353 C CA . LEU A 1 169 ? -0.823 -23.234 -17.219 1 85 169 LEU A CA 1
ATOM 1354 C C . LEU A 1 169 ? -0.01 -24.484 -16.875 1 85 169 LEU A C 1
ATOM 1356 O O . LEU A 1 169 ? -0.064 -24.953 -15.742 1 85 169 LEU A O 1
ATOM 1360 N N . GLU A 1 170 ? 0.632 -24.969 -17.891 1 78.06 170 GLU A N 1
ATOM 1361 C CA . GLU A 1 170 ? 1.546 -26.078 -17.625 1 78.06 170 GLU A CA 1
ATOM 1362 C C . GLU A 1 170 ? 2.83 -25.578 -16.969 1 78.06 170 GLU A C 1
ATOM 1364 O O . GLU A 1 170 ? 3.342 -24.516 -17.297 1 78.06 170 GLU A O 1
ATOM 1369 N N . GLY A 1 171 ? 3.252 -26.109 -15.859 1 66.5 171 GLY A N 1
ATOM 1370 C CA . GLY A 1 171 ? 4.5 -25.781 -15.195 1 66.5 171 GLY A CA 1
ATOM 1371 C C . GLY A 1 171 ? 4.312 -24.844 -14.008 1 66.5 171 GLY A C 1
ATOM 1372 O O . GLY A 1 171 ? 3.297 -24.156 -13.906 1 66.5 171 GLY A O 1
ATOM 1373 N N . GLU A 1 172 ? 4.84 -25.125 -12.922 1 63.06 172 GLU A N 1
ATOM 1374 C CA . GLU A 1 172 ? 4.746 -24.297 -11.711 1 63.06 172 GLU A CA 1
ATOM 1375 C C . GLU A 1 172 ? 6.012 -23.469 -11.516 1 63.06 172 GLU A C 1
ATOM 1377 O O . GLU A 1 172 ? 7.109 -23.906 -11.875 1 63.06 172 GLU A O 1
ATOM 1382 N N . ASP A 1 173 ? 5.777 -22.109 -11.438 1 65.81 173 ASP A N 1
ATOM 1383 C CA . ASP A 1 173 ? 6.891 -21.312 -10.938 1 65.81 173 ASP A CA 1
ATOM 1384 C C . ASP A 1 173 ? 7.289 -21.75 -9.523 1 65.81 173 ASP A C 1
ATOM 1386 O O . ASP A 1 173 ? 6.484 -21.672 -8.594 1 65.81 173 ASP A O 1
ATOM 1390 N N . PRO A 1 174 ? 8.492 -22.375 -9.461 1 63.62 174 PRO A N 1
ATOM 1391 C CA . PRO A 1 174 ? 8.906 -22.891 -8.156 1 63.62 174 PRO A CA 1
ATOM 1392 C C . PRO A 1 174 ? 8.906 -21.812 -7.074 1 63.62 174 PRO A C 1
ATOM 1394 O O . PRO A 1 174 ? 8.977 -22.125 -5.883 1 63.62 174 PRO A O 1
ATOM 1397 N N . PHE A 1 175 ? 8.805 -20.531 -7.52 1 62.06 175 PHE A N 1
ATOM 1398 C CA . PHE A 1 175 ? 8.883 -19.453 -6.535 1 62.06 175 PHE A CA 1
ATOM 1399 C C . PHE A 1 175 ? 7.5 -18.891 -6.227 1 62.06 175 PHE A C 1
ATOM 1401 O O . PHE A 1 175 ? 7.344 -18.062 -5.34 1 62.06 175 PHE A O 1
ATOM 1408 N N . GLU A 1 176 ? 6.656 -19.234 -7.039 1 63.84 176 GLU A N 1
ATOM 1409 C CA . GLU A 1 176 ? 5.289 -18.797 -6.777 1 63.84 176 GLU A CA 1
ATOM 1410 C C . GLU A 1 176 ? 4.414 -19.969 -6.332 1 63.84 176 GLU A C 1
ATOM 1412 O O . GLU A 1 176 ? 4.031 -20.812 -7.148 1 63.84 176 GLU A O 1
ATOM 1417 N N . VAL A 1 177 ? 4.277 -20.078 -5.09 1 61.56 177 VAL A N 1
ATOM 1418 C CA . VAL A 1 177 ? 3.396 -21.094 -4.523 1 61.56 177 VAL A CA 1
ATOM 1419 C C . VAL A 1 177 ? 2.049 -20.469 -4.168 1 61.56 177 VAL A C 1
ATOM 1421 O O . VAL A 1 177 ? 1.953 -19.688 -3.225 1 61.56 177 VAL A O 1
ATOM 1424 N N . THR A 1 178 ? 1.222 -20.578 -5.047 1 74.94 178 THR A N 1
ATOM 1425 C CA . THR A 1 178 ? -0.117 -20.062 -4.785 1 74.94 178 THR A CA 1
ATOM 1426 C C . THR A 1 178 ? -1.152 -21.188 -4.855 1 74.94 178 THR A C 1
ATOM 1428 O O . THR A 1 178 ? -0.948 -22.188 -5.543 1 74.94 178 THR A O 1
ATOM 1431 N N . ALA A 1 179 ? -2.066 -21.109 -3.928 1 84.12 179 ALA A N 1
ATOM 1432 C CA . ALA A 1 179 ? -3.252 -21.953 -3.975 1 84.12 179 ALA A CA 1
ATOM 1433 C C . ALA A 1 179 ? -4.523 -21.125 -4.098 1 84.12 179 ALA A C 1
ATOM 1435 O O . ALA A 1 1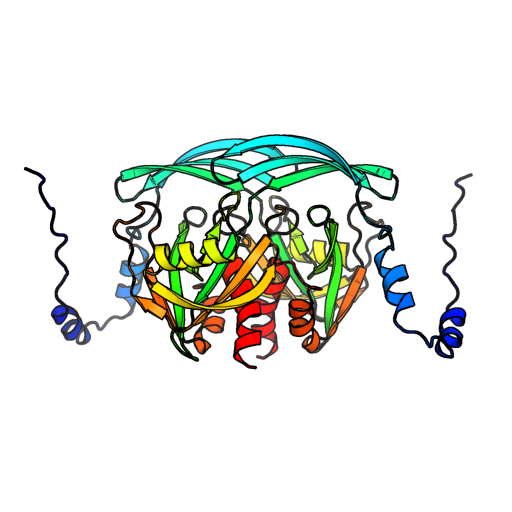79 ? -4.77 -20.234 -3.279 1 84.12 179 ALA A O 1
ATOM 1436 N N . ALA A 1 180 ? -5.266 -21.422 -5.121 1 92.75 180 ALA A N 1
ATOM 1437 C CA . ALA A 1 180 ? -6.527 -20.703 -5.297 1 92.75 180 ALA A CA 1
ATOM 1438 C C . ALA A 1 180 ? -7.535 -21.109 -4.223 1 92.75 180 ALA A C 1
ATOM 1440 O O . ALA A 1 180 ? -7.668 -22.281 -3.893 1 92.75 180 ALA A O 1
ATOM 1441 N N . VAL A 1 181 ? -8.195 -20.141 -3.605 1 96.12 181 VAL A N 1
ATOM 1442 C CA . VAL A 1 181 ? -9.109 -20.344 -2.486 1 96.12 181 VAL A CA 1
ATOM 1443 C C . VAL A 1 181 ? -10.398 -19.562 -2.727 1 96.12 181 VAL A C 1
ATOM 1445 O O . VAL A 1 181 ? -10.391 -18.328 -2.709 1 96.12 181 VAL A O 1
ATOM 1448 N N . PRO A 1 182 ? -11.508 -20.312 -2.992 1 97.75 182 PRO A N 1
ATOM 1449 C CA . PRO A 1 182 ? -12.773 -19.578 -3.018 1 97.75 182 PRO A CA 1
ATOM 1450 C C . PRO A 1 182 ? -13.164 -19.016 -1.647 1 97.75 182 PRO A C 1
ATOM 1452 O O . PRO A 1 182 ? -13.086 -19.734 -0.645 1 97.75 182 PRO A O 1
ATOM 1455 N N . VAL A 1 183 ? -13.516 -17.766 -1.575 1 98.31 183 VAL A N 1
ATOM 1456 C CA . VAL A 1 183 ? -13.867 -17.094 -0.326 1 98.31 183 VAL A CA 1
ATOM 1457 C C . VAL A 1 183 ? -15.234 -16.422 -0.466 1 98.31 183 VAL A C 1
ATOM 1459 O O . VAL A 1 183 ? -15.5 -15.75 -1.467 1 98.31 183 VAL A O 1
ATOM 1462 N N . ALA A 1 184 ? -16.078 -16.641 0.542 1 98.12 184 ALA A N 1
ATOM 1463 C CA . ALA A 1 184 ? -17.328 -15.891 0.561 1 98.12 184 ALA A CA 1
ATOM 1464 C C . ALA A 1 184 ? -17.062 -14.398 0.718 1 98.12 184 ALA A C 1
ATOM 1466 O O . ALA A 1 184 ? -16.328 -13.977 1.609 1 98.12 184 ALA A O 1
ATOM 1467 N N . VAL A 1 185 ? -17.703 -13.648 -0.143 1 97.19 185 VAL A N 1
ATOM 1468 C CA . VAL A 1 185 ? -17.562 -12.195 -0.119 1 97.19 185 VAL A CA 1
ATOM 1469 C C . VAL A 1 185 ? -17.875 -11.672 1.282 1 97.19 185 VAL A C 1
ATOM 1471 O O . VAL A 1 185 ? -17.172 -10.781 1.78 1 97.19 185 VAL A O 1
ATOM 1474 N N . ALA A 1 186 ? -18.797 -12.25 1.969 1 95.75 186 ALA A N 1
ATOM 1475 C CA . ALA A 1 186 ? -19.266 -11.805 3.279 1 95.75 186 ALA A CA 1
ATOM 1476 C C . ALA A 1 186 ? -18.203 -12.039 4.348 1 95.75 186 ALA A C 1
ATOM 1478 O O . ALA A 1 186 ? -18.266 -11.453 5.434 1 95.75 186 ALA A O 1
ATOM 1479 N N . ASP A 1 187 ? -17.219 -12.883 4.066 1 97.38 187 ASP A N 1
ATOM 1480 C CA . ASP A 1 187 ? -16.219 -13.266 5.062 1 97.38 187 ASP A CA 1
ATOM 1481 C C . ASP A 1 187 ? -14.992 -12.352 4.984 1 97.38 187 ASP A C 1
ATOM 1483 O O . ASP A 1 187 ? -14.148 -12.352 5.887 1 97.38 187 ASP A O 1
ATOM 1487 N N . ILE A 1 188 ? -14.883 -11.5 3.955 1 97.06 188 ILE A N 1
ATOM 1488 C CA . ILE A 1 188 ? -13.672 -10.734 3.691 1 97.06 188 ILE A CA 1
ATOM 1489 C C . ILE A 1 188 ? -13.398 -9.789 4.859 1 97.06 188 ILE A C 1
ATOM 1491 O O . ILE A 1 188 ? -12.273 -9.734 5.371 1 97.06 188 ILE A O 1
ATOM 1495 N N . PRO A 1 189 ? -14.438 -9.102 5.398 1 95.44 189 PRO A N 1
ATOM 1496 C CA . PRO A 1 189 ? -14.148 -8.211 6.523 1 95.44 189 PRO A CA 1
ATOM 1497 C C . PRO A 1 189 ? -13.594 -8.953 7.734 1 95.44 189 PRO A C 1
ATOM 1499 O O . PRO A 1 189 ? -12.641 -8.484 8.367 1 95.44 189 PRO A O 1
ATOM 1502 N N . SER A 1 190 ? -14.133 -10.094 8.055 1 96.25 190 SER A N 1
ATOM 1503 C CA . SER A 1 190 ? -13.664 -10.844 9.211 1 96.25 190 SER A CA 1
ATOM 1504 C C . SER A 1 190 ? -12.266 -11.406 8.969 1 96.25 190 SER A C 1
ATOM 1506 O O . SER A 1 190 ? -11.461 -11.508 9.898 1 96.25 190 SER A O 1
ATOM 1508 N N . LYS A 1 191 ? -11.945 -11.75 7.766 1 97.69 191 LYS A N 1
ATOM 1509 C CA . LYS A 1 191 ? -10.633 -12.289 7.43 1 97.69 191 LYS A CA 1
ATOM 1510 C C . LYS A 1 191 ? -9.555 -11.211 7.516 1 97.69 191 LYS A C 1
ATOM 1512 O O . LYS A 1 191 ? -8.406 -11.5 7.836 1 97.69 191 LYS A O 1
ATOM 1517 N N . VAL A 1 192 ? -9.953 -9.977 7.191 1 97.25 192 VAL A N 1
ATOM 1518 C CA . VAL A 1 192 ? -9.047 -8.852 7.402 1 97.25 192 VAL A CA 1
ATOM 1519 C C . VAL A 1 192 ? -8.844 -8.625 8.898 1 97.25 192 VAL A C 1
ATOM 1521 O O . VAL A 1 192 ? -7.715 -8.492 9.367 1 97.25 192 VAL A O 1
ATOM 1524 N N . ALA A 1 193 ? -9.891 -8.664 9.633 1 94.38 193 ALA A N 1
ATOM 1525 C CA . ALA A 1 193 ? -9.844 -8.422 11.07 1 94.38 193 ALA A CA 1
ATOM 1526 C C . ALA A 1 193 ? -9.016 -9.484 11.781 1 94.38 193 ALA A C 1
ATOM 1528 O O . ALA A 1 193 ? -8.289 -9.18 12.734 1 94.38 193 ALA A O 1
ATOM 1529 N N . ASP A 1 194 ? -9.07 -10.695 11.281 1 95 194 ASP A N 1
ATOM 1530 C CA . ASP A 1 194 ? -8.414 -11.828 11.93 1 95 194 ASP A CA 1
ATOM 1531 C C . ASP A 1 194 ? -6.961 -11.945 11.477 1 95 194 ASP A C 1
ATOM 1533 O O . ASP A 1 194 ? -6.223 -12.805 11.969 1 95 194 ASP A O 1
ATOM 1537 N N . GLY A 1 195 ? -6.641 -11.148 10.539 1 95.31 195 GLY A N 1
ATOM 1538 C CA . GLY A 1 195 ? -5.246 -11.117 10.133 1 95.31 195 GLY A CA 1
ATOM 1539 C C . GLY A 1 195 ? -4.918 -12.133 9.055 1 95.31 195 GLY A C 1
ATOM 1540 O O . GLY A 1 195 ? -3.748 -12.328 8.711 1 95.31 195 GLY A O 1
ATOM 1541 N N . GLU A 1 196 ? -5.898 -12.812 8.523 1 97.12 196 GLU A N 1
ATOM 1542 C CA . GLU A 1 196 ? -5.668 -13.711 7.402 1 97.12 196 GLU A CA 1
ATOM 1543 C C . GLU A 1 196 ? -5.344 -12.938 6.129 1 97.12 196 GLU A C 1
ATOM 1545 O O . GLU A 1 196 ? -4.598 -13.422 5.273 1 97.12 196 GLU A O 1
ATOM 1550 N N . ILE A 1 197 ? -6.016 -11.797 5.984 1 98.06 197 ILE A N 1
ATOM 1551 C CA . ILE A 1 197 ? -5.699 -10.836 4.934 1 98.06 197 ILE A CA 1
ATOM 1552 C C . ILE A 1 197 ? -4.965 -9.641 5.535 1 98.06 197 ILE A C 1
ATOM 1554 O O . ILE A 1 197 ? -5.566 -8.812 6.219 1 98.06 197 ILE A O 1
ATOM 1558 N N . TRP A 1 198 ? -3.68 -9.562 5.254 1 97.88 198 TRP A N 1
ATOM 1559 C CA . TRP A 1 198 ? -2.916 -8.469 5.844 1 97.88 198 TRP A CA 1
ATOM 1560 C C . TRP A 1 198 ? -2.203 -7.66 4.77 1 97.88 198 TRP A C 1
ATOM 1562 O O . TRP A 1 198 ? -1.533 -6.672 5.07 1 97.88 198 TRP A O 1
ATOM 1572 N N . CYS A 1 199 ? -2.367 -8.07 3.506 1 98.25 199 CYS A N 1
ATOM 1573 C CA . CYS A 1 199 ? -1.859 -7.312 2.367 1 98.25 199 CYS A CA 1
ATOM 1574 C C . CYS A 1 199 ? -2.701 -6.066 2.127 1 98.25 199 CYS A C 1
ATOM 1576 O O . CYS A 1 199 ? -3.859 -6.164 1.723 1 98.25 199 CYS A O 1
ATOM 1578 N N . GLY A 1 200 ? -2.068 -4.926 2.285 1 98.69 200 GLY A N 1
ATOM 1579 C CA . GLY A 1 200 ? -2.781 -3.668 2.121 1 98.69 200 GLY A CA 1
ATOM 1580 C C . GLY A 1 200 ? -3.322 -3.469 0.719 1 98.69 200 GLY A C 1
ATOM 1581 O O . GLY A 1 200 ? -4.395 -2.887 0.538 1 98.69 200 GLY A O 1
ATOM 1582 N N . MET A 1 201 ? -2.594 -3.904 -0.267 1 98.81 201 MET A N 1
ATOM 1583 C CA . MET A 1 201 ? -3.051 -3.791 -1.648 1 98.81 201 MET A CA 1
ATOM 1584 C C . MET A 1 201 ? -4.336 -4.586 -1.864 1 98.81 201 MET A C 1
ATOM 1586 O O . MET A 1 201 ? -5.25 -4.121 -2.547 1 98.81 201 MET A O 1
ATOM 1590 N N . THR A 1 202 ? -4.383 -5.785 -1.265 1 98.81 202 THR A N 1
ATOM 1591 C CA . THR A 1 202 ? -5.59 -6.602 -1.354 1 98.81 202 THR A CA 1
ATOM 1592 C C . THR A 1 202 ? -6.773 -5.895 -0.702 1 98.81 202 THR A C 1
ATOM 1594 O O . THR A 1 202 ? -7.863 -5.844 -1.272 1 98.81 202 THR A O 1
ATOM 1597 N N . VAL A 1 203 ? -6.559 -5.328 0.441 1 98.62 203 VAL A N 1
ATOM 1598 C CA . VAL A 1 203 ? -7.621 -4.656 1.181 1 98.62 203 VAL A CA 1
ATOM 1599 C C . VAL A 1 203 ? -8.125 -3.457 0.382 1 98.62 203 VAL A C 1
ATOM 1601 O O . VAL A 1 203 ? -9.336 -3.277 0.221 1 98.62 203 VAL A O 1
ATOM 1604 N N . ALA A 1 204 ? -7.23 -2.664 -0.163 1 98.69 204 ALA A N 1
ATOM 1605 C CA . ALA A 1 204 ? -7.602 -1.488 -0.944 1 98.69 204 ALA A CA 1
ATOM 1606 C C . ALA A 1 204 ? -8.344 -1.889 -2.217 1 98.69 204 ALA A C 1
ATOM 1608 O O . ALA A 1 204 ? -9.352 -1.276 -2.572 1 98.69 204 ALA A O 1
ATOM 1609 N N . ALA A 1 205 ? -7.844 -2.891 -2.891 1 98.75 205 ALA A N 1
ATOM 1610 C CA . ALA A 1 205 ? -8.484 -3.35 -4.121 1 98.75 205 ALA A CA 1
ATOM 1611 C C . ALA A 1 205 ? -9.891 -3.861 -3.85 1 98.75 205 ALA A C 1
ATOM 1613 O O . ALA A 1 205 ? -10.82 -3.592 -4.621 1 98.75 205 ALA A O 1
ATOM 1614 N N . TRP A 1 206 ? -10.016 -4.582 -2.758 1 98.25 206 TRP A N 1
ATOM 1615 C CA . TRP A 1 206 ? -11.344 -5.066 -2.398 1 98.25 206 TRP A CA 1
ATOM 1616 C C . TRP A 1 206 ? -12.297 -3.908 -2.145 1 98.25 206 TRP A C 1
ATOM 1618 O O . TRP A 1 206 ? -13.453 -3.934 -2.586 1 98.25 206 TRP A O 1
ATOM 1628 N N . PHE A 1 207 ? -11.883 -2.883 -1.469 1 97.62 207 PHE A N 1
ATOM 1629 C CA . PHE A 1 207 ? -12.719 -1.718 -1.203 1 97.62 207 PHE A CA 1
ATOM 1630 C C . PHE A 1 207 ? -13.234 -1.116 -2.504 1 97.62 207 PHE A C 1
ATOM 1632 O O . PHE A 1 207 ? -14.43 -0.82 -2.627 1 97.62 207 PHE A O 1
ATOM 1639 N N . LEU A 1 208 ? -12.336 -0.951 -3.494 1 96.94 208 LEU A N 1
ATOM 1640 C CA . LEU A 1 208 ? -12.711 -0.404 -4.793 1 96.94 208 LEU A CA 1
ATOM 1641 C C . LEU A 1 208 ? -13.742 -1.298 -5.48 1 96.94 208 LEU A C 1
ATOM 1643 O O . LEU A 1 208 ? -14.742 -0.809 -5.996 1 96.94 208 LEU A O 1
ATOM 1647 N N . ALA A 1 209 ? -13.484 -2.6 -5.422 1 96.75 209 ALA A N 1
ATOM 1648 C CA . ALA A 1 209 ? -14.32 -3.553 -6.145 1 96.75 209 ALA A CA 1
ATOM 1649 C C . ALA A 1 209 ? -15.688 -3.695 -5.488 1 96.75 209 ALA A C 1
ATOM 1651 O O . ALA A 1 209 ? -16.703 -3.764 -6.176 1 96.75 209 ALA A O 1
ATOM 1652 N N . ALA A 1 210 ? -15.711 -3.787 -4.133 1 93.38 210 ALA A N 1
ATOM 1653 C CA . ALA A 1 210 ? -16.938 -4.035 -3.387 1 93.38 210 ALA A CA 1
ATOM 1654 C C . ALA A 1 210 ? -17.969 -2.947 -3.658 1 93.38 210 ALA A C 1
ATOM 1656 O O . ALA A 1 210 ? -19.172 -3.213 -3.66 1 93.38 210 ALA A O 1
ATOM 1657 N N . ARG A 1 211 ? -17.531 -1.795 -3.941 1 87.75 211 ARG A N 1
ATOM 1658 C CA . ARG A 1 211 ? -18.438 -0.679 -4.234 1 87.75 211 ARG A CA 1
ATOM 1659 C C . ARG A 1 211 ? -19.203 -0.921 -5.531 1 87.75 211 ARG A C 1
ATOM 1661 O O . ARG A 1 211 ? -20.312 -0.417 -5.699 1 87.75 211 ARG A O 1
ATOM 1668 N N . THR A 1 212 ? -18.578 -1.647 -6.371 1 85.44 212 THR A N 1
ATOM 1669 C CA . THR A 1 212 ? -19.188 -1.867 -7.684 1 85.44 212 THR A CA 1
ATOM 1670 C C . THR A 1 212 ? -20.062 -3.115 -7.676 1 85.44 212 THR A C 1
ATOM 1672 O O . THR A 1 212 ? -20.828 -3.346 -8.609 1 85.44 212 THR A O 1
ATOM 1675 N N . LEU A 1 213 ? -19.906 -3.959 -6.672 1 84.5 213 LEU A N 1
ATOM 1676 C CA . LEU A 1 213 ? -20.672 -5.199 -6.582 1 84.5 213 LEU A CA 1
ATOM 1677 C C . LEU A 1 213 ? -22.062 -4.938 -6.047 1 84.5 213 LEU A C 1
ATOM 1679 O O . LEU A 1 213 ? -22.984 -5.746 -6.254 1 84.5 213 LEU A O 1
ATOM 1683 N N . THR A 1 214 ? -22.25 -3.932 -5.188 1 68.56 214 THR A N 1
ATOM 1684 C CA . THR A 1 214 ? -23.562 -3.625 -4.602 1 68.56 214 THR A CA 1
ATOM 1685 C C . THR A 1 214 ? -24.422 -2.844 -5.59 1 68.56 214 THR A C 1
ATOM 1687 O O . THR A 1 214 ? -25.641 -2.76 -5.422 1 68.56 214 THR A O 1
ATOM 1690 N N . ASP A 1 215 ? -23.891 -2.32 -6.613 1 54.81 215 ASP A N 1
ATOM 1691 C CA . ASP A 1 215 ? -24.719 -1.595 -7.574 1 54.81 215 ASP A CA 1
ATOM 1692 C C . ASP A 1 215 ? -25.344 -2.547 -8.594 1 54.81 215 ASP A C 1
ATOM 1694 O O . ASP A 1 215 ? -24.688 -3.502 -9.031 1 54.81 215 ASP A O 1
ATOM 1698 N N . MET B 1 1 ? 16.312 -43.156 -17.281 1 22.97 1 MET B N 1
ATOM 1699 C CA . MET B 1 1 ? 15.234 -43.875 -16.609 1 22.97 1 MET B CA 1
ATOM 1700 C C . MET B 1 1 ? 14.656 -43.062 -15.469 1 22.97 1 MET B C 1
ATOM 1702 O O . MET B 1 1 ? 15.305 -42.844 -14.438 1 22.97 1 MET B O 1
ATOM 1706 N N . ILE B 1 2 ? 14.016 -41.844 -15.766 1 25.27 2 ILE B N 1
ATOM 1707 C CA . ILE B 1 2 ? 13.656 -40.656 -15 1 25.27 2 ILE B CA 1
ATOM 1708 C C . ILE B 1 2 ? 12.609 -41.031 -13.945 1 25.27 2 ILE B C 1
ATOM 1710 O O . ILE B 1 2 ? 11.531 -41.5 -14.273 1 25.27 2 ILE B O 1
ATOM 1714 N N . PHE B 1 3 ? 13.023 -41.469 -12.758 1 24.39 3 PHE B N 1
ATOM 1715 C CA . PHE B 1 3 ? 12.258 -41.969 -11.617 1 24.39 3 PHE B CA 1
ATOM 1716 C C . PHE B 1 3 ? 11.172 -40.969 -11.234 1 24.39 3 PHE B C 1
ATOM 1718 O O . PHE B 1 3 ? 11.461 -39.812 -10.938 1 24.39 3 PHE B O 1
ATOM 1725 N N . TRP B 1 4 ? 9.961 -41 -11.859 1 23.09 4 TRP B N 1
ATOM 1726 C CA . TRP B 1 4 ? 8.688 -40.312 -11.68 1 23.09 4 TRP B CA 1
ATOM 1727 C C . TRP B 1 4 ? 8.188 -40.438 -10.25 1 23.09 4 TRP B C 1
ATOM 1729 O O . TRP B 1 4 ? 7.883 -41.562 -9.789 1 23.09 4 TRP B O 1
ATOM 1739 N N . TYR B 1 5 ? 8.898 -39.906 -9.258 1 26.98 5 TYR B N 1
ATOM 1740 C CA . TYR B 1 5 ? 8.398 -39.969 -7.887 1 26.98 5 TYR B CA 1
ATOM 1741 C C . TYR B 1 5 ? 6.941 -39.531 -7.82 1 26.98 5 TYR B C 1
ATOM 1743 O O . TYR B 1 5 ? 6.602 -38.406 -8.227 1 26.98 5 TYR B O 1
ATOM 1751 N N . THR B 1 6 ? 5.938 -40.375 -8.031 1 27.12 6 THR B N 1
ATOM 1752 C CA . THR B 1 6 ? 4.488 -40.312 -7.887 1 27.12 6 THR B CA 1
ATOM 1753 C C . THR B 1 6 ? 4.105 -39.844 -6.492 1 27.12 6 THR B C 1
ATOM 1755 O O . THR B 1 6 ? 4.469 -40.469 -5.492 1 27.12 6 THR B O 1
ATOM 1758 N N . VAL B 1 7 ? 4.117 -38.594 -6.234 1 29.28 7 VAL B N 1
ATOM 1759 C CA . VAL B 1 7 ? 3.6 -38.062 -4.965 1 29.28 7 VAL B CA 1
ATOM 1760 C C . VAL B 1 7 ? 2.23 -38.688 -4.684 1 29.28 7 VAL B C 1
ATOM 1762 O O . VAL B 1 7 ? 1.307 -38.562 -5.492 1 29.28 7 VAL B O 1
ATOM 1765 N N . PRO B 1 8 ? 2.154 -39.75 -3.865 1 31.14 8 PRO B N 1
ATOM 1766 C CA . PRO B 1 8 ? 0.916 -40.469 -3.553 1 31.14 8 PRO B CA 1
ATOM 1767 C C . PRO B 1 8 ? -0.193 -39.531 -3.053 1 31.14 8 PRO B C 1
ATOM 1769 O O . PRO B 1 8 ? 0.071 -38.594 -2.283 1 31.14 8 PRO B O 1
ATOM 1772 N N . VAL B 1 9 ? -1.187 -39.25 -3.869 1 30.41 9 VAL B N 1
ATOM 1773 C CA . VAL B 1 9 ? -2.451 -38.594 -3.541 1 30.41 9 VAL B CA 1
ATOM 1774 C C . VAL B 1 9 ? -3.096 -39.312 -2.344 1 30.41 9 VAL B C 1
ATOM 1776 O O . VAL B 1 9 ? -3.301 -40.5 -2.361 1 30.41 9 VAL B O 1
ATOM 1779 N N . LEU B 1 10 ? -2.871 -38.844 -1.138 1 31.42 10 LEU B N 1
ATOM 1780 C CA . LEU B 1 10 ? -3.465 -39.438 0.053 1 31.42 10 LEU B CA 1
ATOM 1781 C C . LEU B 1 10 ? -4.957 -39.688 -0.145 1 31.42 10 LEU B C 1
ATOM 1783 O O . LEU B 1 10 ? -5.66 -38.812 -0.689 1 31.42 10 LEU B O 1
ATOM 1787 N N . PRO B 1 11 ? -5.473 -40.906 -0.085 1 30.12 11 PRO B N 1
ATOM 1788 C CA . PRO B 1 11 ? -6.848 -41.375 -0.302 1 30.12 11 PRO B CA 1
ATOM 1789 C C . PRO B 1 11 ? -7.855 -40.625 0.581 1 30.12 11 PRO B C 1
ATOM 1791 O O . PRO B 1 11 ? -7.508 -40.156 1.672 1 30.12 11 PRO B O 1
ATOM 1794 N N . ALA B 1 12 ? -9.016 -40.188 0.084 1 31.19 12 ALA B N 1
ATOM 1795 C CA . ALA B 1 12 ? -10.188 -39.469 0.577 1 31.19 12 ALA B CA 1
ATOM 1796 C C . ALA B 1 12 ? -10.734 -40.094 1.848 1 31.19 12 ALA B C 1
ATOM 1798 O O . ALA B 1 12 ? -11.391 -39.438 2.654 1 31.19 12 ALA B O 1
ATOM 1799 N N . ARG B 1 13 ? -10.641 -41.406 2.02 1 31.11 13 ARG B N 1
ATOM 1800 C CA . ARG B 1 13 ? -11.352 -42.156 3.049 1 31.11 13 ARG B CA 1
ATOM 1801 C C . ARG B 1 13 ? -10.859 -41.781 4.441 1 31.11 13 ARG B C 1
ATOM 1803 O O . ARG B 1 13 ? -11.516 -42.094 5.441 1 31.11 13 ARG B O 1
ATOM 1810 N N . LEU B 1 14 ? -9.586 -41.406 4.602 1 30.95 14 LEU B N 1
ATOM 1811 C CA . LEU B 1 14 ? -9.078 -41.25 5.961 1 30.95 14 LEU B CA 1
ATOM 1812 C C . LEU B 1 14 ? -9.711 -40.031 6.629 1 30.95 14 LEU B C 1
ATOM 1814 O O . LEU B 1 14 ? -9.562 -39.812 7.836 1 30.95 14 LEU B O 1
ATOM 1818 N N . VAL B 1 15 ? -10.391 -39.125 5.902 1 28.25 15 VAL B N 1
ATOM 1819 C CA . VAL B 1 15 ? -10.844 -37.906 6.57 1 28.25 15 VAL B CA 1
ATOM 1820 C C . VAL B 1 15 ? -12.086 -38.219 7.414 1 28.25 15 VAL B C 1
ATOM 1822 O O . VAL B 1 15 ? -12.508 -37.375 8.227 1 28.25 15 VAL B O 1
ATOM 1825 N N . ARG B 1 16 ? -12.805 -39.25 7.227 1 27.62 16 ARG B N 1
ATOM 1826 C CA . ARG B 1 16 ? -14.078 -39.438 7.91 1 27.62 16 ARG B CA 1
ATOM 1827 C C . ARG B 1 16 ? -13.859 -39.75 9.391 1 27.62 16 ARG B C 1
ATOM 1829 O O . ARG B 1 16 ? -14.609 -39.281 10.242 1 27.62 16 ARG B O 1
ATOM 1836 N N . ASP B 1 17 ? -13.094 -40.75 9.68 1 28.5 17 ASP B N 1
ATOM 1837 C CA . ASP B 1 17 ? -13.18 -41.375 11 1 28.5 17 ASP B CA 1
ATOM 1838 C C . ASP B 1 17 ? -12.586 -40.469 12.07 1 28.5 17 ASP B C 1
ATOM 1840 O O . ASP B 1 17 ? -12.578 -40.812 13.25 1 28.5 17 ASP B O 1
ATOM 1844 N N . ALA B 1 18 ? -11.68 -39.562 11.742 1 30.94 18 ALA B N 1
ATOM 1845 C CA . ALA B 1 18 ? -11.031 -38.781 12.805 1 30.94 18 ALA B CA 1
ATOM 1846 C C . ALA B 1 18 ? -12.023 -37.812 13.453 1 30.94 18 ALA B C 1
ATOM 1848 O O . ALA B 1 18 ? -11.648 -37.031 14.312 1 30.94 18 ALA B O 1
ATOM 1849 N N . ALA B 1 19 ? -13.289 -37.812 13.133 1 31.05 19 ALA B N 1
ATOM 1850 C CA . ALA B 1 19 ? -14.242 -36.875 13.727 1 31.05 19 ALA B CA 1
ATOM 1851 C C . ALA B 1 19 ? -14.531 -37.219 15.18 1 31.05 19 ALA B C 1
ATOM 1853 O O . ALA B 1 19 ? -15.172 -36.469 15.898 1 31.05 19 ALA B O 1
ATOM 1854 N N . GLY B 1 20 ? -14.453 -38.469 15.516 1 27.17 20 GLY B N 1
ATOM 1855 C CA . GLY B 1 20 ? -15.086 -38.781 16.797 1 27.17 20 GLY B CA 1
ATOM 1856 C C . GLY B 1 20 ? -14.391 -38.125 17.969 1 27.17 20 GLY B C 1
ATOM 1857 O O . GLY B 1 20 ? -15.055 -37.531 18.844 1 27.17 20 GLY B O 1
ATOM 1858 N N . ARG B 1 21 ? -13.336 -38.875 18.562 1 30.41 21 ARG B N 1
ATOM 1859 C CA . ARG B 1 21 ? -12.852 -38.719 19.922 1 30.41 21 ARG B CA 1
ATOM 1860 C C . ARG B 1 21 ? -12.016 -37.469 20.078 1 30.41 21 ARG B C 1
ATOM 1862 O O . ARG B 1 21 ? -11.156 -37.375 20.953 1 30.41 21 ARG B O 1
ATOM 1869 N N . LEU B 1 22 ? -11.695 -36.625 19 1 30.61 22 LEU B N 1
ATOM 1870 C CA . LEU B 1 22 ? -10.68 -35.625 19.297 1 30.61 22 LEU B CA 1
ATOM 1871 C C . LEU B 1 22 ? -11.18 -34.656 20.359 1 30.61 22 LEU B C 1
ATOM 1873 O O . LEU B 1 22 ? -12.047 -33.812 20.094 1 30.61 22 LEU B O 1
ATOM 1877 N N . HIS B 1 23 ? -11.297 -35.125 21.594 1 28.67 23 HIS B N 1
ATOM 1878 C CA . HIS B 1 23 ? -11.656 -34.406 22.812 1 28.67 23 HIS B CA 1
ATOM 1879 C C . HIS B 1 23 ? -10.859 -33.094 22.938 1 28.67 23 HIS B C 1
ATOM 1881 O O . HIS B 1 23 ? -11.414 -32.062 23.266 1 28.67 23 HIS B O 1
ATOM 1887 N N . HIS B 1 24 ? -9.555 -33.312 23.5 1 29.64 24 HIS B N 1
ATOM 1888 C CA . HIS B 1 24 ? -8.922 -32.188 24.172 1 29.64 24 HIS B CA 1
ATOM 1889 C C . HIS B 1 24 ? -8.445 -31.156 23.156 1 29.64 24 HIS B C 1
ATOM 1891 O O . HIS B 1 24 ? -7.598 -31.453 22.312 1 29.64 24 HIS B O 1
ATOM 1897 N N . PRO B 1 25 ? -9.18 -30.109 22.828 1 30.75 25 PRO B N 1
ATOM 1898 C CA . PRO B 1 25 ? -9.016 -29.141 21.75 1 30.75 25 PRO B CA 1
ATOM 1899 C C . PRO B 1 25 ? -7.672 -28.406 21.812 1 30.75 25 PRO B C 1
ATOM 1901 O O . PRO B 1 25 ? -7.301 -27.719 20.859 1 30.75 25 PRO B O 1
ATOM 1904 N N . HIS B 1 26 ? -7.09 -28.375 23.031 1 31.95 26 HIS B N 1
ATOM 1905 C CA . HIS B 1 26 ? -5.938 -27.484 23.156 1 31.95 26 HIS B CA 1
ATOM 1906 C C . HIS B 1 26 ? -4.754 -28.016 22.344 1 31.95 26 HIS B C 1
ATOM 1908 O O . HIS B 1 26 ? -3.801 -27.281 22.094 1 31.95 26 HIS B O 1
ATOM 1914 N N . GLN B 1 27 ? -4.5 -29.391 22.344 1 28.78 27 GLN B N 1
ATOM 1915 C CA . GLN B 1 27 ? -3.246 -29.922 21.828 1 28.78 27 GLN B CA 1
ATOM 1916 C C . GLN B 1 27 ? -3.131 -29.688 20.328 1 28.78 27 GLN B C 1
ATOM 1918 O O . GLN B 1 27 ? -2.033 -29.75 19.766 1 28.78 27 GLN B O 1
ATOM 1923 N N . ILE B 1 28 ? -4.266 -29.734 19.594 1 29.39 28 ILE B N 1
ATOM 1924 C CA . ILE B 1 28 ? -4.133 -29.766 18.141 1 29.39 28 ILE B CA 1
ATOM 1925 C C . ILE B 1 28 ? -3.621 -28.406 17.656 1 29.39 28 ILE B C 1
ATOM 1927 O O . ILE B 1 28 ? -2.953 -28.328 16.625 1 29.39 28 ILE B O 1
ATOM 1931 N N . LEU B 1 29 ? -3.895 -27.344 18.469 1 31.45 29 LEU B N 1
ATOM 1932 C CA . LEU B 1 29 ? -3.445 -26.047 17.969 1 31.45 29 LEU B CA 1
ATOM 1933 C C . LEU B 1 29 ? -1.923 -25.969 17.969 1 31.45 29 LEU B C 1
ATOM 1935 O O . LEU B 1 29 ? -1.337 -25.234 17.172 1 31.45 29 LEU B O 1
ATOM 1939 N N . GLU B 1 30 ? -1.232 -26.531 19.016 1 32.22 30 GLU B N 1
ATOM 1940 C CA . GLU B 1 30 ? 0.224 -26.453 19.047 1 32.22 30 GLU B CA 1
ATOM 1941 C C . GLU B 1 30 ? 0.84 -27.172 17.844 1 32.22 30 GLU B C 1
ATOM 1943 O O . GLU B 1 30 ? 1.896 -26.766 17.344 1 32.22 30 GLU B O 1
ATOM 1948 N N . SER B 1 31 ? 0.387 -28.406 17.578 1 32.81 31 SER B N 1
ATOM 1949 C CA . SER B 1 31 ? 1.022 -29.172 16.5 1 32.81 31 SER B CA 1
ATOM 1950 C C . SER B 1 31 ? 0.851 -28.484 15.156 1 32.81 31 SER B C 1
ATOM 1952 O O . SER B 1 31 ? 1.67 -28.672 14.25 1 32.81 31 SER B O 1
ATOM 1954 N N . PHE B 1 32 ? -0.285 -27.812 14.875 1 33.66 32 PHE B N 1
ATOM 1955 C CA . PHE B 1 32 ? -0.448 -27.094 13.617 1 33.66 32 PHE B CA 1
ATOM 1956 C C . PHE B 1 32 ? 0.447 -25.859 13.578 1 33.66 32 PHE B C 1
ATOM 1958 O O . PHE B 1 32 ? 0.703 -25.312 12.5 1 33.66 32 PHE B O 1
ATOM 1965 N N . MET B 1 33 ? 0.717 -25.172 14.672 1 35.84 33 MET B N 1
ATOM 1966 C CA . MET B 1 33 ? 1.538 -23.969 14.641 1 35.84 33 MET B CA 1
ATOM 1967 C C . MET B 1 33 ? 3 -24.312 14.383 1 35.84 33 MET B C 1
ATOM 1969 O O . MET B 1 33 ? 3.793 -23.438 14.023 1 35.84 33 MET B O 1
ATOM 1973 N N . SER B 1 34 ? 3.543 -25.359 15.008 1 37.03 34 SER B N 1
ATOM 1974 C CA . SER B 1 34 ? 4.938 -25.672 14.711 1 37.03 34 SER B CA 1
ATOM 1975 C C . SER B 1 34 ? 5.117 -26.078 13.25 1 37.03 34 SER B C 1
ATOM 1977 O O . SER B 1 34 ? 6.055 -26.797 12.906 1 37.03 34 SER B O 1
ATOM 1979 N N . SER B 1 35 ? 4.047 -26.406 12.523 1 37.44 35 SER B N 1
ATOM 1980 C CA . SER B 1 35 ? 4.32 -26.75 11.133 1 37.44 35 SER B CA 1
ATOM 1981 C C . SER B 1 35 ? 5.352 -25.812 10.523 1 37.44 35 SER B C 1
ATOM 1983 O O . SER B 1 35 ? 5.125 -24.609 10.445 1 37.44 35 SER B O 1
ATOM 1985 N N . GLU B 1 36 ? 6.586 -25.906 10.875 1 42.81 36 GLU B N 1
ATOM 1986 C CA . GLU B 1 36 ? 7.551 -25.438 9.883 1 42.81 36 GLU B CA 1
ATOM 1987 C C . GLU B 1 36 ? 6.906 -25.312 8.5 1 42.81 36 GLU B C 1
ATOM 1989 O O . GLU B 1 36 ? 6.57 -26.312 7.871 1 42.81 36 GLU B O 1
ATOM 1994 N N . SER B 1 37 ? 5.93 -24.516 8.383 1 49.53 37 SER B N 1
ATOM 1995 C CA . SER B 1 37 ? 5.223 -24.391 7.117 1 49.53 37 SER B CA 1
ATOM 1996 C C . SER B 1 37 ? 6.133 -24.734 5.938 1 49.53 37 SER B C 1
ATOM 1998 O O . SER B 1 37 ? 7.246 -24.219 5.84 1 49.53 37 SER B O 1
ATOM 2000 N N . LEU B 1 38 ? 6.148 -25.938 5.48 1 53.12 38 LEU B N 1
ATOM 2001 C CA . LEU B 1 38 ? 6.727 -26.531 4.277 1 53.12 38 LEU B CA 1
ATOM 2002 C C . LEU B 1 38 ? 7.098 -25.453 3.264 1 53.12 38 LEU B C 1
ATOM 2004 O O . LEU B 1 38 ? 7.965 -25.656 2.414 1 53.12 38 LEU B O 1
ATOM 2008 N N . ASP B 1 39 ? 6.648 -24.156 3.43 1 63.66 39 ASP B N 1
ATOM 2009 C CA . ASP B 1 39 ? 6.902 -23.25 2.318 1 63.66 39 ASP B CA 1
ATOM 2010 C C . ASP B 1 39 ? 7.797 -22.094 2.754 1 63.66 39 ASP B C 1
ATOM 2012 O O . ASP B 1 39 ? 8.102 -21.203 1.953 1 63.66 39 ASP B O 1
ATOM 2016 N N . SER B 1 40 ? 8.445 -22.219 4.012 1 81.5 40 SER B N 1
ATOM 2017 C CA . SER B 1 40 ? 9.242 -21.078 4.438 1 81.5 40 SER B CA 1
ATOM 2018 C C . SER B 1 40 ? 10.586 -21.047 3.721 1 81.5 40 SER B C 1
ATOM 2020 O O . SER B 1 40 ? 11.133 -22.094 3.373 1 81.5 40 SER B O 1
ATOM 2022 N N . TRP B 1 41 ? 11.031 -19.828 3.385 1 89.38 41 TRP B N 1
ATOM 2023 C CA . TRP B 1 41 ? 12.336 -19.578 2.783 1 89.38 41 TRP B CA 1
ATOM 2024 C C . TRP B 1 41 ? 13.352 -19.156 3.842 1 89.38 41 TRP B C 1
ATOM 2026 O O . TRP B 1 41 ? 13.055 -18.344 4.719 1 89.38 41 TRP B O 1
ATOM 2036 N N . GLN B 1 42 ? 14.508 -19.812 3.781 1 93.69 42 GLN B N 1
ATOM 2037 C CA . GLN B 1 42 ? 15.57 -19.516 4.734 1 93.69 42 GLN B CA 1
ATOM 2038 C C . GLN B 1 42 ? 16.484 -18.422 4.211 1 93.69 42 GLN B C 1
ATOM 2040 O O . GLN B 1 42 ? 17.031 -18.531 3.113 1 93.69 42 GLN B O 1
ATOM 2045 N N . LYS B 1 43 ? 16.688 -17.375 5.016 1 96.56 43 LYS B N 1
ATOM 2046 C CA . LYS B 1 43 ? 17.672 -16.328 4.676 1 96.56 43 LYS B CA 1
ATOM 2047 C C . LYS B 1 43 ? 19.094 -16.828 4.906 1 96.56 43 LYS B C 1
ATOM 2049 O O . LYS B 1 43 ? 19.438 -17.25 6.008 1 96.56 43 LYS B O 1
ATOM 2054 N N . LEU B 1 44 ? 19.891 -16.781 3.928 1 97.5 44 LEU B N 1
ATOM 2055 C CA . LEU B 1 44 ? 21.266 -17.234 4.012 1 97.5 44 LEU B CA 1
ATOM 2056 C C . LEU B 1 44 ? 22.188 -16.078 4.395 1 97.5 44 LEU B C 1
ATOM 2058 O O . LEU B 1 44 ? 23.094 -16.25 5.215 1 97.5 44 LEU B O 1
ATOM 2062 N N . ASP B 1 45 ? 22.031 -14.984 3.742 1 97.62 45 ASP B N 1
ATOM 2063 C CA . ASP B 1 45 ? 22.75 -13.75 4.047 1 97.62 45 ASP B CA 1
ATOM 2064 C C . ASP B 1 45 ? 22 -12.531 3.516 1 97.62 45 ASP B C 1
ATOM 2066 O O . ASP B 1 45 ? 21.016 -12.672 2.791 1 97.62 45 ASP B O 1
ATOM 2070 N N . SER B 1 46 ? 22.453 -11.367 4.02 1 98 46 SER B N 1
ATOM 2071 C CA . SER B 1 46 ? 21.812 -10.117 3.629 1 98 46 SER B CA 1
ATOM 2072 C C . SER B 1 46 ? 22.844 -9.008 3.428 1 98 46 SER B C 1
ATOM 2074 O O . SER B 1 46 ? 23.906 -9.016 4.062 1 98 46 SER B O 1
ATOM 2076 N N . GLU B 1 47 ? 22.453 -8.117 2.494 1 98.12 47 GLU B N 1
ATOM 2077 C CA . GLU B 1 47 ? 23.328 -6.984 2.184 1 98.12 47 GLU B CA 1
ATOM 2078 C C . GLU B 1 47 ? 22.531 -5.699 2.021 1 98.12 47 GLU B C 1
ATOM 2080 O O . GLU B 1 47 ? 21.438 -5.707 1.429 1 98.12 47 GLU B O 1
ATOM 2085 N N . THR B 1 48 ? 23.109 -4.594 2.57 1 98.31 48 THR B N 1
ATOM 2086 C CA . THR B 1 48 ? 22.578 -3.273 2.268 1 98.31 48 THR B CA 1
ATOM 2087 C C . THR B 1 48 ? 23.203 -2.707 0.999 1 98.31 48 THR B C 1
ATOM 2089 O O . THR B 1 48 ? 24.422 -2.475 0.954 1 98.31 48 THR B O 1
ATOM 2092 N N . LEU B 1 49 ? 22.359 -2.467 0.002 1 98.25 49 LEU B N 1
ATOM 2093 C CA . LEU B 1 49 ? 22.859 -1.996 -1.285 1 98.25 49 LEU B CA 1
ATOM 2094 C C . LEU B 1 49 ? 22.906 -0.473 -1.326 1 98.25 49 LEU B C 1
ATOM 2096 O O . LEU B 1 49 ? 23.656 0.109 -2.121 1 98.25 49 LEU B O 1
ATOM 2100 N N . GLY B 1 50 ? 22.078 0.224 -0.527 1 97.62 50 GLY B N 1
ATOM 2101 C CA . GLY B 1 50 ? 21.984 1.67 -0.39 1 97.62 50 GLY B CA 1
ATOM 2102 C C . GLY B 1 50 ? 21.125 2.111 0.78 1 97.62 50 GLY B C 1
ATOM 2103 O O . GLY B 1 50 ? 20.344 1.327 1.305 1 97.62 50 GLY B O 1
ATOM 2104 N N . THR B 1 51 ? 21.453 3.367 1.174 1 96.75 51 THR B N 1
ATOM 2105 C CA . THR B 1 51 ? 20.672 3.945 2.26 1 96.75 51 THR B CA 1
ATOM 2106 C C . THR B 1 51 ? 20.266 5.383 1.932 1 96.75 51 THR B C 1
ATOM 2108 O O . THR B 1 51 ? 20.906 6.031 1.099 1 96.75 51 THR B O 1
ATOM 2111 N N . ASN B 1 52 ? 19.203 5.816 2.426 1 96.62 52 ASN B N 1
ATOM 2112 C CA . ASN B 1 52 ? 18.766 7.207 2.467 1 96.62 52 ASN B CA 1
ATOM 2113 C C . ASN B 1 52 ? 18.125 7.555 3.809 1 96.62 52 ASN B C 1
ATOM 2115 O O . ASN B 1 52 ? 18.047 6.711 4.699 1 96.62 52 ASN B O 1
ATOM 2119 N N . PRO B 1 53 ? 17.641 8.766 3.98 1 93.75 53 PRO B N 1
ATOM 2120 C CA . PRO B 1 53 ? 17.188 9.156 5.312 1 93.75 53 PRO B CA 1
ATOM 2121 C C . PRO B 1 53 ? 15.922 8.406 5.742 1 93.75 53 PRO B C 1
ATOM 2123 O O . PRO B 1 53 ? 15.594 8.367 6.93 1 93.75 53 PRO B O 1
ATOM 2126 N N . TYR B 1 54 ? 15.266 7.695 4.875 1 94.06 54 TYR B N 1
ATOM 2127 C CA . TYR B 1 54 ? 13.93 7.191 5.168 1 94.06 54 TYR B CA 1
ATOM 2128 C C . TYR B 1 54 ? 13.906 5.668 5.156 1 94.06 54 TYR B C 1
ATOM 2130 O O . TYR B 1 54 ? 13.133 5.047 5.891 1 94.06 54 TYR B O 1
ATOM 2138 N N . TRP B 1 55 ? 14.742 5.074 4.273 1 96.31 55 TRP B N 1
ATOM 2139 C CA . TRP B 1 55 ? 14.695 3.623 4.121 1 96.31 55 TRP B CA 1
ATOM 2140 C C . TRP B 1 55 ? 15.992 3.1 3.512 1 96.31 55 TRP B C 1
ATOM 2142 O O . TRP B 1 55 ? 16.828 3.879 3.061 1 96.31 55 TRP B O 1
ATOM 2152 N N . SER B 1 56 ? 16.156 1.759 3.576 1 97.94 56 SER B N 1
ATOM 2153 C CA . SER B 1 56 ? 17.328 1.084 3.018 1 97.94 56 SER B CA 1
ATOM 2154 C C . SER B 1 56 ? 16.922 0.144 1.884 1 97.94 56 SER B C 1
ATOM 2156 O O . SER B 1 56 ? 15.883 -0.501 1.943 1 97.94 56 SER B O 1
ATOM 2158 N N . TYR B 1 57 ? 17.781 0.14 0.873 1 98.5 57 TYR B N 1
ATOM 2159 C CA . TYR B 1 57 ? 17.703 -0.833 -0.212 1 98.5 57 TYR B CA 1
ATOM 2160 C C . TYR B 1 57 ? 18.516 -2.084 0.13 1 98.5 57 TYR B C 1
ATOM 2162 O O . TYR B 1 57 ? 19.734 -2.023 0.283 1 98.5 57 TYR B O 1
ATOM 2170 N N . ARG B 1 58 ? 17.781 -3.256 0.212 1 98.62 58 ARG B N 1
ATOM 2171 C CA . ARG B 1 58 ? 18.375 -4.48 0.738 1 98.62 58 ARG B CA 1
ATOM 2172 C C . ARG B 1 58 ? 18.312 -5.605 -0.29 1 98.62 58 ARG B C 1
ATOM 2174 O O . ARG B 1 58 ? 17.469 -5.586 -1.188 1 98.62 58 ARG B O 1
ATOM 2181 N N . ARG B 1 59 ? 19.234 -6.551 -0.068 1 98.38 59 ARG B N 1
ATOM 2182 C CA . ARG B 1 59 ? 19.25 -7.797 -0.829 1 98.38 59 ARG B CA 1
ATOM 2183 C C . ARG B 1 59 ? 19.5 -8.992 0.082 1 98.38 59 ARG B C 1
ATOM 2185 O O . ARG B 1 59 ? 20.438 -8.977 0.888 1 98.38 59 ARG B O 1
ATOM 2192 N N . ASP B 1 60 ? 18.672 -10.008 -0.082 1 98.12 60 ASP B N 1
ATOM 2193 C CA . ASP B 1 60 ? 18.844 -11.25 0.653 1 98.12 60 ASP B CA 1
ATOM 2194 C C . ASP B 1 60 ? 19.094 -12.422 -0.301 1 98.12 60 ASP B C 1
ATOM 2196 O O . ASP B 1 60 ? 18.469 -12.5 -1.362 1 98.12 60 ASP B O 1
ATOM 2200 N N . HIS B 1 61 ? 20.062 -13.211 0.095 1 97.94 61 HIS B N 1
ATOM 2201 C CA . HIS B 1 61 ? 20.109 -14.555 -0.466 1 97.94 61 HIS B CA 1
ATOM 2202 C C . HIS B 1 61 ? 19.25 -15.523 0.349 1 97.94 61 HIS B C 1
ATOM 2204 O O . HIS B 1 61 ? 19.297 -15.508 1.581 1 97.94 61 HIS B O 1
ATOM 2210 N N . PHE B 1 62 ? 18.469 -16.266 -0.393 1 95.31 62 PHE B N 1
ATOM 2211 C CA . PHE B 1 62 ? 17.594 -17.172 0.346 1 95.31 62 PHE B CA 1
ATOM 2212 C C . PHE B 1 62 ? 17.609 -18.562 -0.268 1 95.31 62 PHE B C 1
ATOM 2214 O O . PHE B 1 62 ? 18.125 -18.75 -1.376 1 95.31 62 PHE B O 1
ATOM 2221 N N . ARG B 1 63 ? 17.141 -19.562 0.542 1 94.44 63 ARG B N 1
ATOM 2222 C CA . ARG B 1 63 ? 16.906 -20.938 0.115 1 94.44 63 ARG B CA 1
ATOM 2223 C C . ARG B 1 63 ? 15.492 -21.375 0.436 1 94.44 63 ARG B C 1
ATOM 2225 O O . ARG B 1 63 ? 15 -21.172 1.55 1 94.44 63 ARG B O 1
ATOM 2232 N N . THR B 1 64 ? 14.906 -21.938 -0.647 1 89.62 64 THR B N 1
ATOM 2233 C CA . THR B 1 64 ? 13.547 -22.422 -0.445 1 89.62 64 THR B CA 1
ATOM 2234 C C . THR B 1 64 ? 13.555 -23.781 0.263 1 89.62 64 THR B C 1
ATOM 2236 O O . THR B 1 64 ? 14.609 -24.375 0.441 1 89.62 64 THR B O 1
ATOM 2239 N N . ALA B 1 65 ? 12.336 -24.203 0.708 1 83.94 65 ALA B N 1
ATOM 2240 C CA . ALA B 1 65 ? 12.211 -25.516 1.34 1 83.94 65 ALA B CA 1
ATOM 2241 C C . ALA B 1 65 ? 12.641 -26.625 0.389 1 83.94 65 ALA B C 1
ATOM 2243 O O . ALA B 1 65 ? 13.195 -27.641 0.822 1 83.94 65 ALA B O 1
ATOM 2244 N N . GLY B 1 66 ? 12.461 -26.422 -0.909 1 83.56 66 GLY B N 1
ATOM 2245 C CA . GLY B 1 66 ? 12.859 -27.375 -1.925 1 83.56 66 GLY B CA 1
ATOM 2246 C C . GLY B 1 66 ? 14.336 -27.328 -2.246 1 83.56 66 GLY B C 1
ATOM 2247 O O . GLY B 1 66 ? 14.836 -28.125 -3.049 1 83.56 66 GLY B O 1
ATOM 2248 N N . GLY B 1 67 ? 14.992 -26.375 -1.688 1 87.62 67 GLY B N 1
ATOM 2249 C CA . GLY B 1 67 ? 16.438 -26.328 -1.824 1 87.62 67 GLY B CA 1
ATOM 2250 C C . GLY B 1 67 ? 16.891 -25.328 -2.869 1 87.62 67 GLY B C 1
ATOM 2251 O O . GLY B 1 67 ? 18.094 -25.062 -3.004 1 87.62 67 GLY B O 1
ATOM 2252 N N . ASN B 1 68 ? 15.961 -24.75 -3.607 1 88.94 68 ASN B N 1
ATOM 2253 C CA . ASN B 1 68 ? 16.328 -23.734 -4.602 1 88.94 68 ASN B CA 1
ATOM 2254 C C . ASN B 1 68 ? 16.797 -22.438 -3.941 1 88.94 68 ASN B C 1
ATOM 2256 O O . ASN B 1 68 ? 16.25 -22.031 -2.918 1 88.94 68 ASN B O 1
ATOM 2260 N N . THR B 1 69 ? 17.859 -21.859 -4.559 1 93.38 69 THR B N 1
ATOM 2261 C CA . THR B 1 69 ? 18.375 -20.594 -4.031 1 93.38 69 THR B CA 1
ATOM 2262 C C . THR B 1 69 ? 18 -19.438 -4.941 1 93.38 69 THR B C 1
ATOM 2264 O O . THR B 1 69 ? 17.734 -19.625 -6.129 1 93.38 69 THR B O 1
ATOM 2267 N N . GLY B 1 70 ? 17.875 -18.234 -4.277 1 93.94 70 GLY B N 1
ATOM 2268 C CA . GLY B 1 70 ? 17.531 -17.031 -5.027 1 93.94 70 GLY B CA 1
ATOM 2269 C C . GLY B 1 70 ? 17.906 -15.75 -4.305 1 93.94 70 GLY B C 1
ATOM 2270 O O . GLY B 1 70 ? 18.578 -15.781 -3.271 1 93.94 70 GLY B O 1
ATOM 2271 N N . ILE B 1 71 ? 17.672 -14.656 -4.992 1 96.69 71 ILE B N 1
ATOM 2272 C CA . ILE B 1 71 ? 17.938 -13.32 -4.453 1 96.69 71 ILE B CA 1
ATOM 2273 C C . ILE B 1 71 ? 16.625 -12.562 -4.301 1 96.69 71 ILE B C 1
ATOM 2275 O O . ILE B 1 71 ? 15.758 -12.617 -5.18 1 96.69 71 ILE B O 1
ATOM 2279 N N . TYR B 1 72 ? 16.484 -11.984 -3.131 1 97.06 72 TYR B N 1
ATOM 2280 C CA . TYR B 1 72 ? 15.32 -11.141 -2.879 1 97.06 72 TYR B CA 1
ATOM 2281 C C . TYR B 1 72 ? 15.742 -9.695 -2.652 1 97.06 72 TYR B C 1
ATOM 2283 O O . TYR B 1 72 ? 16.578 -9.406 -1.788 1 97.06 72 TYR B O 1
ATOM 2291 N N . TYR B 1 73 ? 15.18 -8.75 -3.418 1 98.19 73 TYR B N 1
ATOM 2292 C CA . TYR B 1 73 ? 15.406 -7.32 -3.273 1 98.19 73 TYR B CA 1
ATOM 2293 C C . TYR B 1 73 ? 14.227 -6.637 -2.596 1 98.19 73 TYR B C 1
ATOM 2295 O O . TYR B 1 73 ? 13.07 -6.922 -2.924 1 98.19 73 TYR B O 1
ATOM 2303 N N . TYR B 1 74 ? 14.531 -5.75 -1.584 1 98.38 74 TYR B N 1
ATOM 2304 C CA . TYR B 1 74 ? 13.414 -5.113 -0.894 1 98.38 74 TYR B CA 1
ATOM 2305 C C . TYR B 1 74 ? 13.852 -3.814 -0.228 1 98.38 74 TYR B C 1
ATOM 2307 O O . TYR B 1 74 ? 15.047 -3.533 -0.128 1 98.38 74 TYR B O 1
ATOM 2315 N N . VAL B 1 75 ? 12.852 -3.02 0.078 1 98.44 75 VAL B N 1
ATOM 2316 C CA . VAL B 1 75 ? 13.031 -1.807 0.87 1 98.44 75 VAL B CA 1
ATOM 2317 C C . VAL B 1 75 ? 12.75 -2.104 2.34 1 98.44 75 VAL B C 1
ATOM 2319 O O . VAL B 1 75 ? 11.711 -2.666 2.678 1 98.44 75 VAL B O 1
ATOM 2322 N N . GLN B 1 76 ? 13.68 -1.768 3.166 1 97.81 76 GLN B N 1
ATOM 2323 C CA . GLN B 1 76 ? 13.492 -1.923 4.605 1 97.81 76 GLN B CA 1
ATOM 2324 C C . GLN B 1 76 ? 13.211 -0.58 5.273 1 97.81 76 GLN B C 1
ATOM 2326 O O . GLN B 1 76 ? 13.93 0.397 5.043 1 97.81 76 GLN B O 1
ATOM 2331 N N . THR B 1 77 ? 12.18 -0.494 6.047 1 96.25 77 THR B N 1
ATOM 2332 C CA . THR B 1 77 ? 11.805 0.718 6.766 1 96.25 77 THR B CA 1
ATOM 2333 C C . THR B 1 77 ? 11.445 0.397 8.211 1 96.25 77 THR B C 1
ATOM 2335 O O . THR B 1 77 ? 11.18 -0.758 8.555 1 96.25 77 THR B O 1
ATOM 2338 N N . PRO B 1 78 ? 11.43 1.433 9.125 1 95.31 78 PRO B N 1
ATOM 2339 C CA . PRO B 1 78 ? 11.031 1.212 10.516 1 95.31 78 PRO B CA 1
ATOM 2340 C C . PRO B 1 78 ? 9.531 0.978 10.672 1 95.31 78 PRO B C 1
ATOM 2342 O O . PRO B 1 78 ? 9.062 0.629 11.758 1 95.31 78 PRO B O 1
ATOM 2345 N N . GLY B 1 79 ? 8.75 1.136 9.594 1 97 79 GLY B N 1
ATOM 2346 C CA . GLY B 1 79 ? 7.305 1.02 9.672 1 97 79 GLY B CA 1
ATOM 2347 C C . GLY B 1 79 ? 6.594 2.359 9.609 1 97 79 GLY B C 1
ATOM 2348 O O . GLY B 1 79 ? 7.234 3.4 9.453 1 97 79 GLY B O 1
ATOM 2349 N N . SER B 1 80 ? 5.293 2.318 9.633 1 98.38 80 SER B N 1
ATOM 2350 C CA . SER B 1 80 ? 4.484 3.529 9.516 1 98.38 80 SER B CA 1
ATOM 2351 C C . SER B 1 80 ? 3.213 3.43 10.352 1 98.38 80 SER B C 1
ATOM 2353 O O . SER B 1 80 ? 2.922 2.377 10.922 1 98.38 80 SER B O 1
ATOM 2355 N N . VAL B 1 81 ? 2.545 4.586 10.469 1 98.75 81 VAL B N 1
ATOM 2356 C CA . VAL B 1 81 ? 1.269 4.664 11.172 1 98.75 81 VAL B CA 1
ATOM 2357 C C . VAL B 1 81 ? 0.281 5.5 10.359 1 98.75 81 VAL B C 1
ATOM 2359 O O . VAL B 1 81 ? 0.679 6.426 9.648 1 98.75 81 VAL B O 1
ATOM 2362 N N . LEU B 1 82 ? -0.923 5.129 10.438 1 98.81 82 LEU B N 1
ATOM 2363 C CA . LEU B 1 82 ? -2.029 5.953 9.969 1 98.81 82 LEU B CA 1
ATOM 2364 C C . LEU B 1 82 ? -3.061 6.164 11.07 1 98.81 82 LEU B C 1
ATOM 2366 O O . LEU B 1 82 ? -3.287 5.273 11.898 1 98.81 82 LEU B O 1
ATOM 2370 N N . VAL B 1 83 ? -3.648 7.328 11.094 1 98.81 83 VAL B N 1
ATOM 2371 C CA . VAL B 1 83 ? -4.598 7.707 12.133 1 98.81 83 VAL B CA 1
ATOM 2372 C C . VAL B 1 83 ? -5.949 8.039 11.508 1 98.81 83 VAL B C 1
ATOM 2374 O O . VAL B 1 83 ? -6.012 8.719 10.477 1 98.81 83 VAL B O 1
ATOM 2377 N N . VAL B 1 84 ? -6.973 7.512 12.078 1 98.81 84 VAL B N 1
ATOM 2378 C CA . VAL B 1 84 ? -8.352 7.848 11.734 1 98.81 84 VAL B CA 1
ATOM 2379 C C . VAL B 1 84 ? -8.977 8.688 12.844 1 98.81 84 VAL B C 1
ATOM 2381 O O . VAL B 1 84 ? -9.602 8.156 13.758 1 98.81 84 VAL B O 1
ATOM 2384 N N . PRO B 1 85 ? -8.797 9.992 12.742 1 98.69 85 PRO B N 1
ATOM 2385 C CA . PRO B 1 85 ? -9.328 10.875 13.789 1 98.69 85 PRO B CA 1
ATOM 2386 C C . PRO B 1 85 ? -10.805 11.195 13.594 1 98.69 85 PRO B C 1
ATOM 2388 O O . PRO B 1 85 ? -11.172 11.891 12.641 1 98.69 85 PRO B O 1
ATOM 2391 N N . LEU B 1 86 ? -11.602 10.758 14.508 1 98.38 86 LEU B N 1
ATOM 2392 C CA . LEU B 1 86 ? -13.023 11.039 14.445 1 98.38 86 LEU B CA 1
ATOM 2393 C C . LEU B 1 86 ? -13.367 12.281 15.258 1 98.38 86 LEU B C 1
ATOM 2395 O O . LEU B 1 86 ? -13.227 12.289 16.484 1 98.38 86 LEU B O 1
ATOM 2399 N N . MET B 1 87 ? -13.797 13.328 14.539 1 97.56 87 MET B N 1
ATOM 2400 C CA . MET B 1 87 ? -14.25 14.539 15.211 1 97.56 87 MET B CA 1
ATOM 2401 C C . MET B 1 87 ? -15.57 14.297 15.938 1 97.56 87 MET B C 1
ATOM 2403 O O . MET B 1 87 ? -15.805 14.859 17 1 97.56 87 MET B O 1
ATOM 2407 N N . ASP B 1 88 ? -16.406 13.555 15.289 1 95.75 88 ASP B N 1
ATOM 2408 C CA . ASP B 1 88 ? -17.625 12.953 15.812 1 95.75 88 ASP B CA 1
ATOM 2409 C C . ASP B 1 88 ? -17.953 11.648 15.094 1 95.75 88 ASP B C 1
ATOM 2411 O O . ASP B 1 88 ? -17.125 11.117 14.359 1 95.75 88 ASP B O 1
ATOM 2415 N N . GLU B 1 89 ? -19.078 11.125 15.297 1 92.44 89 GLU B N 1
ATOM 2416 C CA . GLU B 1 89 ? -19.406 9.797 14.773 1 92.44 89 GLU B CA 1
ATOM 2417 C C . GLU B 1 89 ? -19.547 9.828 13.25 1 92.44 89 GLU B C 1
ATOM 2419 O O . GLU B 1 89 ? -19.531 8.781 12.602 1 92.44 89 GLU B O 1
ATOM 2424 N N . LYS B 1 90 ? -19.625 11.016 12.68 1 95.94 90 LYS B N 1
ATOM 2425 C CA . LYS B 1 90 ? -19.953 11.086 11.266 1 95.94 90 LYS B CA 1
ATOM 2426 C C . LYS B 1 90 ? -18.906 11.875 10.492 1 95.94 90 LYS B C 1
ATOM 2428 O O . LYS B 1 90 ? -19.047 12.117 9.289 1 95.94 90 LYS B O 1
ATOM 2433 N N . THR B 1 91 ? -17.906 12.305 11.219 1 97.75 91 THR B N 1
ATOM 2434 C CA . THR B 1 91 ? -16.922 13.172 10.578 1 97.75 91 THR B CA 1
ATOM 2435 C C . THR B 1 91 ? -15.508 12.711 10.898 1 97.75 91 THR B C 1
ATOM 2437 O O . THR B 1 91 ? -15.148 12.562 12.07 1 97.75 91 THR B O 1
ATOM 2440 N N . VAL B 1 92 ? -14.742 12.469 9.883 1 98.38 92 VAL B N 1
ATOM 2441 C CA . VAL B 1 92 ? -13.336 12.109 10.031 1 98.38 92 VAL B CA 1
ATOM 2442 C C . VAL B 1 92 ? -12.453 13.258 9.539 1 98.38 92 VAL B C 1
ATOM 2444 O O . VAL B 1 92 ? -12.773 13.914 8.547 1 98.38 92 VAL B O 1
ATOM 2447 N N . LEU B 1 93 ? -11.398 13.562 10.258 1 98.31 93 LEU B N 1
ATOM 2448 C CA . LEU B 1 93 ? -10.438 14.594 9.867 1 98.31 93 LEU B CA 1
ATOM 2449 C C . LEU B 1 93 ? -9.367 14.008 8.953 1 98.31 93 LEU B C 1
ATOM 2451 O O . LEU B 1 93 ? -8.617 13.117 9.359 1 98.31 93 LEU B O 1
ATOM 2455 N N . MET B 1 94 ? -9.312 14.469 7.719 1 98.38 94 MET B N 1
ATOM 2456 C CA . MET B 1 94 ? -8.312 14.047 6.742 1 98.38 94 MET B CA 1
ATOM 2457 C C . MET B 1 94 ? -7.383 15.203 6.391 1 98.38 94 MET B C 1
ATOM 2459 O O . MET B 1 94 ? -7.512 16.297 6.941 1 98.38 94 MET B O 1
ATOM 2463 N N . VAL B 1 95 ? -6.375 14.914 5.598 1 97.19 95 VAL B N 1
ATOM 2464 C CA . VAL B 1 95 ? -5.445 15.945 5.152 1 97.19 95 VAL B CA 1
ATOM 2465 C C . VAL B 1 95 ? -5.32 15.914 3.631 1 97.19 95 VAL B C 1
ATOM 2467 O O . VAL B 1 95 ? -5.316 14.836 3.027 1 97.19 95 VAL B O 1
ATOM 2470 N N . ARG B 1 96 ? -5.348 17.016 3.049 1 95.12 96 ARG B N 1
ATOM 2471 C CA . ARG B 1 96 ? -4.984 17.141 1.642 1 95.12 96 ARG B CA 1
ATOM 2472 C C . ARG B 1 96 ? -3.48 17.328 1.478 1 95.12 96 ARG B C 1
ATOM 2474 O O . ARG B 1 96 ? -2.904 18.281 2.012 1 95.12 96 ARG B O 1
ATOM 2481 N N . GLN B 1 97 ? -2.855 16.469 0.804 1 91.38 97 GLN B N 1
ATOM 2482 C CA . GLN B 1 97 ? -1.399 16.453 0.711 1 91.38 97 GLN B CA 1
ATOM 2483 C C . GLN B 1 97 ? -0.942 16.359 -0.742 1 91.38 97 GLN B C 1
ATOM 2485 O O . GLN B 1 97 ? -1.455 15.539 -1.505 1 91.38 97 GLN B O 1
ATOM 2490 N N . TYR B 1 98 ? 0.029 17.25 -1.103 1 91.19 98 TYR B N 1
ATOM 2491 C CA . TYR B 1 98 ? 0.678 17.141 -2.404 1 91.19 98 TYR B CA 1
ATOM 2492 C C . TYR B 1 98 ? 1.692 16 -2.418 1 91.19 98 TYR B C 1
ATOM 2494 O O . TYR B 1 98 ? 2.496 15.867 -1.492 1 91.19 98 TYR B O 1
ATOM 2502 N N . ARG B 1 99 ? 1.63 15.195 -3.479 1 93 99 ARG B N 1
ATOM 2503 C CA . ARG B 1 99 ? 2.561 14.086 -3.641 1 93 99 ARG B CA 1
ATOM 2504 C C . ARG B 1 99 ? 3.402 14.25 -4.898 1 93 99 ARG B C 1
ATOM 2506 O O . ARG B 1 99 ? 2.893 14.133 -6.016 1 93 99 ARG B O 1
ATOM 2513 N N . TYR B 1 100 ? 4.652 14.438 -4.695 1 93 100 TYR B N 1
ATOM 2514 C CA . TYR B 1 100 ? 5.621 14.75 -5.738 1 93 100 TYR B CA 1
ATOM 2515 C C . TYR B 1 100 ? 5.625 13.688 -6.824 1 93 100 TYR B C 1
ATOM 2517 O O . TYR B 1 100 ? 5.574 14.008 -8.016 1 93 100 TYR B O 1
ATOM 2525 N N . LEU B 1 101 ? 5.574 12.453 -6.48 1 95.62 101 LEU B N 1
ATOM 2526 C CA . LEU B 1 101 ? 5.785 11.367 -7.43 1 95.62 101 LEU B CA 1
ATOM 2527 C C . LEU B 1 101 ? 4.598 11.242 -8.383 1 95.62 101 LEU B C 1
ATOM 2529 O O . LEU B 1 101 ? 4.715 10.633 -9.445 1 95.62 101 LEU B O 1
ATOM 2533 N N . ARG B 1 102 ? 3.463 11.797 -7.957 1 93.56 102 ARG B N 1
ATOM 2534 C CA . ARG B 1 102 ? 2.291 11.766 -8.828 1 93.56 102 ARG B CA 1
ATOM 2535 C C . ARG B 1 102 ? 1.891 13.172 -9.258 1 93.56 102 ARG B C 1
ATOM 2537 O O . ARG B 1 102 ? 0.899 13.344 -9.969 1 93.56 102 ARG B O 1
ATOM 2544 N N . ASP B 1 103 ? 2.568 14.133 -8.805 1 92.19 103 ASP B N 1
ATOM 2545 C CA . ASP B 1 103 ? 2.387 15.547 -9.117 1 92.19 103 ASP B CA 1
ATOM 2546 C C . ASP B 1 103 ? 0.922 15.953 -8.984 1 92.19 103 ASP B C 1
ATOM 2548 O O . ASP B 1 103 ? 0.364 16.594 -9.883 1 92.19 103 ASP B O 1
ATOM 2552 N N . CYS B 1 104 ? 0.281 15.469 -7.918 1 92.25 104 CYS B N 1
ATOM 2553 C CA . CYS B 1 104 ? -1.095 15.844 -7.609 1 92.25 104 CYS B CA 1
ATOM 2554 C C . CYS B 1 104 ? -1.382 15.688 -6.121 1 92.25 104 CYS B C 1
ATOM 2556 O O . CYS B 1 104 ? -0.551 15.164 -5.379 1 92.25 104 CYS B O 1
ATOM 2558 N N . GLU B 1 105 ? -2.498 16.25 -5.73 1 92.62 105 GLU B N 1
ATOM 2559 C CA . GLU B 1 105 ? -2.914 16.141 -4.336 1 92.62 105 GLU B CA 1
ATOM 2560 C C . GLU B 1 105 ? -3.73 14.875 -4.109 1 92.62 105 GLU B C 1
ATOM 2562 O O . GLU B 1 105 ? -4.352 14.352 -5.039 1 92.62 105 GLU B O 1
ATOM 2567 N N . SER B 1 106 ? -3.641 14.398 -2.943 1 93.5 106 SER B N 1
ATOM 2568 C CA . SER B 1 106 ? -4.512 13.336 -2.465 1 93.5 106 SER B CA 1
ATOM 2569 C C . SER B 1 106 ? -5.141 13.695 -1.124 1 93.5 106 SER B C 1
ATOM 2571 O O . SER B 1 106 ? -4.496 14.312 -0.276 1 93.5 106 SER B O 1
ATOM 2573 N N . LEU B 1 107 ? -6.398 13.398 -1.042 1 97.5 107 LEU B N 1
ATOM 2574 C CA . LEU B 1 107 ? -7 13.383 0.285 1 97.5 107 LEU B CA 1
ATOM 2575 C C . LEU B 1 107 ? -6.617 12.117 1.041 1 97.5 107 LEU B C 1
ATOM 2577 O O . LEU B 1 107 ? -6.852 11 0.56 1 97.5 107 LEU B O 1
ATOM 2581 N N . GLU B 1 108 ? -5.98 12.281 2.232 1 98.38 108 GLU B N 1
ATOM 2582 C CA . GLU B 1 108 ? -5.379 11.148 2.938 1 98.38 108 GLU B CA 1
ATOM 2583 C C . GLU B 1 108 ? -5.711 11.188 4.426 1 98.38 108 GLU B C 1
ATOM 2585 O O . GLU B 1 108 ? -6.062 12.242 4.961 1 98.38 108 GLU B O 1
ATOM 2590 N N . LEU B 1 109 ? -5.625 10.016 5.023 1 98.62 109 LEU B N 1
ATOM 2591 C CA . LEU B 1 109 ? -5.555 10 6.477 1 98.62 109 LEU B CA 1
ATOM 2592 C C . LEU B 1 109 ? -4.195 10.5 6.961 1 98.62 109 LEU B C 1
ATOM 2594 O O . LEU B 1 109 ? -3.17 10.227 6.332 1 98.62 109 LEU B O 1
ATOM 2598 N N . PRO B 1 110 ? -4.199 11.258 8.094 1 97.81 110 PRO B N 1
ATOM 2599 C CA . PRO B 1 110 ? -2.891 11.656 8.617 1 97.81 110 PRO B CA 1
ATOM 2600 C C . PRO B 1 110 ? -2.039 10.461 9.039 1 97.81 110 PRO B C 1
ATOM 2602 O O . PRO B 1 110 ? -2.574 9.43 9.453 1 97.81 110 PRO B O 1
ATOM 2605 N N . GLY B 1 111 ? -0.771 10.539 8.891 1 97 111 GLY B N 1
ATOM 2606 C CA . GLY B 1 111 ? 0.173 9.477 9.211 1 97 111 GLY B CA 1
ATOM 2607 C C . GLY B 1 111 ? 1.561 9.734 8.648 1 97 111 GLY B C 1
ATOM 2608 O O . GLY B 1 111 ? 1.813 10.781 8.047 1 97 111 GLY B O 1
ATOM 2609 N N . GLY B 1 112 ? 2.459 8.742 8.852 1 95.88 112 GLY B N 1
ATOM 2610 C CA . GLY B 1 112 ? 3.832 8.852 8.383 1 95.88 112 GLY B CA 1
ATOM 2611 C C . GLY B 1 112 ? 4.719 7.723 8.875 1 95.88 112 GLY B C 1
ATOM 2612 O O . GLY B 1 112 ? 4.242 6.781 9.516 1 95.88 112 GLY B O 1
ATOM 2613 N N . GLY B 1 113 ? 5.938 7.812 8.461 1 95.56 113 GLY B N 1
ATOM 2614 C CA . GLY B 1 113 ? 6.918 6.836 8.906 1 95.56 113 GLY B CA 1
ATOM 2615 C C . GLY B 1 113 ? 7.254 6.957 10.383 1 95.56 113 GLY B C 1
ATOM 2616 O O . GLY B 1 113 ? 7.18 8.047 10.953 1 95.56 113 GLY B O 1
ATOM 2617 N N . ARG B 1 114 ? 7.602 5.848 10.875 1 95.31 114 ARG B N 1
ATOM 2618 C CA . ARG B 1 114 ? 8.078 5.836 12.258 1 95.31 114 ARG B CA 1
ATOM 2619 C C . ARG B 1 114 ? 9.586 6.051 12.32 1 95.31 114 ARG B C 1
ATOM 2621 O O . ARG B 1 114 ? 10.312 5.629 11.422 1 95.31 114 ARG B O 1
ATOM 2628 N N . LYS B 1 115 ? 10 6.645 13.406 1 91.81 115 LYS B N 1
ATOM 2629 C CA . LYS B 1 115 ? 11.43 6.699 13.703 1 91.81 115 LYS B CA 1
ATOM 2630 C C . LYS B 1 115 ? 11.891 5.43 14.406 1 91.81 115 LYS B C 1
ATOM 2632 O O . LYS B 1 115 ? 11.109 4.773 15.094 1 91.81 115 LYS B O 1
ATOM 2637 N N . ILE B 1 116 ? 13.133 5.148 14.25 1 90.75 116 ILE B N 1
ATOM 2638 C CA . ILE B 1 116 ? 13.703 3.975 14.906 1 90.75 116 ILE B CA 1
ATOM 2639 C C . ILE B 1 116 ? 13.492 4.082 16.422 1 90.75 116 ILE B C 1
ATOM 2641 O O . ILE B 1 116 ? 13.797 5.117 17.016 1 90.75 116 ILE B O 1
ATOM 2645 N N . GLY B 1 117 ? 12.906 3.09 16.953 1 91.75 117 GLY B N 1
ATOM 2646 C CA . GLY B 1 117 ? 12.734 3.043 18.391 1 91.75 117 GLY B CA 1
ATOM 2647 C C . GLY B 1 117 ? 11.438 3.674 18.859 1 91.75 117 GLY B C 1
ATOM 2648 O O . GLY B 1 117 ? 11.07 3.551 20.031 1 91.75 117 GLY B O 1
ATOM 2649 N N . GLN B 1 118 ? 10.758 4.324 18.016 1 95.06 118 GLN B N 1
ATOM 2650 C CA . GLN B 1 118 ? 9.484 4.961 18.344 1 95.06 118 GLN B CA 1
ATOM 2651 C C . GLN B 1 118 ? 8.344 3.955 18.312 1 95.06 118 GLN B C 1
ATOM 2653 O O . GLN B 1 118 ? 8.227 3.168 17.359 1 95.06 118 GLN B O 1
ATOM 2658 N N .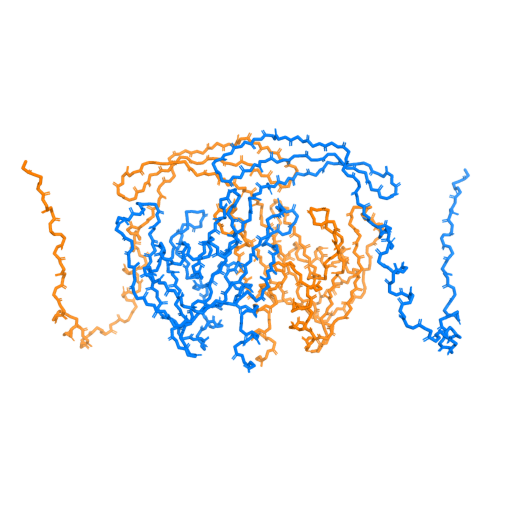 SER B 1 119 ? 7.523 3.992 19.422 1 97.56 119 SER B N 1
ATOM 2659 C CA . SER B 1 119 ? 6.348 3.127 19.375 1 97.56 119 SER B CA 1
ATOM 2660 C C . SER B 1 119 ? 5.359 3.588 18.312 1 97.56 119 SER B C 1
ATOM 2662 O O . SER B 1 119 ? 5.371 4.75 17.906 1 97.56 119 SER B O 1
ATOM 2664 N N . ALA B 1 120 ? 4.539 2.703 17.906 1 98.25 120 ALA B N 1
ATOM 2665 C CA . ALA B 1 120 ? 3.531 3.045 16.906 1 98.25 120 ALA B CA 1
ATOM 2666 C C . ALA B 1 120 ? 2.592 4.133 17.422 1 98.25 120 ALA B C 1
ATOM 2668 O O . ALA B 1 120 ? 2.246 5.062 16.688 1 98.25 120 ALA B O 1
ATOM 2669 N N . LEU B 1 121 ? 2.207 4 18.688 1 98.69 121 LEU B N 1
ATOM 2670 C CA . LEU B 1 121 ? 1.285 4.977 19.266 1 98.69 121 LEU B CA 1
ATOM 2671 C C . LEU B 1 121 ? 1.929 6.359 19.328 1 98.69 121 LEU B C 1
ATOM 2673 O O . LEU B 1 121 ? 1.307 7.355 18.953 1 98.69 121 LEU B O 1
ATOM 2677 N N . GLU B 1 122 ? 3.176 6.41 19.75 1 98.25 122 GLU B N 1
ATOM 2678 C CA . GLU B 1 122 ? 3.889 7.684 19.781 1 98.25 122 GLU B CA 1
ATOM 2679 C C . GLU B 1 122 ? 3.982 8.305 18.391 1 98.25 122 GLU B C 1
ATOM 2681 O O . GLU B 1 122 ? 3.779 9.508 18.219 1 98.25 122 GLU B O 1
ATOM 2686 N N . GLY B 1 123 ? 4.312 7.496 17.406 1 97.81 123 GLY B N 1
ATOM 2687 C CA . GLY B 1 123 ? 4.355 7.969 16.031 1 97.81 123 GLY B CA 1
ATOM 2688 C C . GLY B 1 123 ? 3.027 8.523 15.555 1 97.81 123 GLY B C 1
ATOM 2689 O O . GLY B 1 123 ? 2.98 9.578 14.93 1 97.81 123 GLY B O 1
ATOM 2690 N N . ALA B 1 124 ? 1.972 7.805 15.93 1 98.69 124 ALA B N 1
ATOM 2691 C CA . ALA B 1 124 ? 0.631 8.219 15.531 1 98.69 124 ALA B CA 1
ATOM 2692 C C . ALA B 1 124 ? 0.268 9.57 16.141 1 98.69 124 ALA B C 1
ATOM 2694 O O . ALA B 1 124 ? -0.247 10.453 15.453 1 98.69 124 ALA B O 1
ATOM 2695 N N . GLN B 1 125 ? 0.554 9.727 17.375 1 98.25 125 GLN B N 1
ATOM 2696 C CA . GLN B 1 125 ? 0.255 10.961 18.078 1 98.25 125 GLN B CA 1
ATOM 2697 C C . GLN B 1 125 ? 1.055 12.133 17.516 1 98.25 125 GLN B C 1
ATOM 2699 O O . GLN B 1 125 ? 0.515 13.219 17.312 1 98.25 125 GLN B O 1
ATOM 2704 N N . ASN B 1 126 ? 2.291 11.906 17.234 1 95.56 126 ASN B N 1
ATOM 2705 C CA . ASN B 1 126 ? 3.137 12.945 16.656 1 95.56 126 ASN B CA 1
ATOM 2706 C C . ASN B 1 126 ? 2.643 13.359 15.273 1 95.56 126 ASN B C 1
ATOM 2708 O O . ASN B 1 126 ? 2.521 14.555 14.992 1 95.56 126 ASN B O 1
ATOM 2712 N N . GLU B 1 127 ? 2.352 12.398 14.422 1 96.19 127 GLU B N 1
ATOM 2713 C CA . GLU B 1 127 ? 1.915 12.688 13.062 1 96.19 127 GLU B CA 1
ATOM 2714 C C . GLU B 1 127 ? 0.577 13.422 13.055 1 96.19 127 GLU B C 1
ATOM 2716 O O . GLU B 1 127 ? 0.361 14.328 12.25 1 96.19 127 GLU B O 1
ATOM 2721 N N . LEU B 1 128 ? -0.342 13.008 13.945 1 97.12 128 LEU B N 1
ATOM 2722 C CA . LEU B 1 128 ? -1.624 13.695 14.039 1 97.12 128 LEU B CA 1
ATOM 2723 C C . LEU B 1 128 ? -1.424 15.18 14.336 1 97.12 128 LEU B C 1
ATOM 2725 O O . LEU B 1 128 ? -1.976 16.031 13.641 1 97.12 128 LEU B O 1
ATOM 2729 N N . ARG B 1 129 ? -0.628 15.445 15.312 1 95.44 129 ARG B N 1
ATOM 2730 C CA . ARG B 1 129 ? -0.411 16.828 15.719 1 95.44 129 ARG B CA 1
ATOM 2731 C C . ARG B 1 129 ? 0.305 17.625 14.633 1 95.44 129 ARG B C 1
ATOM 2733 O O . ARG B 1 129 ? -0.098 18.734 14.297 1 95.44 129 ARG B O 1
ATOM 2740 N N . GLU B 1 130 ? 1.288 17.078 14.062 1 93.31 130 GLU B N 1
ATOM 2741 C CA . GLU B 1 130 ? 2.078 17.766 13.039 1 93.31 130 GLU B CA 1
ATOM 2742 C C . GLU B 1 130 ? 1.23 18.094 11.812 1 93.31 130 GLU B C 1
ATOM 2744 O O . GLU B 1 130 ? 1.292 19.203 11.289 1 93.31 130 GLU B O 1
ATOM 2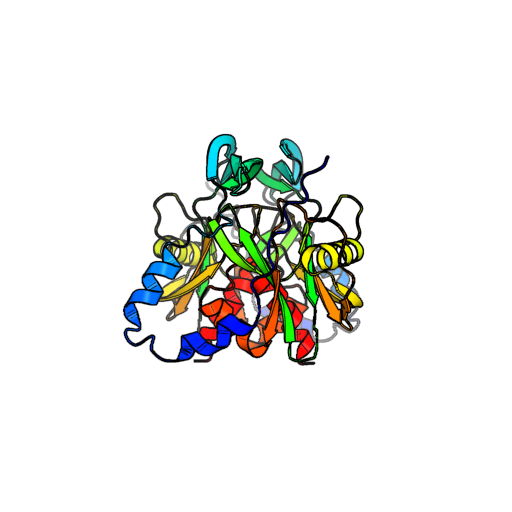749 N N . GLU B 1 131 ? 0.4 17.172 11.422 1 94.31 131 GLU B N 1
ATOM 2750 C CA . GLU B 1 131 ? -0.271 17.312 10.133 1 94.31 131 GLU B CA 1
ATOM 2751 C C . GLU B 1 131 ? -1.623 18 10.281 1 94.31 131 GLU B C 1
ATOM 2753 O O . GLU B 1 131 ? -2.145 18.578 9.32 1 94.31 131 GLU B O 1
ATOM 2758 N N . THR B 1 132 ? -2.23 17.938 11.484 1 94.56 132 THR B N 1
ATOM 2759 C CA . THR B 1 132 ? -3.598 18.438 11.602 1 94.56 132 THR B CA 1
ATOM 2760 C C . THR B 1 132 ? -3.691 19.531 12.656 1 94.56 132 THR B C 1
ATOM 2762 O O . THR B 1 132 ? -4.676 20.266 12.719 1 94.56 132 THR B O 1
ATOM 2765 N N . GLY B 1 133 ? -2.709 19.625 13.539 1 93.81 133 GLY B N 1
ATOM 2766 C CA . GLY B 1 133 ? -2.758 20.578 14.641 1 93.81 133 GLY B CA 1
ATOM 2767 C C . GLY B 1 133 ? -3.648 20.125 15.781 1 93.81 133 GLY B C 1
ATOM 2768 O O . GLY B 1 133 ? -4.059 20.938 16.609 1 93.81 133 GLY B O 1
ATOM 2769 N N . PHE B 1 134 ? -4.02 18.812 15.805 1 96.44 134 PHE B N 1
ATOM 2770 C CA . PHE B 1 134 ? -4.891 18.297 16.859 1 96.44 134 PHE B CA 1
ATOM 2771 C C . PHE B 1 134 ? -4.18 17.234 17.688 1 96.44 134 PHE B C 1
ATOM 2773 O O . PHE B 1 134 ? -3.273 16.562 17.188 1 96.44 134 PHE B O 1
ATOM 2780 N N . ARG B 1 135 ? -4.547 17.125 18.922 1 97.62 135 ARG B N 1
ATOM 2781 C CA . ARG B 1 135 ? -4.305 15.969 19.781 1 97.62 135 ARG B CA 1
ATOM 2782 C C . ARG B 1 135 ? -5.598 15.211 20.047 1 97.62 135 ARG B C 1
ATOM 2784 O O . ARG B 1 135 ? -6.691 15.734 19.828 1 97.62 135 ARG B O 1
ATOM 2791 N N . ALA B 1 136 ? -5.477 13.977 20.516 1 98.56 136 ALA B N 1
ATOM 2792 C CA . ALA B 1 136 ? -6.645 13.172 20.875 1 98.56 136 ALA B CA 1
ATOM 2793 C C . ALA B 1 136 ? -6.484 12.547 22.25 1 98.56 136 ALA B C 1
ATOM 2795 O O . ALA B 1 136 ? -5.367 12.266 22.688 1 98.56 136 ALA B O 1
ATOM 2796 N N . ALA B 1 137 ? -7.598 12.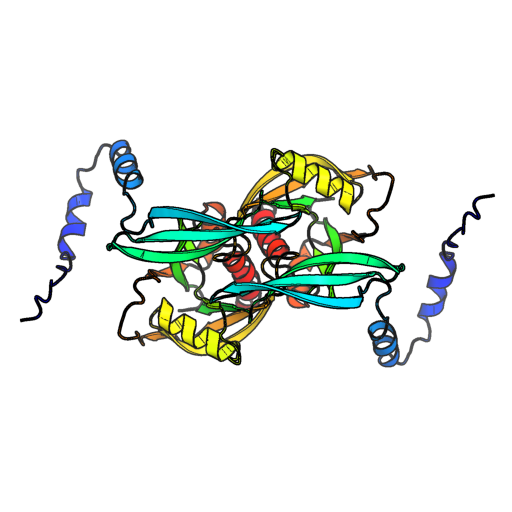289 22.875 1 98.38 137 ALA B N 1
ATOM 2797 C CA . ALA B 1 137 ? -7.566 11.727 24.234 1 98.38 137 ALA B CA 1
ATOM 2798 C C . ALA B 1 137 ? -7.766 10.211 24.203 1 98.38 137 ALA B C 1
ATOM 2800 O O . ALA B 1 137 ? -7.289 9.5 25.078 1 98.38 137 ALA B O 1
ATOM 2801 N N . LEU B 1 138 ? -8.523 9.711 23.281 1 98.38 138 LEU B N 1
ATOM 2802 C CA . LEU B 1 138 ? -8.82 8.281 23.188 1 98.38 138 LEU B CA 1
ATOM 2803 C C . LEU B 1 138 ? -8.195 7.684 21.922 1 98.38 138 LEU B C 1
ATOM 2805 O O . LEU B 1 138 ? -8.367 8.219 20.828 1 98.38 138 LEU B O 1
ATOM 2809 N N . TRP B 1 139 ? -7.422 6.652 22.141 1 98.62 139 TRP B N 1
ATOM 2810 C CA . TRP B 1 139 ? -6.734 5.969 21.047 1 98.62 139 TRP B CA 1
ATOM 2811 C C . TRP B 1 139 ? -7.039 4.477 21.062 1 98.62 139 TRP B C 1
ATOM 2813 O O . TRP B 1 139 ? -7.09 3.857 22.125 1 98.62 139 TRP B O 1
ATOM 2823 N N . GLN B 1 140 ? -7.309 3.906 19.906 1 98.19 140 GLN B N 1
ATOM 2824 C CA . GLN B 1 140 ? -7.523 2.473 19.734 1 98.19 140 GLN B CA 1
ATOM 2825 C C . GLN B 1 140 ? -6.789 1.947 18.5 1 98.19 140 GLN B C 1
ATOM 2827 O O . GLN B 1 140 ? -7.02 2.42 17.391 1 98.19 140 GLN B O 1
ATOM 2832 N N . GLU B 1 141 ? -5.863 1.047 18.703 1 98.38 141 GLU B N 1
ATOM 2833 C CA . GLU B 1 141 ? -5.27 0.338 17.562 1 98.38 141 GLU B CA 1
ATOM 2834 C C . GLU B 1 141 ? -6.277 -0.61 16.922 1 98.38 141 GLU B C 1
ATOM 2836 O O . GLU B 1 141 ? -6.914 -1.412 17.609 1 98.38 141 GLU B O 1
ATOM 2841 N N . VAL B 1 142 ? -6.461 -0.579 15.617 1 97.56 142 VAL B N 1
ATOM 2842 C CA . VAL B 1 142 ? -7.512 -1.372 14.992 1 97.56 142 VAL B CA 1
ATOM 2843 C C . VAL B 1 142 ? -6.895 -2.359 14 1 97.56 142 VAL B C 1
ATOM 2845 O O . VAL B 1 142 ? -7.59 -2.898 13.141 1 97.56 142 VAL B O 1
ATOM 2848 N N . GLY B 1 143 ? -5.562 -2.545 14.086 1 97.06 143 GLY B N 1
ATOM 2849 C CA . GLY B 1 143 ? -4.867 -3.479 13.211 1 97.06 143 GLY B CA 1
ATOM 2850 C C . GLY B 1 143 ? -3.785 -2.822 12.375 1 97.06 143 GLY B C 1
ATOM 2851 O O . GLY B 1 143 ? -3.215 -1.805 12.773 1 97.06 143 GLY B O 1
ATOM 2852 N N . GLY B 1 144 ? -3.498 -3.475 11.289 1 98.19 144 GLY B N 1
ATOM 2853 C CA . GLY B 1 144 ? -2.455 -3.014 10.383 1 98.19 144 GLY B CA 1
ATOM 2854 C C . GLY B 1 144 ? -2.33 -3.859 9.133 1 98.19 144 GLY B C 1
ATOM 2855 O O . GLY B 1 144 ? -3.102 -4.801 8.938 1 98.19 144 GLY B O 1
ATOM 2856 N N . PHE B 1 145 ? -1.41 -3.463 8.297 1 98.56 145 PHE B N 1
ATOM 2857 C CA . PHE B 1 145 ? -1.203 -4.141 7.023 1 98.56 145 PHE B CA 1
ATOM 2858 C C . PHE B 1 145 ? 0.184 -3.844 6.469 1 98.56 145 PHE B C 1
ATOM 2860 O O . PHE B 1 145 ? 0.862 -2.926 6.938 1 98.56 145 PHE B O 1
ATOM 2867 N N . ASN B 1 146 ? 0.628 -4.668 5.609 1 98.56 146 ASN B N 1
ATOM 2868 C CA . ASN B 1 146 ? 1.743 -4.352 4.723 1 98.56 146 ASN B CA 1
ATOM 2869 C C . ASN B 1 146 ? 1.276 -3.59 3.486 1 98.56 146 ASN B C 1
ATOM 2871 O O . ASN B 1 146 ? 0.431 -4.078 2.732 1 98.56 146 ASN B O 1
ATOM 2875 N N . PRO B 1 147 ? 1.788 -2.37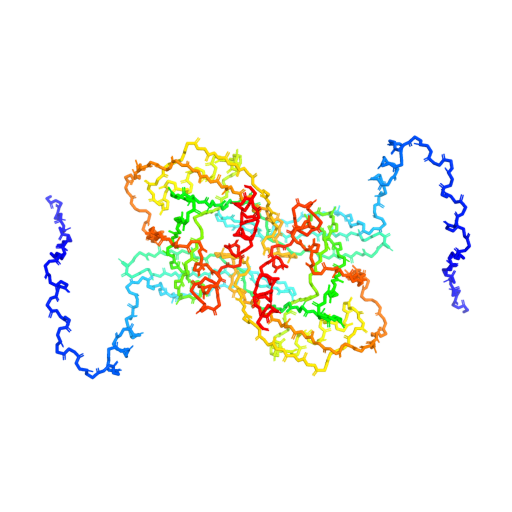9 3.256 1 98.44 147 PRO B N 1
ATOM 2876 C CA . PRO B 1 147 ? 1.207 -1.535 2.209 1 98.44 147 PRO B CA 1
ATOM 2877 C C . PRO B 1 147 ? 1.571 -2.002 0.802 1 98.44 147 PRO B C 1
ATOM 2879 O O . PRO B 1 147 ? 0.869 -1.683 -0.16 1 98.44 147 PRO B O 1
ATOM 2882 N N . CYS B 1 148 ? 2.686 -2.617 0.657 1 97.69 148 CYS B N 1
ATOM 2883 C CA . CYS B 1 148 ? 3.16 -2.99 -0.67 1 97.69 148 CYS B CA 1
ATOM 2884 C C . CYS B 1 148 ? 3.9 -4.32 -0.63 1 97.69 148 CYS B C 1
ATOM 2886 O O . CYS B 1 148 ? 5.129 -4.352 -0.544 1 97.69 148 CYS B O 1
ATOM 2888 N N . LYS B 1 149 ? 3.125 -5.34 -0.805 1 94.12 149 LYS B N 1
ATOM 2889 C CA . LYS B 1 149 ? 3.67 -6.691 -0.7 1 94.12 149 LYS B CA 1
ATOM 2890 C C . LYS B 1 149 ? 4.773 -6.918 -1.729 1 94.12 149 LYS B C 1
ATOM 2892 O O . LYS B 1 149 ? 4.695 -6.414 -2.852 1 94.12 149 LYS B O 1
ATOM 2897 N N . GLY B 1 150 ? 5.824 -7.684 -1.312 1 93.56 150 GLY B N 1
ATOM 2898 C CA . GLY B 1 150 ? 6.906 -8.055 -2.209 1 93.56 150 GLY B CA 1
ATOM 2899 C C . GLY B 1 150 ? 7.992 -6.996 -2.297 1 93.56 150 GLY B C 1
ATOM 2900 O O . GLY B 1 150 ? 9.156 -7.312 -2.57 1 93.56 150 GLY B O 1
ATOM 2901 N N . LEU B 1 151 ? 7.598 -5.742 -2.045 1 97.25 151 LEU B N 1
ATOM 2902 C CA . LEU B 1 151 ? 8.547 -4.652 -2.221 1 97.25 151 LEU B CA 1
ATOM 2903 C C . LEU B 1 151 ? 9.195 -4.277 -0.894 1 97.25 151 LEU B C 1
ATOM 2905 O O . LEU B 1 151 ? 10.367 -3.895 -0.857 1 97.25 151 LEU B O 1
ATOM 2909 N N . THR B 1 152 ? 8.445 -4.301 0.154 1 98.12 152 THR B N 1
ATOM 2910 C CA . THR B 1 152 ? 8.938 -3.799 1.433 1 98.12 152 THR B CA 1
ATOM 2911 C C . THR B 1 152 ? 8.453 -4.676 2.582 1 98.12 152 THR B C 1
ATOM 2913 O O . THR B 1 152 ? 7.398 -5.312 2.48 1 98.12 152 THR B O 1
ATOM 2916 N N . ASP B 1 153 ? 9.188 -4.691 3.676 1 96.88 153 ASP B N 1
ATOM 2917 C CA . ASP B 1 153 ? 8.758 -5.352 4.906 1 96.88 153 ASP B CA 1
ATOM 2918 C C . ASP B 1 153 ? 7.996 -4.387 5.809 1 96.88 153 ASP B C 1
ATOM 2920 O O . ASP B 1 153 ? 7.715 -4.703 6.965 1 96.88 153 ASP B O 1
ATOM 2924 N N . GLU B 1 154 ? 7.684 -3.221 5.312 1 97.75 154 GLU B N 1
ATOM 2925 C CA . GLU B 1 154 ? 6.977 -2.191 6.066 1 97.75 154 GLU B CA 1
ATOM 2926 C C . GLU B 1 154 ? 5.684 -2.738 6.668 1 97.75 154 GLU B C 1
ATOM 2928 O O . GLU B 1 154 ? 4.957 -3.488 6.012 1 97.75 154 GLU B O 1
ATOM 2933 N N . TRP B 1 155 ? 5.461 -2.416 7.914 1 98 155 TRP B N 1
ATOM 2934 C CA . TRP B 1 155 ? 4.168 -2.637 8.555 1 98 155 TRP B CA 1
ATOM 2935 C C . TRP B 1 155 ? 3.529 -1.313 8.961 1 98 155 TRP B C 1
ATOM 2937 O O . TRP B 1 155 ? 4.156 -0.495 9.633 1 98 155 TRP B O 1
ATOM 2947 N N . CYS B 1 156 ? 2.336 -1.081 8.508 1 98.69 156 CYS B N 1
ATOM 2948 C CA . CYS B 1 156 ? 1.579 0.117 8.859 1 98.69 156 CYS B CA 1
ATOM 2949 C C . CYS B 1 156 ? 0.546 -0.183 9.938 1 98.69 156 CYS B C 1
ATOM 2951 O O . CYS B 1 156 ? -0.384 -0.96 9.711 1 98.69 156 CYS B O 1
ATOM 2953 N N . THR B 1 157 ? 0.674 0.428 11.07 1 98.75 157 THR B N 1
ATOM 2954 C CA . THR B 1 157 ? -0.293 0.285 12.156 1 98.75 157 THR B CA 1
ATOM 2955 C C . THR B 1 157 ? -1.364 1.369 12.07 1 98.75 157 THR B C 1
ATOM 2957 O O . THR B 1 157 ? -1.056 2.535 11.82 1 98.75 157 THR B O 1
ATOM 2960 N N . VAL B 1 158 ? -2.605 0.978 12.312 1 98.81 158 VAL B N 1
ATOM 2961 C CA . VAL B 1 158 ? -3.715 1.911 12.148 1 98.81 158 VAL B CA 1
ATOM 2962 C C . VAL B 1 158 ? -4.367 2.188 13.5 1 98.81 158 VAL B C 1
ATOM 2964 O O . VAL B 1 158 ? -4.66 1.257 14.258 1 98.81 158 VAL B O 1
ATOM 2967 N N . PHE B 1 159 ? -4.629 3.461 13.797 1 98.81 159 PHE B N 1
ATOM 2968 C CA . PHE B 1 159 ? -5.289 3.877 15.023 1 98.81 159 PHE B CA 1
ATOM 2969 C C . PHE B 1 159 ? -6.551 4.672 14.719 1 98.81 159 PHE B C 1
ATOM 2971 O O . PHE B 1 159 ? -6.566 5.492 13.797 1 98.81 159 PHE B O 1
ATOM 2978 N N . VAL B 1 160 ? -7.578 4.43 15.484 1 98.62 160 VAL B N 1
ATOM 2979 C CA . VAL B 1 160 ? -8.719 5.332 15.594 1 98.62 160 VAL B CA 1
ATOM 2980 C C . VAL B 1 160 ? -8.586 6.199 16.844 1 98.62 160 VAL B C 1
ATOM 2982 O O . VAL B 1 160 ? -8.203 5.703 17.906 1 98.62 160 VAL B O 1
ATOM 2985 N N . CYS B 1 161 ? -8.812 7.457 16.672 1 98.56 161 CYS B N 1
ATOM 2986 C CA . CYS B 1 161 ? -8.75 8.297 17.859 1 98.56 161 CYS B CA 1
ATOM 2987 C C . CYS B 1 161 ? -9.945 9.242 17.922 1 98.56 161 CYS B C 1
ATOM 2989 O O . CYS B 1 161 ? -10.594 9.5 16.906 1 98.56 161 CYS B O 1
ATOM 2991 N N . ARG B 1 162 ? -10.273 9.656 19.125 1 98.19 162 ARG B N 1
ATOM 2992 C CA . ARG B 1 162 ? -11.445 10.461 19.406 1 98.19 162 ARG B CA 1
ATOM 2993 C C . ARG B 1 162 ? -11.125 11.547 20.438 1 98.19 162 ARG B C 1
ATOM 2995 O O . ARG B 1 162 ? -10.031 11.57 21 1 98.19 162 ARG B O 1
ATOM 3002 N N . GLN B 1 163 ? -12.125 12.461 20.609 1 98.44 163 GLN B N 1
ATOM 3003 C CA . GLN B 1 163 ? -11.992 13.578 21.531 1 98.44 163 GLN B CA 1
ATOM 3004 C C . GLN B 1 163 ? -10.789 14.445 21.172 1 98.44 163 GLN B C 1
ATOM 3006 O O . GLN B 1 163 ? -9.898 14.656 22 1 98.44 163 GLN B O 1
ATOM 3011 N N . LEU B 1 164 ? -10.875 14.953 20.047 1 98.19 164 LEU B N 1
ATOM 3012 C CA . LEU B 1 164 ? -9.828 15.805 19.484 1 98.19 164 LEU B CA 1
ATOM 3013 C C . LEU B 1 164 ? -9.844 17.188 20.156 1 98.19 164 LEU B C 1
ATOM 3015 O O . LEU B 1 164 ? -10.906 17.734 20.422 1 98.19 164 LEU B O 1
ATOM 3019 N N . GLN B 1 165 ? -8.617 17.688 20.359 1 97.5 165 GLN B N 1
ATOM 3020 C CA . GLN B 1 165 ? -8.414 19.047 20.844 1 97.5 165 GLN B CA 1
ATOM 3021 C C . GLN B 1 165 ? -7.363 19.781 20.031 1 97.5 165 GLN B C 1
ATOM 3023 O O . GLN B 1 165 ? -6.309 19.219 19.719 1 97.5 165 GLN B O 1
ATOM 3028 N N . SER B 1 166 ? -7.684 21.031 19.719 1 95.19 166 SER B N 1
ATOM 3029 C CA . SER B 1 166 ? -6.734 21.828 18.953 1 95.19 166 SER B CA 1
ATOM 3030 C C . SER B 1 166 ? -5.434 22.031 19.719 1 95.19 166 SER B C 1
ATOM 3032 O O . SER B 1 166 ? -5.449 22.375 20.906 1 95.19 166 SER B O 1
ATOM 3034 N N . ASP B 1 167 ? -4.305 21.734 19.078 1 93.81 167 ASP B N 1
ATOM 3035 C CA . ASP B 1 167 ? -2.963 21.906 19.625 1 93.81 167 ASP B CA 1
ATOM 3036 C C . ASP B 1 167 ? -1.934 22.078 18.516 1 93.81 167 ASP B C 1
ATOM 3038 O O . ASP B 1 167 ? -1.05 21.234 18.344 1 93.81 167 ASP B O 1
ATOM 3042 N N . PRO B 1 168 ? -1.989 23.156 17.781 1 90.19 168 PRO B N 1
ATOM 3043 C CA . PRO B 1 168 ? -1.094 23.344 16.641 1 90.19 168 PRO B CA 1
ATOM 3044 C C . PRO B 1 168 ? 0.369 23.484 17.047 1 90.19 168 PRO B C 1
ATOM 3046 O O . PRO B 1 168 ? 0.663 24 18.141 1 90.19 168 PRO B O 1
ATOM 3049 N N . LEU B 1 169 ? 1.236 22.844 16.281 1 84.94 169 LEU B N 1
ATOM 3050 C CA . LEU B 1 169 ? 2.668 23.031 16.469 1 84.94 169 LEU B CA 1
ATOM 3051 C C . LEU B 1 169 ? 3.113 24.375 15.859 1 84.94 169 LEU B C 1
ATOM 3053 O O . LEU B 1 169 ? 2.57 24.812 14.844 1 84.94 169 LEU B O 1
ATOM 3057 N N . GLU B 1 170 ? 4.023 24.953 16.562 1 78.06 170 GLU B N 1
ATOM 3058 C CA . GLU B 1 170 ? 4.609 26.172 16 1 78.06 170 GLU B CA 1
ATOM 3059 C C . GLU B 1 170 ? 5.594 25.844 14.883 1 78.06 170 GLU B C 1
ATOM 3061 O O . GLU B 1 170 ? 6.332 24.859 14.969 1 78.06 170 GLU B O 1
ATOM 3066 N N . GLY B 1 171 ? 5.492 26.406 13.727 1 66.69 171 GLY B N 1
ATOM 3067 C CA . GLY B 1 171 ? 6.422 26.219 12.625 1 66.69 171 GLY B CA 1
ATOM 3068 C C . GLY B 1 171 ? 5.918 25.234 11.578 1 66.69 171 GLY B C 1
ATOM 3069 O O . GLY B 1 171 ? 5.035 24.422 11.852 1 66.69 171 GLY B O 1
ATOM 3070 N N . GLU B 1 172 ? 5.977 25.531 10.367 1 62.97 172 GLU B N 1
ATOM 3071 C CA . GLU B 1 172 ? 5.543 24.672 9.266 1 62.97 172 GLU B CA 1
ATOM 3072 C C . GLU B 1 172 ? 6.734 24.016 8.578 1 62.97 172 GLU B C 1
ATOM 3074 O O . GLU B 1 172 ? 7.816 24.594 8.5 1 62.97 172 GLU B O 1
ATOM 3079 N N . ASP B 1 173 ? 6.652 22.641 8.555 1 65.94 173 ASP B N 1
ATOM 3080 C CA . ASP B 1 173 ? 7.59 21.969 7.652 1 65.94 173 ASP B CA 1
ATOM 3081 C C . ASP B 1 173 ? 7.363 22.406 6.203 1 65.94 173 ASP B C 1
ATOM 3083 O O . ASP B 1 173 ? 6.285 22.188 5.648 1 65.94 173 ASP B O 1
ATOM 3087 N N . PRO B 1 174 ? 8.352 23.203 5.703 1 63.72 174 PRO B N 1
ATOM 3088 C CA . PRO B 1 174 ? 8.172 23.719 4.344 1 63.72 174 PRO B CA 1
ATOM 3089 C C . PRO B 1 174 ? 7.91 22.609 3.32 1 63.72 174 PRO B C 1
ATOM 3091 O O . PRO B 1 174 ? 7.48 22.891 2.199 1 63.72 174 PRO B O 1
ATOM 3094 N N . PHE B 1 175 ? 8.164 21.344 3.746 1 62.31 175 PHE B N 1
ATOM 3095 C CA . PHE B 1 175 ? 8.008 20.25 2.785 1 62.31 175 PHE B CA 1
ATOM 3096 C C . PHE B 1 175 ? 6.695 19.516 3.016 1 62.31 175 PHE B C 1
ATOM 3098 O O . PHE B 1 175 ? 6.332 18.625 2.236 1 62.31 175 PHE B O 1
ATOM 3105 N N . GLU B 1 176 ? 6.184 19.75 4.09 1 64.25 176 GLU B N 1
ATOM 3106 C CA . GLU B 1 176 ? 4.891 19.141 4.359 1 64.25 176 GLU B CA 1
ATOM 3107 C C . GLU B 1 176 ? 3.764 20.172 4.301 1 64.25 176 GLU B C 1
ATOM 3109 O O . GLU B 1 176 ? 3.609 20.984 5.215 1 64.25 176 GLU B O 1
ATOM 3114 N N . VAL B 1 177 ? 3.15 20.203 3.199 1 61.5 177 VAL B N 1
ATOM 3115 C CA . VAL B 1 177 ? 1.997 21.078 3.029 1 61.5 177 VAL B CA 1
ATOM 3116 C C . VAL B 1 177 ? 0.708 20.281 3.205 1 61.5 177 VAL B C 1
ATOM 3118 O O . VAL B 1 177 ? 0.361 19.453 2.355 1 61.5 177 VAL B O 1
ATOM 3121 N N . THR B 1 178 ? 0.267 20.328 4.34 1 75 178 THR B N 1
ATOM 3122 C CA . THR B 1 178 ? -0.989 19.641 4.605 1 75 178 THR B CA 1
ATOM 3123 C C . THR B 1 178 ? -2.057 20.609 5.09 1 75 178 THR B C 1
ATOM 3125 O O . THR B 1 178 ? -1.735 21.656 5.668 1 75 178 THR B O 1
ATOM 3128 N N . ALA B 1 179 ? -3.246 20.391 4.59 1 83.88 179 ALA B N 1
ATOM 3129 C CA . ALA B 1 179 ? -4.426 21.078 5.105 1 83.88 179 ALA B CA 1
ATOM 3130 C C . ALA B 1 179 ? -5.434 20.094 5.68 1 83.88 179 ALA B C 1
ATOM 3132 O O . ALA B 1 179 ? -5.855 19.156 4.996 1 83.88 179 ALA B O 1
ATOM 3133 N N . ALA B 1 180 ? -5.762 20.312 6.914 1 92.75 180 ALA B N 1
ATOM 3134 C CA . ALA B 1 180 ? -6.758 19.453 7.539 1 92.75 180 ALA B CA 1
ATOM 3135 C C . ALA B 1 180 ? -8.141 19.688 6.938 1 92.75 180 ALA B C 1
ATOM 3137 O O . ALA B 1 180 ? -8.547 20.828 6.719 1 92.75 180 ALA B O 1
ATOM 3138 N N . VAL B 1 181 ? -8.859 18.625 6.602 1 96.06 181 VAL B N 1
ATOM 3139 C CA . VAL B 1 181 ? -10.148 18.672 5.922 1 96.06 181 VAL B CA 1
ATOM 3140 C C . VAL B 1 181 ? -11.133 17.719 6.613 1 96.06 181 VAL B C 1
ATOM 3142 O O . VAL B 1 181 ? -10.969 16.5 6.566 1 96.06 181 VAL B O 1
ATOM 3145 N N . PRO B 1 182 ? -12.141 18.344 7.301 1 97.69 182 PRO B N 1
ATOM 3146 C CA . PRO B 1 182 ? -13.195 17.438 7.785 1 97.69 182 PRO B CA 1
ATOM 3147 C C . PRO B 1 182 ? -13.992 16.797 6.652 1 97.69 182 PRO B C 1
ATOM 3149 O O . PRO B 1 182 ? -14.398 17.484 5.711 1 97.69 182 PRO B O 1
ATOM 3152 N N . VAL B 1 183 ? -14.188 15.508 6.699 1 98.31 183 VAL B N 1
ATOM 3153 C CA . VAL B 1 183 ? -14.891 14.766 5.66 1 98.31 183 VAL B CA 1
ATOM 3154 C C . VAL B 1 183 ? -16 13.922 6.293 1 98.31 183 VAL B C 1
ATOM 3156 O O . VAL B 1 183 ? -15.773 13.25 7.305 1 98.31 183 VAL B O 1
ATOM 3159 N N . ALA B 1 184 ? -17.172 14 5.688 1 98.19 184 ALA B N 1
ATOM 3160 C CA . ALA B 1 184 ? -18.234 13.086 6.133 1 98.19 184 ALA B CA 1
ATOM 3161 C C . ALA B 1 184 ? -17.859 11.633 5.852 1 98.19 184 ALA B C 1
ATOM 3163 O O . ALA B 1 184 ? -17.453 11.297 4.734 1 98.19 184 ALA B O 1
ATOM 3164 N N . VAL B 1 185 ? -18.031 10.82 6.844 1 97.25 185 VAL B N 1
ATOM 3165 C CA . VAL B 1 185 ? -17.703 9.398 6.738 1 97.25 185 VAL B CA 1
ATOM 3166 C C . VAL B 1 185 ? -18.453 8.797 5.547 1 97.25 185 VAL B C 1
ATOM 3168 O O . VAL B 1 185 ? -17.891 7.992 4.801 1 97.25 185 VAL B O 1
ATOM 3171 N N . ALA B 1 186 ? -19.641 9.242 5.285 1 95.81 186 ALA B N 1
ATOM 3172 C CA . ALA B 1 186 ? -20.5 8.695 4.238 1 95.81 186 ALA B CA 1
ATOM 3173 C C . ALA B 1 186 ? -19.969 9.039 2.852 1 95.81 186 ALA B C 1
ATOM 3175 O O . ALA B 1 186 ? -20.359 8.422 1.858 1 95.81 186 ALA B O 1
ATOM 3176 N N . ASP B 1 187 ? -19.078 10.016 2.758 1 97.31 187 ASP B N 1
ATOM 3177 C CA . ASP B 1 187 ? -18.594 10.492 1.469 1 97.31 187 ASP B CA 1
ATOM 3178 C C . ASP B 1 187 ? -17.312 9.758 1.053 1 97.31 187 ASP B C 1
ATOM 3180 O O . ASP B 1 187 ? -16.891 9.844 -0.101 1 97.31 187 ASP B O 1
ATOM 3184 N N . ILE B 1 188 ? -16.703 8.953 1.933 1 97.12 188 ILE B N 1
ATOM 3185 C CA . ILE B 1 188 ? -15.391 8.359 1.695 1 97.12 188 ILE B CA 1
ATOM 3186 C C . ILE B 1 188 ? -15.461 7.43 0.489 1 97.12 188 ILE B C 1
ATOM 3188 O O . ILE B 1 188 ? -14.617 7.508 -0.412 1 97.12 188 ILE B O 1
ATOM 3192 N N . PRO B 1 189 ? -16.531 6.598 0.369 1 95.56 189 PRO B N 1
ATOM 3193 C CA . PRO B 1 189 ? -16.578 5.727 -0.807 1 95.56 189 PRO B CA 1
ATOM 3194 C C . PRO B 1 189 ? -16.625 6.504 -2.119 1 95.56 189 PRO B C 1
ATOM 3196 O O . PRO B 1 189 ? -15.93 6.152 -3.078 1 95.56 189 PRO B O 1
ATOM 3199 N N . SER B 1 190 ? -17.406 7.547 -2.168 1 96.19 190 SER B N 1
ATOM 3200 C CA . SER B 1 190 ? -17.5 8.328 -3.395 1 96.19 190 SER B CA 1
ATOM 3201 C C . SER B 1 190 ? -16.203 9.078 -3.686 1 96.19 190 SER B C 1
ATOM 3203 O O . SER B 1 190 ? -15.836 9.258 -4.848 1 96.19 190 SER B O 1
ATOM 3205 N N . LYS B 1 191 ? -15.516 9.492 -2.688 1 97.62 191 LYS B N 1
ATOM 3206 C CA . LYS B 1 191 ? -14.25 10.211 -2.863 1 97.62 191 LYS B CA 1
ATOM 3207 C C . LYS B 1 191 ? -13.156 9.281 -3.381 1 97.62 191 LYS B C 1
ATOM 3209 O O . LYS B 1 191 ? -12.258 9.719 -4.105 1 97.62 191 LYS B O 1
ATOM 3214 N N . VAL B 1 192 ? -13.227 8.008 -2.973 1 97.19 192 VAL B N 1
ATOM 3215 C CA . VAL B 1 192 ? -12.328 7.012 -3.541 1 97.19 192 VAL B CA 1
ATOM 3216 C C . VAL B 1 192 ? -12.68 6.773 -5.008 1 97.19 192 VAL B C 1
ATOM 3218 O O . VAL B 1 192 ? -11.797 6.781 -5.871 1 97.19 192 VAL B O 1
ATOM 3221 N N . ALA B 1 193 ? -13.922 6.66 -5.273 1 94.31 193 ALA B N 1
ATOM 3222 C CA . ALA B 1 193 ? -14.391 6.379 -6.629 1 94.31 193 ALA B CA 1
ATOM 3223 C C . ALA B 1 193 ? -14.047 7.527 -7.574 1 94.31 193 ALA B C 1
ATOM 3225 O O . ALA B 1 193 ? -13.703 7.297 -8.734 1 94.31 193 ALA B O 1
ATOM 3226 N N . ASP B 1 194 ? -14.078 8.727 -7.055 1 95 194 ASP B N 1
ATOM 3227 C CA . ASP B 1 194 ? -13.883 9.914 -7.879 1 95 194 ASP B CA 1
ATOM 3228 C C . ASP B 1 194 ? -12.398 10.242 -8.016 1 95 194 ASP B C 1
ATOM 3230 O O . ASP B 1 194 ? -12.023 11.18 -8.727 1 95 194 ASP B O 1
ATOM 3234 N N . GLY B 1 195 ? -11.625 9.523 -7.293 1 95.31 195 GLY B N 1
ATOM 3235 C CA . GLY B 1 195 ? -10.195 9.688 -7.449 1 95.31 195 GLY B CA 1
ATOM 3236 C C . GLY B 1 195 ? -9.617 10.773 -6.555 1 95.31 195 GLY B C 1
ATOM 3237 O O . GLY B 1 195 ? -8.453 11.141 -6.691 1 95.31 195 GLY B O 1
ATOM 3238 N N . GLU B 1 196 ? -10.414 11.328 -5.66 1 97.12 196 GLU B N 1
ATOM 3239 C CA . GLU B 1 196 ? -9.891 12.281 -4.688 1 97.12 196 GLU B CA 1
ATOM 3240 C C . GLU B 1 196 ? -9.008 11.594 -3.652 1 97.12 196 GLU B C 1
ATOM 3242 O O . GLU B 1 196 ? -8.062 12.195 -3.135 1 97.12 196 GLU B O 1
ATOM 3247 N N . ILE B 1 197 ? -9.406 10.367 -3.301 1 98.06 197 ILE B N 1
ATOM 3248 C CA . ILE B 1 197 ? -8.594 9.484 -2.475 1 98.06 197 ILE B CA 1
ATOM 3249 C C . ILE B 1 197 ? -7.988 8.383 -3.34 1 98.06 197 ILE B C 1
ATOM 3251 O O . ILE B 1 197 ? -8.688 7.461 -3.768 1 98.06 197 ILE B O 1
ATOM 3255 N N . TRP B 1 198 ? -6.699 8.492 -3.559 1 97.88 198 TRP B N 1
ATOM 3256 C CA . TRP B 1 198 ? -6.078 7.492 -4.426 1 97.88 198 TRP B CA 1
ATOM 3257 C C . TRP B 1 198 ? -4.902 6.816 -3.727 1 97.88 198 TRP B C 1
ATOM 3259 O O . TRP B 1 198 ? -4.273 5.918 -4.285 1 97.88 198 TRP B O 1
ATOM 3269 N N . CYS B 1 199 ? -4.625 7.242 -2.488 1 98.25 199 CYS B N 1
ATOM 3270 C CA . CYS B 1 199 ? -3.625 6.586 -1.652 1 98.25 199 CYS B CA 1
ATOM 3271 C C . CYS B 1 199 ? -4.137 5.242 -1.142 1 98.25 199 CYS B C 1
ATOM 3273 O O . CYS B 1 199 ? -5.062 5.195 -0.329 1 98.25 199 CYS B O 1
ATOM 3275 N N . GLY B 1 200 ? -3.461 4.203 -1.559 1 98.69 200 GLY B N 1
ATOM 3276 C CA . GLY B 1 200 ? -3.883 2.865 -1.168 1 98.69 200 GLY B CA 1
ATOM 3277 C C . GLY B 1 200 ? -3.816 2.633 0.329 1 98.69 200 GLY B C 1
ATOM 3278 O O . GLY B 1 200 ? -4.652 1.918 0.889 1 98.69 200 GLY B O 1
ATOM 3279 N N . MET B 1 201 ? -2.836 3.186 0.98 1 98.81 201 MET B N 1
ATOM 3280 C CA . MET B 1 201 ? -2.715 3.049 2.43 1 98.81 201 MET B CA 1
ATOM 3281 C C . MET B 1 201 ? -3.914 3.668 3.137 1 98.81 201 MET B C 1
ATOM 3283 O O . MET B 1 201 ? -4.43 3.104 4.102 1 98.81 201 MET B O 1
ATOM 3287 N N . THR B 1 202 ? -4.348 4.84 2.617 1 98.81 202 THR B N 1
ATOM 3288 C CA . THR B 1 202 ? -5.527 5.492 3.178 1 98.81 202 THR B CA 1
ATOM 3289 C C . THR B 1 202 ? -6.762 4.613 3.004 1 98.81 202 THR B C 1
ATOM 3291 O O . THR B 1 202 ? -7.539 4.43 3.945 1 98.81 202 THR B O 1
ATOM 3294 N N . VAL B 1 203 ? -6.93 4.039 1.858 1 98.62 203 VAL B N 1
ATOM 3295 C CA . VAL B 1 203 ? -8.094 3.209 1.56 1 98.62 203 VAL B CA 1
ATOM 3296 C C . VAL B 1 203 ? -8.086 1.974 2.457 1 98.62 203 VAL B C 1
ATOM 3298 O O . VAL B 1 203 ? -9.109 1.635 3.061 1 98.62 203 VAL B O 1
ATOM 3301 N N . ALA B 1 204 ? -6.957 1.326 2.592 1 98.75 204 ALA B N 1
ATOM 3302 C CA . ALA B 1 204 ? -6.844 0.133 3.428 1 98.75 204 ALA B CA 1
ATOM 3303 C C . ALA B 1 204 ? -7.098 0.465 4.895 1 98.75 204 ALA B C 1
ATOM 3305 O O . ALA B 1 204 ? -7.809 -0.266 5.59 1 98.75 204 ALA B O 1
ATOM 3306 N N . ALA B 1 205 ? -6.516 1.542 5.363 1 98.75 205 ALA B N 1
ATOM 3307 C CA . ALA B 1 205 ? -6.691 1.945 6.754 1 98.75 205 ALA B CA 1
ATOM 3308 C C . ALA B 1 205 ? -8.156 2.256 7.055 1 98.75 205 ALA B C 1
ATOM 3310 O O . ALA B 1 205 ? -8.672 1.887 8.109 1 98.75 205 ALA B O 1
ATOM 3311 N N . TRP B 1 206 ? -8.773 2.93 6.105 1 98.19 206 TRP B N 1
ATOM 3312 C CA . TRP B 1 206 ? -10.195 3.227 6.293 1 98.19 206 TRP B CA 1
ATOM 3313 C C . TRP B 1 206 ? -11.008 1.942 6.391 1 98.19 206 TRP B C 1
ATOM 3315 O O . TRP B 1 206 ? -11.914 1.834 7.227 1 98.19 206 TRP B O 1
ATOM 3325 N N . PHE B 1 207 ? -10.75 0.993 5.598 1 97.56 207 PHE B N 1
ATOM 3326 C CA . PHE B 1 207 ? -11.461 -0.28 5.641 1 97.56 207 PHE B CA 1
ATOM 3327 C C . PHE B 1 207 ? -11.359 -0.907 7.027 1 97.56 207 PHE B C 1
ATOM 3329 O O . PHE B 1 207 ? -12.359 -1.355 7.586 1 97.56 207 PHE B O 1
ATOM 3336 N N . LEU B 1 208 ? -10.133 -0.962 7.566 1 96.81 208 LEU B N 1
ATOM 3337 C CA . LEU B 1 208 ? -9.922 -1.516 8.898 1 96.81 208 LEU B CA 1
ATOM 3338 C C . LEU B 1 208 ? -10.719 -0.745 9.945 1 96.81 208 LEU B C 1
ATOM 3340 O O . LEU B 1 208 ? -11.383 -1.347 10.789 1 96.81 208 LEU B O 1
ATOM 3344 N N . ALA B 1 209 ? -10.68 0.58 9.844 1 96.81 209 ALA B N 1
ATOM 3345 C CA . ALA B 1 209 ? -11.297 1.436 10.852 1 96.81 209 ALA B CA 1
ATOM 3346 C C . ALA B 1 209 ? -12.82 1.377 10.773 1 96.81 209 ALA B C 1
ATOM 3348 O O . ALA B 1 209 ? -13.508 1.333 11.797 1 96.81 209 ALA B O 1
ATOM 3349 N N . ALA B 1 210 ? -13.359 1.416 9.523 1 93.44 210 ALA B N 1
ATOM 3350 C CA . ALA B 1 210 ? -14.805 1.476 9.305 1 93.44 210 ALA B CA 1
ATOM 3351 C C . ALA B 1 210 ? -15.5 0.268 9.922 1 93.44 210 ALA B C 1
ATOM 3353 O O . ALA B 1 210 ? -16.641 0.37 10.383 1 93.44 210 ALA B O 1
ATOM 3354 N N . ARG B 1 211 ? -14.844 -0.792 10.008 1 87.94 211 ARG B N 1
ATOM 3355 C CA . ARG B 1 211 ? -15.398 -2.008 10.594 1 87.94 211 ARG B CA 1
ATOM 3356 C C . ARG B 1 211 ? -15.641 -1.834 12.086 1 87.94 211 ARG B C 1
ATOM 3358 O O . ARG B 1 211 ? -16.516 -2.479 12.656 1 87.94 211 ARG B O 1
ATOM 3365 N N . THR B 1 212 ? -14.859 -1.012 12.648 1 85.88 212 THR B N 1
ATOM 3366 C CA . THR B 1 212 ? -14.938 -0.834 14.094 1 85.88 212 THR B CA 1
ATOM 3367 C C . THR B 1 212 ? -15.914 0.282 14.445 1 85.88 212 THR B C 1
ATOM 3369 O O . THR B 1 212 ? -16.297 0.437 15.609 1 85.88 212 THR B O 1
ATOM 3372 N N . LEU B 1 213 ? -16.266 1.112 13.484 1 84.69 213 LEU B N 1
ATOM 3373 C CA . LEU B 1 213 ? -17.172 2.236 13.719 1 84.69 213 LEU B CA 1
ATOM 3374 C C . LEU B 1 213 ? -18.625 1.773 13.75 1 84.69 213 LEU B C 1
ATOM 3376 O O . LEU B 1 213 ? -19.484 2.457 14.305 1 84.69 213 LEU B O 1
ATOM 3380 N N . THR B 1 214 ? -18.984 0.727 13.008 1 68.88 214 THR B N 1
ATOM 3381 C CA . THR B 1 214 ? -20.359 0.226 12.953 1 68.88 214 THR B CA 1
ATOM 3382 C C . THR B 1 214 ? -20.656 -0.643 14.172 1 68.88 214 THR B C 1
ATOM 3384 O O . THR B 1 214 ? -21.828 -0.898 14.484 1 68.88 214 THR B O 1
ATOM 3387 N N . ASP B 1 215 ? -19.719 -1.058 14.906 1 55.41 215 ASP B N 1
ATOM 3388 C CA . ASP B 1 215 ? -20 -1.858 16.094 1 55.41 215 ASP B CA 1
ATOM 3389 C C . ASP B 1 215 ? -20.297 -0.968 17.297 1 55.41 215 ASP B C 1
ATOM 3391 O O . ASP B 1 215 ? -19.672 0.08 17.469 1 55.41 215 ASP B O 1
#

Secondary structure (DSSP, 8-state):
-----------GGGGTGGGSS---THHHHHHHHT---TTPPEEEEEEEEEE-SS-EEEEEEEE-TTS-EEEEEEEE---EEEEEEEEETTEEEEEEEEEGGGTEEEEE-SEEEPPTT--HHHHHHHHHHHHHSEEEEEEEEEEEEBSSTTTB---EEEEEEEEEEE-PPSS--TT--EEEEEEEGGGHHHHHHTTS--BHHHHHHHHHHHHHH--/-----------GGGGTGGGSS---THHHHHHHHS---TTPPEEEEEEEEEE-SS-EEEEEEEE-TTS-EEEEEEEE---EEEEEEEEETTEEEEEEEEEGGGTEEEEE-SEEEPPTT--HHHHHHHHHHHHHSEEEEEEEEEEEEBSSTTTB---EEEEEEEEEEE-PPSS--TT--EEEEEEEGGGHHHHHHTTS--BHHHHHHHHHHHHHH--

InterPro domains:
  IPR000086 NUDIX hydrolase domain [PF00293] (79-188)
  IPR000086 NUDIX hydrolase domain [PS51462] (73-205)
  IPR015797 NUDIX hydrolase-like domain superfamily [SSF55811] (41-211)

Organism: Gloeobacter violaceus (strain ATCC 29082 / PCC 7421) (NCBI:txid251221)

pLDDT: mean 82.81, std 25.15, range [22.59, 98.81]

Radius of gyration: 24.47 Å; Cα contacts (8 Å, |Δi|>4): 846; chains: 2; bounding box: 48×89×46 Å

Sequence (430 aa):
MIFWYTVPVLPARLVRDAAGRLHHPHQILESFMSSESLDSWQKLDSETLGTNPYWSYRRDHFRTAGGNTGIYYYVQTPGSVLVVPLMDEKTVLMVRQYRYLRDCESLELPGGGRKIGQSALEGAQNELREETGFRAALWQEVGGFNPCKGLTDEWCTVFVCRQLQSDPLEGEDPFEVTAAVPVAVADIPSKVADGEIWCGMTVAAWFLAARTLTDMIFWYTVPVLPARLVRDAAGRLHHPHQILESFMSSESLDSWQKLDSETLGTNPYWSYRRDHFRTAGGNTGIYYYVQTPGSVLVVPLMDEKTVLMVRQYRYLRDCESLELPGGGRKIGQSALEGAQNELREETGFRAALWQEVGGFNPCKGLTDEWCTVFVCRQLQSDPLEGEDPFEVTAAVPVAVADIPSKVADGEIWCGMTVAAWFLAARTLTD